Protein AF-0000000078664856 (afdb_homodimer)

InterPro domains:
  IPR013021 Myo-inositol-1-phosphate synthase, GAPDH-like [PF01658] (183-287)
  IPR036291 NAD(P)-binding domain superfamily [SSF51735] (5-337)
  IPR052199 Myo-inositol 1-phosphate synthase [PTHR43125] (4-340)

Structure (mmCIF, N/CA/C/O backbone):
data_AF-0000000078664856-model_v1
#
loop_
_entity.id
_entity.type
_entity.pdbx_description
1 polymer 'Putative myo-inositol-1-phosphate synthase'
#
loop_
_atom_site.group_PDB
_atom_site.id
_atom_site.type_symbol
_atom_site.label_atom_id
_atom_site.label_alt_id
_atom_site.label_comp_id
_atom_site.label_asym_id
_atom_site.label_entity_id
_atom_site.label_seq_id
_atom_site.pdbx_PDB_ins_code
_atom_site.Cartn_x
_atom_site.Cartn_y
_atom_site.Cartn_z
_atom_site.occupancy
_atom_site.B_iso_or_equiv
_atom_site.auth_seq_id
_atom_site.auth_comp_id
_atom_site.auth_asym_id
_atom_site.auth_atom_id
_atom_site.pdbx_PDB_model_num
ATOM 1 N N . MET A 1 1 ? 0.766 35.219 -14.477 1 39.41 1 MET A N 1
ATOM 2 C CA . MET A 1 1 ? 1.735 34.469 -13.68 1 39.41 1 MET A CA 1
ATOM 3 C C . MET A 1 1 ? 1.13 34.062 -12.344 1 39.41 1 MET A C 1
ATOM 5 O O . MET A 1 1 ? 0.381 34.812 -11.727 1 39.41 1 MET A O 1
ATOM 9 N N . ALA A 1 2 ? 0.976 32.781 -12.156 1 58.22 2 ALA A N 1
ATOM 10 C CA . ALA A 1 2 ? 0.173 32.406 -10.992 1 58.22 2 ALA A CA 1
ATOM 11 C C . ALA A 1 2 ? 0.718 33.062 -9.719 1 58.22 2 ALA A C 1
ATOM 13 O O . ALA A 1 2 ? 1.934 33.188 -9.547 1 58.22 2 ALA A O 1
ATOM 14 N N . GLY A 1 3 ? 0.014 33.969 -9.031 1 80.69 3 GLY A N 1
ATOM 15 C CA . GLY A 1 3 ? 0.385 34.875 -7.957 1 80.69 3 GLY A CA 1
ATOM 16 C C . GLY A 1 3 ? 0.733 34.156 -6.664 1 80.69 3 GLY A C 1
ATOM 17 O O . GLY A 1 3 ? 0.641 32.938 -6.578 1 80.69 3 GLY A O 1
ATOM 18 N N . ASP A 1 4 ? 1.469 34.844 -5.742 1 92.75 4 ASP A N 1
ATOM 19 C CA . ASP A 1 4 ? 1.876 34.406 -4.418 1 92.75 4 ASP A CA 1
ATOM 20 C C . ASP A 1 4 ? 0.663 34 -3.576 1 92.75 4 ASP A C 1
ATOM 22 O O . ASP A 1 4 ? -0.427 34.531 -3.758 1 92.75 4 ASP A O 1
ATOM 26 N N . ILE A 1 5 ? 0.831 32.969 -2.848 1 95.31 5 ILE A N 1
ATOM 27 C CA . ILE A 1 5 ? -0.135 32.531 -1.854 1 95.31 5 ILE A CA 1
ATOM 28 C C . ILE A 1 5 ? 0.311 32.969 -0.461 1 95.31 5 ILE A C 1
ATOM 30 O O . ILE A 1 5 ? 1.371 32.562 0.016 1 95.31 5 ILE A O 1
ATOM 34 N N . MET A 1 6 ? -0.474 33.812 0.105 1 97.94 6 MET A N 1
ATOM 35 C CA . MET A 1 6 ? -0.131 34.312 1.424 1 97.94 6 MET A CA 1
ATOM 36 C C . MET A 1 6 ? -0.759 33.469 2.525 1 97.94 6 MET A C 1
ATOM 38 O O . MET A 1 6 ? -1.983 33.375 2.602 1 97.94 6 MET A O 1
ATOM 42 N N . VAL A 1 7 ? 0.099 32.938 3.438 1 98.44 7 VAL A N 1
ATOM 43 C CA . VAL A 1 7 ? -0.368 31.969 4.426 1 98.44 7 VAL A CA 1
ATOM 44 C C . VAL A 1 7 ? -0.081 32.5 5.832 1 98.44 7 VAL A C 1
ATOM 46 O O . VAL A 1 7 ? 0.987 33.062 6.09 1 98.44 7 VAL A O 1
ATOM 49 N N . ALA A 1 8 ? -1.057 32.375 6.707 1 98.81 8 ALA A N 1
ATOM 50 C CA . ALA A 1 8 ? -0.865 32.625 8.133 1 98.81 8 ALA A CA 1
ATOM 51 C C . ALA A 1 8 ? -0.798 31.297 8.906 1 98.81 8 ALA A C 1
ATOM 53 O O . ALA A 1 8 ? -1.55 30.359 8.617 1 98.81 8 ALA A O 1
ATOM 54 N N . VAL A 1 9 ? 0.108 31.203 9.859 1 98.75 9 VAL A N 1
ATOM 55 C CA . VAL A 1 9 ? 0.291 30 10.664 1 98.75 9 VAL A CA 1
ATOM 56 C C . VAL A 1 9 ? -0.159 30.266 12.102 1 98.75 9 VAL A C 1
ATOM 58 O O . VAL A 1 9 ? 0.362 31.156 12.766 1 98.75 9 VAL A O 1
ATOM 61 N N . ILE A 1 10 ? -1.136 29.531 12.547 1 98.75 10 ILE A N 1
ATOM 62 C CA . ILE A 1 10 ? -1.62 29.625 13.914 1 98.75 10 ILE A CA 1
ATOM 63 C C . ILE A 1 10 ? -1.089 28.438 14.727 1 98.75 10 ILE A C 1
ATOM 65 O O . ILE A 1 10 ? -1.483 27.297 14.5 1 98.75 10 ILE A O 1
ATOM 69 N N . GLY A 1 11 ? -0.3 28.688 15.688 1 96.56 11 GLY A N 1
ATOM 70 C CA . GLY A 1 11 ? 0.428 27.656 16.391 1 96.56 11 GLY A CA 1
ATOM 71 C C . GLY A 1 11 ? 1.782 27.344 15.781 1 96.56 11 GLY A C 1
ATOM 72 O O . GLY A 1 11 ? 1.868 26.656 14.766 1 96.56 11 GLY A O 1
ATOM 73 N N . VAL A 1 12 ? 2.805 27.844 16.469 1 95.62 12 VAL A N 1
ATOM 74 C CA . VAL A 1 12 ? 4.156 27.641 15.945 1 95.62 12 VAL A CA 1
ATOM 75 C C . VAL A 1 12 ? 4.875 26.562 16.75 1 95.62 12 VAL A C 1
ATOM 77 O O . VAL A 1 12 ? 5.961 26.812 17.281 1 95.62 12 VAL A O 1
ATOM 80 N N . GLY A 1 13 ? 4.258 25.391 16.828 1 91.81 13 GLY A N 1
ATOM 81 C CA . GLY A 1 13 ? 4.938 24.203 17.328 1 91.81 13 GLY A CA 1
ATOM 82 C C . GLY A 1 13 ? 5.824 23.547 16.297 1 91.81 13 GLY A C 1
ATOM 83 O O . GLY A 1 13 ? 6.281 24.188 15.352 1 91.81 13 GLY A O 1
ATOM 84 N N . ASN A 1 14 ? 6.082 22.266 16.5 1 91.69 14 ASN A N 1
ATOM 85 C CA . ASN A 1 14 ? 6.973 21.562 15.594 1 91.69 14 ASN A CA 1
ATOM 86 C C . ASN A 1 14 ? 6.41 21.516 14.18 1 91.69 14 ASN A C 1
ATOM 88 O O . ASN A 1 14 ? 7.148 21.672 13.203 1 91.69 14 ASN A O 1
ATOM 92 N N . VAL A 1 15 ? 5.086 21.312 14.078 1 94.12 15 VAL A N 1
ATOM 93 C CA . VAL A 1 15 ? 4.465 21.234 12.766 1 94.12 15 VAL A CA 1
ATOM 94 C C . VAL A 1 15 ? 4.52 22.609 12.094 1 94.12 15 VAL A C 1
ATOM 96 O O . VAL A 1 15 ? 4.855 22.719 10.914 1 94.12 15 VAL A O 1
ATOM 99 N N . GLY A 1 16 ? 4.164 23.656 12.875 1 95.56 16 GLY A N 1
ATOM 100 C CA . GLY A 1 16 ? 4.27 25 12.336 1 95.56 16 GLY A CA 1
ATOM 101 C C . GLY A 1 16 ? 5.68 25.359 11.914 1 95.56 16 GLY A C 1
ATOM 102 O O . GLY A 1 16 ? 5.883 25.938 10.836 1 95.56 16 GLY A O 1
ATOM 103 N N . ALA A 1 17 ? 6.605 25.016 12.719 1 94.5 17 ALA A N 1
ATOM 104 C CA . ALA A 1 17 ? 8.008 25.312 12.453 1 94.5 17 ALA A CA 1
ATOM 105 C C . ALA A 1 17 ? 8.492 24.594 11.195 1 94.5 17 ALA A C 1
ATOM 107 O O . ALA A 1 17 ? 9.117 25.203 10.328 1 94.5 17 ALA A O 1
ATOM 108 N N . THR A 1 18 ? 8.203 23.328 11.078 1 94.62 18 THR A N 1
ATOM 109 C CA . THR A 1 18 ? 8.672 22.547 9.93 1 94.62 18 THR A CA 1
ATOM 110 C C . THR A 1 18 ? 7.957 22.984 8.656 1 94.62 18 THR A C 1
ATOM 112 O O . THR A 1 18 ? 8.547 22.969 7.57 1 94.62 18 THR A O 1
ATOM 115 N N . PHE A 1 19 ? 6.711 23.438 8.773 1 96.38 19 PHE A N 1
ATOM 116 C CA . PHE A 1 19 ? 6.023 23.984 7.609 1 96.38 19 PHE A CA 1
ATOM 117 C C . PHE A 1 19 ? 6.754 25.219 7.086 1 96.38 19 PHE A C 1
ATOM 119 O O . PHE A 1 19 ? 7.043 25.312 5.891 1 96.38 19 PHE A O 1
ATOM 126 N N . VAL A 1 20 ? 7.059 26.109 7.988 1 96.06 20 VAL A N 1
ATOM 127 C CA . VAL A 1 20 ? 7.75 27.328 7.633 1 96.06 20 VAL A CA 1
ATOM 128 C C . VAL A 1 20 ? 9.109 27 7.012 1 96.06 20 VAL A C 1
ATOM 130 O O . VAL A 1 20 ? 9.477 27.578 5.98 1 96.06 20 VAL A O 1
ATOM 133 N N . GLN A 1 21 ? 9.836 26.109 7.621 1 95 21 GLN A N 1
ATOM 134 C CA . GLN A 1 21 ? 11.125 25.688 7.094 1 95 21 GLN A CA 1
ATOM 135 C C . GLN A 1 21 ? 10.977 25.047 5.711 1 95 21 GLN A C 1
ATOM 137 O O . GLN A 1 21 ? 11.805 25.266 4.828 1 95 21 GLN A O 1
ATOM 142 N N . GLY A 1 22 ? 9.914 24.266 5.551 1 95.12 22 GLY A N 1
ATOM 143 C CA . GLY A 1 22 ? 9.672 23.609 4.277 1 95.12 22 GLY A CA 1
ATOM 144 C C . GLY A 1 22 ? 9.367 24.578 3.152 1 95.12 22 GLY A C 1
ATOM 145 O O . GLY A 1 22 ? 9.812 24.391 2.02 1 95.12 22 GLY A O 1
ATOM 146 N N . VAL A 1 23 ? 8.609 25.609 3.475 1 94.88 23 VAL A N 1
ATOM 147 C CA . VAL A 1 23 ? 8.289 26.641 2.49 1 94.88 23 VAL A CA 1
ATOM 148 C C . VAL A 1 23 ? 9.586 27.25 1.944 1 94.88 23 VAL A C 1
ATOM 150 O O . VAL A 1 23 ? 9.711 27.469 0.738 1 94.88 23 VAL A O 1
ATOM 153 N N . ASP A 1 24 ? 10.492 27.438 2.818 1 93.31 24 ASP A N 1
ATOM 154 C CA . ASP A 1 24 ? 11.789 27.984 2.41 1 93.31 24 ASP A CA 1
ATOM 155 C C . ASP A 1 24 ? 12.625 26.938 1.696 1 93.31 24 ASP A C 1
ATOM 157 O O . ASP A 1 24 ? 13.164 27.188 0.618 1 93.31 24 ASP A O 1
ATOM 161 N N . TYR A 1 25 ? 12.727 25.766 2.26 1 93.12 25 TYR A N 1
ATOM 162 C CA . TYR A 1 25 ? 13.578 24.672 1.803 1 93.12 25 TYR A CA 1
ATOM 163 C C . TYR A 1 25 ? 13.258 24.297 0.362 1 93.12 25 TYR A C 1
ATOM 165 O O . TYR A 1 25 ? 14.156 24.031 -0.437 1 93.12 25 TYR A O 1
ATOM 173 N N . TYR A 1 26 ? 12 24.312 -0.051 1 94.94 26 TYR A N 1
ATOM 174 C CA . TYR A 1 26 ? 11.578 23.812 -1.357 1 94.94 26 TYR A CA 1
ATOM 175 C C . TYR A 1 26 ? 11.398 24.969 -2.34 1 94.94 26 TYR A C 1
ATOM 177 O O . TYR A 1 26 ? 11.062 24.75 -3.506 1 94.94 26 TYR A O 1
ATOM 185 N N . SER A 1 27 ? 11.617 26.188 -1.926 1 92.44 27 SER A N 1
ATOM 186 C CA . SER A 1 27 ? 11.305 27.359 -2.721 1 92.44 27 SER A CA 1
ATOM 187 C C . SER A 1 27 ? 12.219 27.484 -3.93 1 92.44 27 SER A C 1
ATOM 189 O O . SER A 1 27 ? 11.828 28.031 -4.965 1 92.44 27 SER A O 1
ATOM 191 N N . ASN A 1 28 ? 13.414 26.906 -3.857 1 89.06 28 ASN A N 1
ATOM 192 C CA . ASN A 1 28 ? 14.375 27.078 -4.941 1 89.06 28 ASN A CA 1
ATOM 193 C C . ASN A 1 28 ? 14.172 26.062 -6.047 1 89.06 28 ASN A C 1
ATOM 195 O O . ASN A 1 28 ? 14.766 26.172 -7.121 1 89.06 28 ASN A O 1
ATOM 199 N N . GLY A 1 29 ? 13.422 25.031 -5.781 1 88.5 29 GLY A N 1
ATOM 200 C CA . GLY A 1 29 ? 13.102 24.047 -6.797 1 88.5 29 GLY A CA 1
ATOM 201 C C . GLY A 1 29 ? 14.156 22.969 -6.93 1 88.5 29 GLY A C 1
ATOM 202 O O . GLY A 1 29 ? 13.945 21.969 -7.629 1 88.5 29 GLY A O 1
ATOM 203 N N . LYS A 1 30 ? 15.211 23.078 -6.285 1 88.69 30 LYS A N 1
ATOM 204 C CA . LYS A 1 30 ? 16.297 22.109 -6.391 1 88.69 30 LYS A CA 1
ATOM 205 C C . LYS A 1 30 ? 16.062 20.938 -5.441 1 88.69 30 LYS A C 1
ATOM 207 O O . LYS A 1 30 ? 16.391 19.797 -5.77 1 88.69 30 LYS A O 1
ATOM 212 N N . ASN A 1 31 ? 15.508 21.297 -4.324 1 90 31 ASN A N 1
ATOM 213 C CA . ASN A 1 31 ? 15.18 20.266 -3.344 1 90 31 ASN A CA 1
ATOM 214 C C . ASN A 1 31 ? 13.773 19.719 -3.561 1 90 31 ASN A C 1
ATOM 216 O O . ASN A 1 31 ?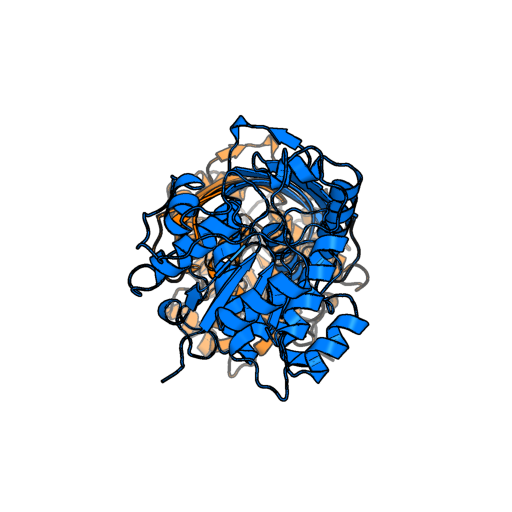 12.789 20.453 -3.43 1 90 31 ASN A O 1
ATOM 220 N N . THR A 1 32 ? 13.711 18.406 -3.859 1 92 32 THR A N 1
ATOM 221 C CA . THR A 1 32 ? 12.383 17.891 -4.184 1 92 32 THR A CA 1
ATOM 222 C C . THR A 1 32 ? 12.055 16.672 -3.318 1 92 32 THR A C 1
ATOM 224 O O . THR A 1 32 ? 10.898 16.25 -3.262 1 92 32 THR A O 1
ATOM 227 N N . ILE A 1 33 ? 13.023 16.188 -2.623 1 92.75 33 ILE A N 1
ATOM 228 C CA . ILE A 1 33 ? 12.812 14.977 -1.825 1 92.75 33 ILE A CA 1
ATOM 229 C C . ILE A 1 33 ? 11.773 15.258 -0.738 1 92.75 33 ILE A C 1
ATOM 231 O O . ILE A 1 33 ? 11.898 16.234 0.009 1 92.75 33 ILE A O 1
ATOM 235 N N . GLY A 1 34 ? 10.781 14.461 -0.702 1 94.5 34 GLY A N 1
ATOM 236 C CA . GLY A 1 34 ? 9.773 14.555 0.343 1 94.5 34 GLY A CA 1
ATOM 237 C C . GLY A 1 34 ? 8.609 15.453 -0.029 1 94.5 34 GLY A C 1
ATOM 238 O O . GLY A 1 34 ? 7.582 15.469 0.655 1 94.5 34 GLY A O 1
ATOM 239 N N . LEU A 1 35 ? 8.844 16.25 -1.08 1 94.62 35 LEU A N 1
ATOM 240 C CA . LEU A 1 35 ? 7.746 17.062 -1.605 1 94.62 35 LEU A CA 1
ATOM 241 C C . LEU A 1 35 ? 6.727 16.172 -2.32 1 94.62 35 LEU A C 1
ATOM 243 O O . LEU A 1 35 ? 7.094 15.312 -3.117 1 94.62 35 LEU A O 1
ATOM 247 N N . TRP A 1 36 ? 5.449 16.312 -2.033 1 94.81 36 TRP A N 1
ATOM 248 C CA . TRP A 1 36 ? 4.434 15.461 -2.643 1 94.81 36 TRP A CA 1
ATOM 249 C C . TRP A 1 36 ? 4.238 15.812 -4.113 1 94.81 36 TRP A C 1
ATOM 251 O O . TRP A 1 36 ? 4.398 14.961 -4.988 1 94.81 36 TRP A O 1
ATOM 261 N N . HIS A 1 37 ? 4.004 17.109 -4.367 1 95.31 37 HIS A N 1
ATOM 262 C CA . HIS A 1 37 ? 3.814 17.578 -5.734 1 95.31 37 HIS A CA 1
ATOM 263 C C . HIS A 1 37 ? 4.629 18.844 -6.008 1 95.31 37 HIS A C 1
ATOM 265 O O . HIS A 1 37 ? 4.641 19.766 -5.195 1 95.31 37 HIS A O 1
ATOM 271 N N . GLN A 1 38 ? 5.211 18.844 -7.113 1 93.5 38 GLN A N 1
ATOM 272 C CA . GLN A 1 38 ? 5.957 20.031 -7.516 1 93.5 38 GLN A CA 1
ATOM 273 C C . GLN A 1 38 ? 5.012 21.188 -7.84 1 93.5 38 GLN A C 1
ATOM 275 O O . GLN A 1 38 ? 5.332 22.344 -7.582 1 93.5 38 GLN A O 1
ATOM 280 N N . LYS A 1 39 ? 3.947 20.844 -8.445 1 94.62 39 LYS A N 1
ATOM 281 C CA . LYS A 1 39 ? 2.932 21.828 -8.758 1 94.62 39 LYS A CA 1
ATOM 282 C C . LYS A 1 39 ? 1.546 21.359 -8.32 1 94.62 39 LYS A C 1
ATOM 284 O O . LYS A 1 39 ? 1.214 20.188 -8.461 1 94.62 39 LYS A O 1
ATOM 289 N N . VAL A 1 40 ? 0.845 22.234 -7.742 1 95.56 40 VAL A N 1
ATOM 290 C CA . VAL A 1 40 ? -0.572 22.062 -7.438 1 95.56 40 VAL A CA 1
ATOM 291 C C . VAL A 1 40 ? -1.377 23.203 -8.047 1 95.56 40 VAL A C 1
ATOM 293 O O . VAL A 1 40 ? -1.208 24.359 -7.664 1 95.56 40 VAL A O 1
ATOM 296 N N . ALA A 1 41 ? -2.24 22.875 -9.039 1 93 41 ALA A N 1
ATOM 297 C CA . ALA A 1 41 ? -3 23.891 -9.773 1 93 41 ALA A CA 1
ATOM 298 C C . ALA A 1 41 ? -2.082 24.969 -10.328 1 93 41 ALA A C 1
ATOM 300 O O . ALA A 1 41 ? -2.383 26.156 -10.227 1 93 41 ALA A O 1
ATOM 301 N N . GLY A 1 42 ? -0.908 24.516 -10.781 1 92.56 42 GLY A N 1
ATOM 302 C CA . GLY A 1 42 ? 0.048 25.406 -11.43 1 92.56 42 GLY A CA 1
ATOM 303 C C . GLY A 1 42 ? 0.931 26.156 -10.453 1 92.56 42 GLY A C 1
ATOM 304 O O . GLY A 1 42 ? 1.874 26.844 -10.852 1 92.56 42 GLY A O 1
ATOM 305 N N . LEU A 1 43 ? 0.724 25.984 -9.156 1 95.06 43 LEU A N 1
ATOM 306 C CA . LEU A 1 43 ? 1.469 26.734 -8.148 1 95.06 43 LEU A CA 1
ATOM 307 C C . LEU A 1 43 ? 2.609 25.891 -7.578 1 95.06 43 LEU A C 1
ATOM 309 O O . LEU A 1 43 ? 2.418 24.719 -7.25 1 95.06 43 LEU A O 1
ATOM 313 N N . LYS A 1 44 ? 3.756 26.469 -7.438 1 95.56 44 LYS A N 1
ATOM 314 C CA . LYS A 1 44 ? 4.949 25.844 -6.875 1 95.56 44 LYS A CA 1
ATOM 315 C C . LYS A 1 44 ? 5.125 26.219 -5.402 1 95.56 44 LYS A C 1
ATOM 317 O O . LYS A 1 44 ? 4.449 27.125 -4.902 1 95.56 44 LYS A O 1
ATOM 322 N N . PRO A 1 45 ? 6.02 25.469 -4.703 1 95.25 45 PRO A N 1
ATOM 323 C CA . PRO A 1 45 ? 6.297 25.875 -3.318 1 95.25 45 PRO A CA 1
ATOM 324 C C . PRO A 1 45 ? 6.789 27.312 -3.203 1 95.25 45 PRO A C 1
ATOM 326 O O . PRO A 1 45 ? 6.516 27.984 -2.207 1 95.25 45 PRO A O 1
ATOM 329 N N . SER A 1 46 ? 7.418 27.812 -4.238 1 95.69 46 SER A N 1
ATOM 330 C CA . SER A 1 46 ? 7.953 29.172 -4.238 1 95.69 46 SER A CA 1
ATOM 331 C C . SER A 1 46 ? 6.836 30.203 -4.223 1 95.69 46 SER A C 1
ATOM 333 O O . SER A 1 46 ? 7.059 31.359 -3.871 1 95.69 46 SER A O 1
ATOM 335 N N . ASN A 1 47 ? 5.688 29.781 -4.637 1 96.88 47 ASN A N 1
ATOM 336 C CA . ASN A 1 47 ? 4.539 30.688 -4.625 1 96.88 47 ASN A CA 1
ATOM 337 C C . ASN A 1 47 ? 4.004 30.891 -3.209 1 96.88 47 ASN A C 1
ATOM 339 O O . ASN A 1 47 ? 3.242 31.828 -2.959 1 96.88 47 ASN A O 1
ATOM 343 N N . VAL A 1 48 ? 4.371 30.062 -2.236 1 97.19 48 VAL A N 1
ATOM 344 C CA . VAL A 1 48 ? 3.838 30.109 -0.88 1 97.19 48 VAL A CA 1
ATOM 345 C C . VAL A 1 48 ? 4.672 31.062 -0.028 1 97.19 48 VAL A C 1
ATOM 347 O O . VAL A 1 48 ? 5.891 30.922 0.065 1 97.19 48 VAL A O 1
ATOM 350 N N . LYS A 1 49 ? 4 32.062 0.532 1 97.38 49 LYS A N 1
ATOM 351 C CA . LYS A 1 49 ? 4.633 33.031 1.415 1 97.38 49 LYS A CA 1
ATOM 352 C C . LYS A 1 49 ? 3.961 33.031 2.783 1 97.38 49 LYS A C 1
ATOM 354 O O . LYS A 1 49 ? 2.758 33.312 2.887 1 97.38 49 LYS A O 1
ATOM 359 N N . VAL A 1 50 ? 4.762 32.812 3.797 1 98 50 VAL A N 1
ATOM 360 C CA . VAL A 1 50 ? 4.23 33 5.141 1 98 50 VAL A CA 1
ATOM 361 C C . VAL A 1 50 ? 4.242 34.5 5.488 1 98 50 VAL A C 1
ATOM 363 O O . VAL A 1 50 ? 5.285 35.156 5.398 1 98 50 VAL A O 1
ATOM 366 N N . VAL A 1 51 ? 3.094 35 5.938 1 98.25 51 VAL A N 1
ATOM 367 C CA . VAL A 1 51 ? 3.014 36.438 6.078 1 98.25 51 VAL A CA 1
ATOM 368 C C . VAL A 1 51 ? 2.621 36.812 7.508 1 98.25 51 VAL A C 1
ATOM 370 O O . VAL A 1 51 ? 2.711 37.969 7.914 1 98.25 51 VAL A O 1
ATOM 373 N N . ALA A 1 52 ? 2.197 35.812 8.273 1 98.69 52 ALA A N 1
ATOM 374 C CA . ALA A 1 52 ? 1.832 36.031 9.664 1 98.69 52 ALA A CA 1
ATOM 375 C C . ALA A 1 52 ? 1.932 34.75 10.477 1 98.69 52 ALA A C 1
ATOM 377 O O . ALA A 1 52 ? 1.835 33.656 9.922 1 98.69 52 ALA A O 1
ATOM 378 N N . ALA A 1 53 ? 2.152 34.875 11.734 1 98.81 53 ALA A N 1
ATOM 379 C CA . ALA A 1 53 ? 2.191 33.75 12.68 1 98.81 53 ALA A CA 1
ATOM 380 C C . ALA A 1 53 ? 1.623 34.188 14.031 1 98.81 53 ALA A C 1
ATOM 382 O O . ALA A 1 53 ? 1.801 35.312 14.469 1 98.81 53 ALA A O 1
ATOM 383 N N . PHE A 1 54 ? 0.968 33.25 14.648 1 98.81 54 PHE A N 1
ATOM 384 C CA . PHE A 1 54 ? 0.307 33.5 15.93 1 98.81 54 PHE A CA 1
ATOM 385 C C . PHE A 1 54 ? 0.574 32.375 16.906 1 98.81 54 PHE A C 1
ATOM 387 O O . PHE A 1 54 ? 0.658 31.203 16.516 1 98.81 54 PHE A O 1
ATOM 394 N N . ASP A 1 55 ? 0.7 32.656 18.141 1 97.31 55 ASP A N 1
ATOM 395 C CA . ASP A 1 55 ? 0.861 31.688 19.219 1 97.31 55 ASP A CA 1
ATOM 396 C C . ASP A 1 55 ? 0.396 32.281 20.547 1 97.31 55 ASP A C 1
ATOM 398 O O . ASP A 1 55 ? 0.034 33.469 20.609 1 97.31 55 ASP A O 1
ATOM 402 N N . ILE A 1 56 ? 0.339 31.453 21.562 1 96.12 56 ILE A N 1
ATOM 403 C CA . ILE A 1 56 ? -0.068 31.984 22.859 1 96.12 56 ILE A CA 1
ATOM 404 C C . ILE A 1 56 ? 1.069 31.812 23.859 1 96.12 56 ILE A C 1
ATOM 406 O O . ILE A 1 56 ? 0.99 32.312 25 1 96.12 56 ILE A O 1
ATOM 410 N N . ASP A 1 57 ? 2.113 31.047 23.484 1 94 57 ASP A N 1
ATOM 411 C CA . ASP A 1 57 ? 3.256 30.797 24.359 1 94 57 ASP A CA 1
ATOM 412 C C . ASP A 1 57 ? 4.102 32.062 24.516 1 94 57 ASP A C 1
ATOM 414 O O . ASP A 1 57 ? 4.668 32.562 23.547 1 94 57 ASP A O 1
ATOM 418 N N . PRO A 1 58 ? 4.289 32.531 25.766 1 95.44 58 PRO A N 1
ATOM 419 C CA . PRO A 1 58 ? 5.066 33.75 25.953 1 95.44 58 PRO A CA 1
ATOM 420 C C . PRO A 1 58 ? 6.52 33.594 25.516 1 95.44 58 PRO A C 1
ATOM 422 O O . PRO A 1 58 ? 7.18 34.594 25.203 1 95.44 58 PRO A O 1
ATOM 425 N N . ALA A 1 59 ? 7 32.406 25.406 1 93.94 59 ALA A N 1
ATOM 426 C CA . ALA A 1 59 ? 8.367 32.156 24.953 1 93.94 59 ALA A CA 1
ATOM 427 C C . ALA A 1 59 ? 8.5 32.375 23.453 1 93.94 59 ALA A C 1
ATOM 429 O O . ALA A 1 59 ? 9.609 32.531 22.938 1 93.94 59 ALA A O 1
ATOM 430 N N . LYS A 1 60 ? 7.359 32.5 22.781 1 95.94 60 LYS A N 1
ATOM 431 C CA . LYS A 1 60 ? 7.371 32.625 21.328 1 95.94 60 LYS A CA 1
ATOM 432 C C . LYS A 1 60 ? 6.789 33.938 20.875 1 95.94 60 LYS A C 1
ATOM 434 O O . LYS A 1 60 ? 7.293 34.562 19.938 1 95.94 60 LYS A O 1
ATOM 439 N N . VAL A 1 61 ? 5.707 34.406 21.531 1 97.81 61 VAL A N 1
ATOM 440 C CA . VAL A 1 61 ? 5.043 35.625 21.141 1 97.81 61 VAL A CA 1
ATOM 441 C C . VAL A 1 61 ? 6.023 36.812 21.234 1 97.81 61 VAL A C 1
ATOM 443 O O . VAL A 1 61 ? 6.746 36.938 22.234 1 97.81 61 VAL A O 1
ATOM 446 N N . GLY A 1 62 ? 6.059 37.594 20.203 1 97.94 62 GLY A N 1
ATOM 447 C CA . GLY A 1 62 ? 6.957 38.75 20.172 1 97.94 62 GLY A CA 1
ATOM 448 C C . GLY A 1 62 ? 8.32 38.406 19.594 1 97.94 62 GLY A C 1
ATOM 449 O O . GLY A 1 62 ? 9.125 39.312 19.344 1 97.94 62 GLY A O 1
ATOM 450 N N . LYS A 1 63 ? 8.57 37.219 19.344 1 97.81 63 LYS A N 1
ATOM 451 C CA . LYS A 1 63 ? 9.859 36.781 18.797 1 97.81 63 LYS A CA 1
ATOM 452 C C . LYS A 1 63 ? 9.789 36.656 17.266 1 97.81 63 LYS A C 1
ATOM 454 O O . LYS A 1 63 ? 8.703 36.656 16.688 1 97.81 63 LYS A O 1
ATOM 459 N N . ASN A 1 64 ? 10.953 36.531 16.703 1 97.5 64 ASN A N 1
ATOM 460 C CA . ASN A 1 64 ? 11.078 36.344 15.258 1 97.5 64 ASN A CA 1
ATOM 461 C C . ASN A 1 64 ? 10.703 34.906 14.852 1 97.5 64 ASN A C 1
ATOM 463 O O . ASN A 1 64 ? 11.242 33.938 15.398 1 97.5 64 ASN A O 1
ATOM 467 N N . LEU A 1 65 ? 9.836 34.781 13.859 1 97.44 65 LEU A N 1
ATOM 468 C CA . LEU A 1 65 ? 9.312 33.5 13.453 1 97.44 65 LEU A CA 1
ATOM 469 C C . LEU A 1 65 ? 10.43 32.562 12.977 1 97.44 65 LEU A C 1
ATOM 471 O O . LEU A 1 65 ? 10.477 31.406 13.344 1 97.44 65 LEU A O 1
ATOM 475 N N . SER A 1 66 ? 11.328 33.062 12.141 1 95.56 66 SER A N 1
ATOM 476 C CA . SER A 1 66 ? 12.406 32.25 11.578 1 95.56 66 SER A CA 1
ATOM 477 C C . SER A 1 66 ? 13.312 31.703 12.672 1 95.56 66 SER A C 1
ATOM 479 O O . SER A 1 66 ? 13.727 30.547 12.609 1 95.56 66 SER A O 1
ATOM 481 N N . GLN A 1 67 ? 13.547 32.469 13.656 1 94.12 67 GLN A N 1
ATOM 482 C CA . GLN A 1 67 ? 14.375 32.062 14.773 1 94.12 67 GLN A CA 1
ATOM 483 C C . GLN A 1 67 ? 13.68 30.969 15.602 1 94.12 67 GLN A C 1
ATOM 485 O O . GLN A 1 67 ? 14.297 29.969 15.961 1 94.12 67 GLN A O 1
ATOM 490 N N . VAL A 1 68 ? 12.461 31.219 15.852 1 94.62 68 VAL A N 1
ATOM 491 C CA . VAL A 1 68 ? 11.688 30.266 16.641 1 94.62 68 VAL A CA 1
ATOM 492 C C . VAL A 1 68 ? 11.594 28.938 15.906 1 94.62 68 VAL A C 1
ATOM 494 O O . VAL A 1 68 ? 11.719 27.875 16.516 1 94.62 68 VAL A O 1
ATOM 497 N N . ALA A 1 69 ? 11.359 28.969 14.602 1 92.94 69 ALA A N 1
ATOM 498 C CA . ALA A 1 69 ? 11.219 27.766 13.797 1 92.94 69 ALA A CA 1
ATOM 499 C C . ALA A 1 69 ? 12.5 26.938 13.82 1 92.94 69 ALA A C 1
ATOM 501 O O . ALA A 1 69 ? 12.453 25.719 14.016 1 92.94 69 ALA A O 1
ATOM 502 N N . VAL A 1 70 ? 13.602 27.516 13.672 1 90.12 70 VAL A N 1
ATOM 503 C CA . VAL A 1 70 ? 14.891 26.828 13.625 1 90.12 70 VAL A CA 1
ATOM 504 C C . VAL A 1 70 ? 15.227 26.25 15 1 90.12 70 VAL A C 1
ATOM 506 O O . VAL A 1 70 ? 15.734 25.141 15.102 1 90.12 70 VAL A O 1
ATOM 509 N N . GLU A 1 71 ? 14.836 26.984 15.984 1 87.06 71 GLU A N 1
ATOM 510 C CA . GLU A 1 71 ? 15.133 26.547 17.344 1 87.06 71 GLU A CA 1
ATOM 511 C C . GLU A 1 71 ? 14.273 25.359 17.75 1 87.06 71 GLU A C 1
ATOM 513 O O . GLU A 1 71 ? 14.719 24.484 18.484 1 87.06 71 GLU A O 1
ATOM 518 N N . SER A 1 72 ? 13.156 25.297 17.25 1 82.25 72 SER A N 1
ATOM 519 C CA . SER A 1 72 ? 12.211 24.234 17.594 1 82.25 72 SER A CA 1
ATOM 520 C C . SER A 1 72 ? 12.562 22.938 16.875 1 82.25 72 SER A C 1
ATOM 522 O O . SER A 1 72 ? 12.219 21.844 17.344 1 82.25 72 SER A O 1
ATOM 524 N N . THR A 1 73 ? 13.219 23.016 15.727 1 80.06 73 THR A N 1
ATOM 525 C CA . THR A 1 73 ? 13.484 21.828 14.914 1 80.06 73 THR A CA 1
ATOM 526 C C . THR A 1 73 ? 14.93 21.828 14.414 1 80.06 73 THR A C 1
ATOM 528 O O . THR A 1 73 ? 15.172 21.766 13.211 1 80.06 73 THR A O 1
ATOM 531 N N . ARG A 1 74 ? 15.789 21.828 15.172 1 69.19 74 ARG A N 1
ATOM 532 C CA . ARG A 1 74 ? 17.203 22.047 14.906 1 69.19 74 ARG A CA 1
ATOM 533 C C . ARG A 1 74 ? 17.75 21.031 13.914 1 69.19 74 ARG A C 1
ATOM 535 O O . ARG A 1 74 ? 18.75 21.281 13.242 1 69.19 74 ARG A O 1
ATOM 542 N N . LYS A 1 75 ? 17.047 20.172 13.703 1 70.81 75 LYS A N 1
ATOM 543 C CA . LYS A 1 75 ? 17.562 19.094 12.867 1 70.81 75 LYS A CA 1
ATOM 544 C C . LYS A 1 75 ? 17.391 19.422 11.383 1 70.81 75 LYS A C 1
ATOM 546 O O . LYS A 1 75 ? 18.016 18.797 10.531 1 70.81 75 LYS A O 1
ATOM 551 N N . TYR A 1 76 ? 16.719 20.516 11.172 1 77.19 76 TYR A N 1
ATOM 552 C CA . TYR A 1 76 ? 16.453 20.828 9.773 1 77.19 76 TYR A CA 1
ATOM 553 C C . TYR A 1 76 ? 17.188 22.094 9.336 1 77.19 76 TYR A C 1
ATOM 555 O O . TYR A 1 76 ? 17.812 22.766 10.148 1 77.19 76 TYR A O 1
ATOM 563 N N . HIS A 1 77 ? 17.094 22.438 8.078 1 72.69 77 HIS A N 1
ATOM 564 C CA . HIS A 1 77 ? 17.828 23.5 7.395 1 72.69 77 HIS A CA 1
ATOM 565 C C . HIS A 1 77 ? 17.484 24.859 7.969 1 72.69 77 HIS A C 1
ATOM 567 O O . HIS A 1 77 ? 16.359 25.078 8.438 1 72.69 77 HIS A O 1
ATOM 573 N N . ASP A 1 78 ? 18.5 25.688 8.008 1 81.19 78 ASP A N 1
ATOM 574 C CA . ASP A 1 78 ? 18.281 27.094 8.32 1 81.19 78 ASP A CA 1
ATOM 575 C C . ASP A 1 78 ? 17.469 27.781 7.227 1 81.19 78 ASP A C 1
ATOM 577 O O . ASP A 1 78 ? 17.406 27.312 6.094 1 81.19 78 ASP A O 1
ATOM 581 N N . ILE A 1 79 ? 16.688 28.797 7.758 1 86.81 79 ILE A N 1
ATOM 582 C CA . ILE A 1 79 ? 15.844 29.484 6.777 1 86.81 79 ILE A CA 1
ATOM 583 C C . ILE A 1 79 ? 16.188 30.969 6.75 1 86.81 79 ILE A C 1
ATOM 585 O O . ILE A 1 79 ? 16.766 31.5 7.703 1 86.81 79 ILE A O 1
ATOM 589 N N . LYS A 1 80 ? 15.844 31.547 5.629 1 88.44 80 LYS A N 1
ATOM 590 C CA . LYS A 1 80 ? 15.961 33 5.512 1 88.44 80 LYS A CA 1
ATOM 591 C C . LYS A 1 80 ? 15.055 33.719 6.52 1 88.44 80 LYS A C 1
ATOM 593 O O . LYS A 1 80 ? 14.016 33.188 6.914 1 88.44 80 LYS A O 1
ATOM 598 N N . ASP A 1 81 ? 15.531 34.844 6.914 1 93.19 81 ASP A N 1
ATOM 599 C CA . ASP A 1 81 ? 14.719 35.656 7.816 1 93.19 81 ASP A CA 1
ATOM 600 C C . ASP A 1 81 ? 13.469 36.156 7.109 1 93.19 81 ASP A C 1
ATOM 602 O O . ASP A 1 81 ? 13.562 36.938 6.164 1 93.19 81 ASP A O 1
ATOM 606 N N . LEU A 1 82 ? 12.367 35.781 7.633 1 93.44 82 LEU A N 1
ATOM 607 C CA . LEU A 1 82 ? 11.094 36.188 7.039 1 93.44 82 LEU A CA 1
ATOM 608 C C . LEU A 1 82 ? 10.656 37.562 7.562 1 93.44 82 LEU A C 1
ATOM 610 O O . LEU A 1 82 ? 9.742 38.156 7.008 1 93.44 82 LEU A O 1
ATOM 614 N N . LYS A 1 83 ? 11.289 38.062 8.586 1 95.56 83 LYS A N 1
ATOM 615 C CA . LYS A 1 83 ? 10.984 39.344 9.211 1 95.56 83 LYS A CA 1
ATOM 616 C C . LYS A 1 83 ? 9.547 39.375 9.719 1 95.56 83 LYS A C 1
ATOM 618 O O . LYS A 1 83 ? 8.82 40.344 9.477 1 95.56 83 LYS A O 1
ATOM 623 N N . ILE A 1 84 ? 9.156 38.281 10.281 1 97.5 84 ILE A N 1
ATOM 624 C CA . ILE A 1 84 ? 7.816 38.156 10.844 1 97.5 84 ILE A CA 1
ATOM 625 C C . ILE A 1 84 ? 7.914 37.969 12.359 1 97.5 84 ILE A C 1
ATOM 627 O O . ILE A 1 84 ? 8.664 37.125 12.844 1 97.5 84 ILE A O 1
ATOM 631 N N . THR A 1 85 ? 7.219 38.812 13.055 1 98.38 85 THR A N 1
ATOM 632 C CA . THR A 1 85 ? 7.09 38.656 14.5 1 98.38 85 THR A CA 1
ATOM 633 C C . THR A 1 85 ? 5.832 37.875 14.859 1 98.38 85 THR A C 1
ATOM 635 O O . THR A 1 85 ? 4.75 38.156 14.336 1 98.38 85 THR A O 1
ATOM 638 N N . ILE A 1 86 ? 5.953 36.906 15.773 1 98.69 86 ILE A N 1
ATOM 639 C CA . ILE A 1 86 ? 4.816 36.094 16.188 1 98.69 86 ILE A CA 1
ATOM 640 C C . ILE A 1 86 ? 3.873 36.938 17.062 1 98.69 86 ILE A C 1
ATOM 642 O O . ILE A 1 86 ? 4.285 37.5 18.078 1 98.69 86 ILE A O 1
ATOM 646 N N . SER A 1 87 ? 2.646 37.031 16.625 1 98.75 87 SER A N 1
ATOM 647 C CA . SER A 1 87 ? 1.626 37.812 17.328 1 98.75 87 SER A CA 1
ATOM 648 C C . SER A 1 87 ? 0.832 36.938 18.297 1 98.75 87 SER A C 1
ATOM 650 O O . SER A 1 87 ? 0.86 35.688 18.188 1 98.75 87 SER A O 1
ATOM 652 N N . PRO A 1 88 ? 0.185 37.562 19.281 1 98.38 88 PRO A N 1
ATOM 653 C CA . PRO A 1 88 ? -0.667 36.781 20.172 1 98.38 88 PRO A CA 1
ATOM 654 C C . PRO A 1 88 ? -1.872 36.156 19.453 1 98.38 88 PRO A C 1
ATOM 656 O O . PRO A 1 88 ? -2.469 36.812 18.594 1 98.38 88 PRO A O 1
ATOM 659 N N . GLY A 1 89 ? -2.195 34.938 19.812 1 98 89 GLY A N 1
ATOM 660 C CA . GLY A 1 89 ? -3.375 34.25 19.297 1 98 89 GLY A CA 1
ATOM 661 C C . GLY A 1 89 ? -4.539 34.281 20.266 1 98 89 GLY A C 1
ATOM 662 O O . GLY A 1 89 ? -4.531 35.031 21.25 1 98 89 GLY A O 1
ATOM 663 N N . ILE A 1 90 ? -5.547 33.531 19.891 1 97.75 90 ILE A N 1
ATOM 664 C CA . ILE A 1 90 ? -6.766 33.438 20.688 1 97.75 90 ILE A CA 1
ATOM 665 C C . ILE A 1 90 ? -6.652 32.281 21.688 1 97.75 90 ILE A C 1
ATOM 667 O O . ILE A 1 90 ? -6.059 31.234 21.391 1 97.75 90 ILE A O 1
ATOM 671 N N . LEU A 1 91 ? -7.137 32.406 22.844 1 95.62 91 LEU A N 1
ATOM 672 C CA . LEU A 1 91 ? -7.301 31.328 23.828 1 95.62 91 LEU A CA 1
ATOM 673 C C . LEU A 1 91 ? -8.695 31.375 24.438 1 95.62 91 LEU A C 1
ATOM 675 O O . LEU A 1 91 ? -9.008 32.25 25.219 1 95.62 91 LEU A O 1
ATOM 679 N N . ALA A 1 92 ? -9.516 30.469 24.016 1 94.62 92 ALA A N 1
ATOM 680 C CA . ALA A 1 92 ? -10.898 30.438 24.484 1 94.62 92 ALA A CA 1
ATOM 681 C C . ALA A 1 92 ? -11.148 29.266 25.422 1 94.62 92 ALA A C 1
ATOM 683 O O . ALA A 1 92 ? -12.164 29.219 26.125 1 94.62 92 ALA A O 1
ATOM 684 N N . ASP A 1 93 ? -10.273 28.312 25.344 1 90.19 93 ASP A N 1
ATOM 685 C CA . ASP A 1 93 ? -10.367 27.172 26.25 1 90.19 93 ASP A CA 1
ATOM 686 C C . ASP A 1 93 ? -9.695 27.484 27.594 1 90.19 93 ASP A C 1
ATOM 688 O O . ASP A 1 93 ? -8.961 28.469 27.719 1 90.19 93 ASP A O 1
ATOM 692 N N . SER A 1 94 ? -10.164 26.797 28.641 1 74.88 94 SER A N 1
ATOM 693 C CA . SER A 1 94 ? -9.461 26.953 29.906 1 74.88 94 SER A CA 1
ATOM 694 C C . SER A 1 94 ? -8.039 26.406 29.828 1 74.88 94 SER A C 1
ATOM 696 O O . SER A 1 94 ? -7.773 25.453 29.109 1 74.88 94 SER A O 1
ATOM 698 N N . SER A 1 95 ? -7.055 27.344 29.859 1 58.25 95 SER A N 1
ATOM 699 C CA . SER A 1 95 ? -5.641 27.031 29.672 1 58.25 95 SER A CA 1
ATOM 700 C C . SER A 1 95 ? -5.32 25.625 30.172 1 58.25 95 SER A C 1
ATOM 702 O O . SER A 1 95 ? -5.801 25.203 31.219 1 58.25 95 SER A O 1
ATOM 704 N N . ASN A 1 96 ? -5.062 24.781 29.203 1 57.28 96 ASN A N 1
ATOM 705 C CA . ASN A 1 96 ? -4.473 23.516 29.625 1 57.28 96 ASN A CA 1
ATOM 706 C C . ASN A 1 96 ? -3.191 23.75 30.422 1 57.28 96 ASN A C 1
ATOM 708 O O . ASN A 1 96 ? -2.514 24.75 30.25 1 57.28 96 ASN A O 1
ATOM 712 N N . ASP A 1 97 ? -2.99 23.297 31.625 1 57.97 97 ASP A N 1
ATOM 713 C CA . ASP A 1 97 ? -1.911 23.312 32.625 1 57.97 97 ASP A CA 1
ATOM 714 C C . ASP A 1 97 ? -0.545 23.297 31.922 1 57.97 97 ASP A C 1
ATOM 716 O O . ASP A 1 97 ? 0.488 23.406 32.594 1 57.97 97 ASP A O 1
ATOM 720 N N . LYS A 1 98 ? -0.519 23.406 30.594 1 68.5 98 L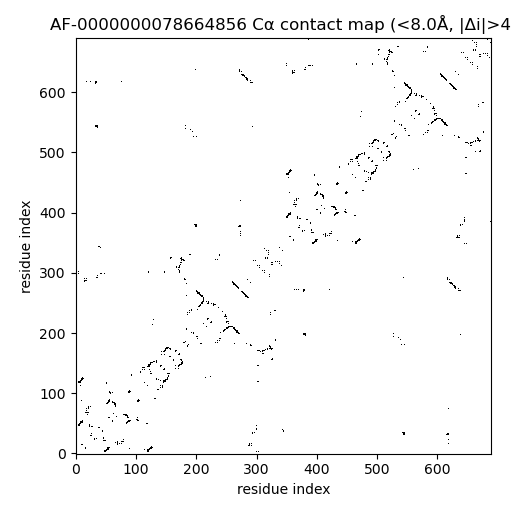YS A N 1
ATOM 721 C CA . LYS A 1 98 ? 0.813 23.109 30.062 1 68.5 98 LYS A CA 1
ATOM 722 C C . LYS A 1 98 ? 1.561 24.406 29.719 1 68.5 98 LYS A C 1
ATOM 724 O O . LYS A 1 98 ? 2.775 24.375 29.516 1 68.5 98 LYS A O 1
ATOM 729 N N . ILE A 1 99 ? 0.8 25.609 29.422 1 78.38 99 ILE A N 1
ATOM 730 C CA . ILE A 1 99 ? 1.46 26.875 29.125 1 78.38 99 ILE A CA 1
ATOM 731 C C . ILE A 1 99 ? 1.213 27.859 30.266 1 78.38 99 ILE A C 1
ATOM 733 O O . ILE A 1 99 ? 0.078 28.281 30.484 1 78.38 99 ILE A O 1
ATOM 737 N N . GLU A 1 100 ? 2.359 28.219 30.891 1 80.12 100 GLU A N 1
ATOM 738 C CA . GLU A 1 100 ? 2.287 29.141 32.031 1 80.12 100 GLU A CA 1
ATOM 739 C C . GLU A 1 100 ? 2.117 30.578 31.547 1 80.12 100 GLU A C 1
ATOM 741 O O . GLU A 1 100 ? 2.879 31.062 30.703 1 80.12 100 GLU A O 1
ATOM 746 N N . ARG A 1 101 ? 1.197 31.266 31.922 1 88.69 101 ARG A N 1
ATOM 747 C CA . ARG A 1 101 ? 0.916 32.656 31.656 1 88.69 101 ARG A CA 1
ATOM 748 C C . ARG A 1 101 ? 0.782 32.938 30.156 1 88.69 101 ARG A C 1
ATOM 750 O O . ARG A 1 101 ? 1.54 33.719 29.594 1 88.69 101 ARG A O 1
ATOM 757 N N . PRO A 1 102 ? -0.163 32.375 29.484 1 92.12 102 PRO A N 1
ATOM 758 C CA . PRO A 1 102 ? -0.342 32.562 28.031 1 92.12 102 PRO A CA 1
ATOM 759 C C . PRO A 1 102 ? -0.591 34 27.656 1 92.12 102 PRO A C 1
ATOM 761 O O . PRO A 1 102 ? -1.227 34.75 28.422 1 92.12 102 PRO A O 1
ATOM 764 N N . VAL A 1 103 ? -0.015 34.406 26.562 1 94.31 103 VAL A N 1
ATOM 765 C CA . VAL A 1 103 ? -0.269 35.719 25.953 1 94.31 103 VAL A CA 1
ATOM 766 C C . VAL A 1 103 ? -1.343 35.594 24.875 1 94.31 103 VAL A C 1
ATOM 768 O O . VAL A 1 103 ? -1.16 34.844 23.906 1 94.31 103 VAL A O 1
ATOM 771 N N . LYS A 1 104 ? -2.477 36.281 25.125 1 94.62 104 LYS A N 1
ATOM 772 C CA . LYS A 1 104 ? -3.596 36.094 24.203 1 94.62 104 LYS A CA 1
ATOM 773 C C . LYS A 1 104 ? -4.168 37.406 23.75 1 94.62 104 LYS A C 1
ATOM 775 O O . LYS A 1 104 ? -3.844 38.469 24.312 1 94.62 104 LYS A O 1
ATOM 780 N N . THR A 1 105 ? -4.891 37.406 22.703 1 97.56 105 THR A N 1
ATOM 781 C CA . THR A 1 105 ? -5.641 38.562 22.172 1 97.56 105 THR A CA 1
ATOM 782 C C . THR A 1 105 ? -7.105 38.188 21.953 1 97.56 105 THR A C 1
ATOM 784 O O . THR A 1 105 ? -7.5 37.031 22.188 1 97.56 105 THR A O 1
ATOM 787 N N . SER A 1 106 ? -7.957 39.188 21.625 1 97.62 106 SER A N 1
ATOM 788 C CA . SER A 1 106 ? -9.367 38.906 21.359 1 97.62 106 SER A CA 1
ATOM 789 C C . SER A 1 106 ? -9.57 38.438 19.922 1 97.62 106 SER A C 1
ATOM 791 O O . SER A 1 106 ? -8.758 38.719 19.047 1 97.62 106 SER A O 1
ATOM 793 N N . PRO A 1 107 ? -10.633 37.688 19.688 1 98.12 107 PRO A N 1
ATOM 794 C CA . PRO A 1 107 ? -10.938 37.25 18.312 1 98.12 107 PRO A CA 1
ATOM 795 C C . PRO A 1 107 ? -11 38.438 17.344 1 98.12 107 PRO A C 1
ATOM 797 O O . PRO A 1 107 ? -10.523 38.312 16.203 1 98.12 107 PRO A O 1
ATOM 800 N N . ASP A 1 108 ? -11.547 39.562 17.781 1 98.25 108 ASP A N 1
ATOM 801 C CA . ASP A 1 108 ? -11.656 40.719 16.906 1 98.25 108 ASP A CA 1
ATOM 802 C C . ASP A 1 108 ? -10.273 41.281 16.547 1 98.25 108 ASP A C 1
ATOM 804 O O . ASP A 1 108 ? -10.023 41.625 15.391 1 98.25 108 ASP A O 1
ATOM 808 N N . GLU A 1 109 ? -9.438 41.375 17.531 1 98.31 109 GLU A N 1
ATOM 809 C CA . GLU A 1 109 ? -8.086 41.875 17.281 1 98.31 109 GLU A CA 1
ATOM 810 C C . GLU A 1 109 ? -7.301 40.906 16.406 1 98.31 109 GLU A C 1
ATOM 812 O O . GLU A 1 109 ? -6.527 41.312 15.539 1 98.31 109 GLU A O 1
ATOM 817 N N . PHE A 1 110 ? -7.441 39.625 16.672 1 98.62 110 PHE A N 1
ATOM 818 C CA . PHE A 1 110 ? -6.836 38.594 15.812 1 98.62 110 PHE A CA 1
ATOM 819 C C . PHE A 1 110 ? -7.297 38.781 14.375 1 98.62 110 PHE A C 1
ATOM 821 O O . PHE A 1 110 ? -6.484 38.75 13.445 1 98.62 110 PHE A O 1
ATOM 828 N N . ALA A 1 111 ? -8.609 38.906 14.164 1 98.75 111 ALA A N 1
ATOM 829 C CA . ALA A 1 111 ? -9.164 39.031 12.82 1 98.75 111 ALA A CA 1
ATOM 830 C C . ALA A 1 111 ? -8.586 40.25 12.109 1 98.75 111 ALA A C 1
ATOM 832 O O . ALA A 1 111 ? -8.297 40.219 10.914 1 98.75 111 ALA A O 1
ATOM 833 N N . LYS A 1 112 ? -8.445 41.344 12.875 1 98.38 112 LYS A N 1
ATOM 834 C CA . LYS A 1 112 ? -7.871 42.562 12.312 1 98.38 112 LYS A CA 1
ATOM 835 C C . LYS A 1 112 ? -6.43 42.344 11.867 1 98.38 112 LYS A C 1
ATOM 837 O O . LYS A 1 112 ? -6.039 42.781 10.773 1 98.38 112 LYS A O 1
ATOM 842 N N . GLU A 1 113 ? -5.672 41.688 12.734 1 98.44 113 GLU A N 1
ATOM 843 C CA . GLU A 1 113 ? -4.277 41.406 12.414 1 98.44 113 GLU A CA 1
ATOM 844 C C . GLU A 1 113 ? -4.164 40.469 11.227 1 98.44 113 GLU A C 1
ATOM 846 O O . GLU A 1 113 ? -3.283 40.625 10.375 1 98.44 113 GLU A O 1
ATOM 851 N N . LEU A 1 114 ? -5.02 39.469 11.195 1 98.56 114 LEU A N 1
ATOM 852 C CA . LEU A 1 114 ? -5.043 38.531 10.086 1 98.56 114 LEU A CA 1
ATOM 853 C C . LEU A 1 114 ? -5.352 39.25 8.773 1 98.56 114 LEU A C 1
ATOM 855 O O . LEU A 1 114 ? -4.688 39 7.762 1 98.56 114 LEU A O 1
ATOM 859 N N . LYS A 1 115 ? -6.332 40.125 8.781 1 98.06 115 LYS A N 1
ATOM 860 C CA . LYS A 1 115 ? -6.699 40.875 7.594 1 98.06 115 LYS A CA 1
ATOM 861 C C . LYS A 1 115 ? -5.555 41.781 7.148 1 98.06 115 LYS A C 1
ATOM 863 O O . LYS A 1 115 ? -5.242 41.875 5.961 1 98.06 115 LYS A O 1
ATOM 868 N N . LYS A 1 116 ? -4.945 42.438 8.078 1 98.06 116 LYS A N 1
ATOM 869 C CA . LYS A 1 116 ? -3.844 43.344 7.797 1 98.06 116 LYS A CA 1
ATOM 870 C C . LYS A 1 116 ? -2.668 42.625 7.16 1 98.06 116 LYS A C 1
ATOM 872 O O . LYS A 1 116 ? -1.963 43.188 6.316 1 98.06 116 LYS A O 1
ATOM 877 N N . SER A 1 117 ? -2.414 41.406 7.508 1 97.88 117 SER A N 1
ATOM 878 C CA . SER A 1 117 ? -1.286 40.594 7.02 1 97.88 117 SER A CA 1
ATOM 879 C C . SER A 1 117 ? -1.438 40.281 5.535 1 97.88 117 SER A C 1
ATOM 881 O O . SER A 1 117 ? -0.457 39.969 4.859 1 97.88 117 SER A O 1
ATOM 883 N N . GLY A 1 118 ? -2.711 40.25 5.035 1 97.5 118 GLY A N 1
ATOM 884 C CA . GLY A 1 118 ? -2.977 39.875 3.652 1 97.5 118 GLY A CA 1
ATOM 885 C C . GLY A 1 118 ? -3.072 38.375 3.438 1 97.5 118 GLY A C 1
ATOM 886 O O . GLY A 1 118 ? -3.123 37.906 2.299 1 97.5 118 GLY A O 1
ATOM 887 N N . ALA A 1 119 ? -3.139 37.625 4.504 1 98.06 119 ALA A N 1
ATOM 888 C CA . ALA A 1 119 ? -3.223 36.156 4.391 1 98.06 119 ALA A CA 1
ATOM 889 C C . ALA A 1 119 ? -4.457 35.75 3.598 1 98.06 119 ALA A C 1
ATOM 891 O O . ALA A 1 119 ? -5.527 36.344 3.744 1 98.06 119 ALA A O 1
ATOM 892 N N . GLN A 1 120 ? -4.277 34.75 2.766 1 97.31 120 GLN A N 1
ATOM 893 C CA . GLN A 1 120 ? -5.379 34.188 1.996 1 97.31 120 GLN A CA 1
ATOM 894 C C . GLN A 1 120 ? -5.859 32.875 2.615 1 97.31 120 GLN A C 1
ATOM 896 O O . GLN A 1 120 ? -7.008 32.469 2.412 1 97.31 120 GLN A O 1
ATOM 901 N N . VAL A 1 121 ? -4.988 32.219 3.338 1 98.25 121 VAL A N 1
ATOM 902 C CA . VAL A 1 121 ? -5.297 30.953 4.027 1 98.25 121 VAL A CA 1
ATOM 903 C C . VAL A 1 121 ? -4.652 30.953 5.41 1 98.25 121 VAL A C 1
ATOM 905 O O . VAL A 1 121 ? -3.506 31.391 5.566 1 98.25 121 VAL A O 1
ATOM 908 N N . ALA A 1 122 ? -5.402 30.562 6.387 1 98.81 122 ALA A N 1
ATOM 909 C CA . ALA A 1 122 ? -4.895 30.391 7.746 1 98.81 122 ALA A CA 1
ATOM 910 C C . ALA A 1 122 ? -4.836 28.922 8.133 1 98.81 122 ALA A C 1
ATOM 912 O O . ALA A 1 122 ? -5.828 28.188 7.992 1 98.81 122 ALA A O 1
ATOM 913 N N . LEU A 1 123 ? -3.672 28.484 8.594 1 98.75 123 LEU A N 1
ATOM 914 C CA . LEU A 1 123 ? -3.465 27.109 9.062 1 98.75 123 LEU A CA 1
ATOM 915 C C . LEU A 1 123 ? -3.621 27.031 10.578 1 98.75 123 LEU A C 1
ATOM 917 O O . LEU A 1 123 ? -2.85 27.641 11.32 1 98.75 123 LEU A O 1
ATOM 921 N N . ASN A 1 124 ? -4.566 26.297 10.992 1 98.81 124 ASN A N 1
ATOM 922 C CA . ASN A 1 124 ? -4.738 26.078 12.422 1 98.81 124 ASN A CA 1
ATOM 923 C C . ASN A 1 124 ? -3.955 24.844 12.891 1 98.81 124 ASN A C 1
ATOM 925 O O . ASN A 1 124 ? -4.383 23.719 12.68 1 98.81 124 ASN A O 1
ATOM 929 N N . LEU A 1 125 ? -2.891 25.047 13.594 1 97.5 125 LEU A N 1
ATOM 930 C CA . LEU A 1 125 ? -1.971 23.984 14.016 1 97.5 125 LEU A CA 1
ATOM 931 C C . LEU A 1 125 ? -1.811 23.969 15.531 1 97.5 125 LEU A C 1
ATOM 933 O O . LEU A 1 125 ? -0.777 23.547 16.047 1 97.5 125 LEU A O 1
ATOM 937 N N . ILE A 1 126 ? -2.793 24.5 16.234 1 95.31 126 ILE A N 1
ATOM 938 C CA . ILE A 1 126 ? -2.689 24.578 17.688 1 95.31 126 ILE A CA 1
ATOM 939 C C . ILE A 1 126 ? -2.865 23.188 18.281 1 95.31 126 ILE A C 1
ATOM 941 O O . ILE A 1 126 ? -3.129 22.219 17.562 1 95.31 126 ILE A O 1
ATOM 945 N N . SER A 1 127 ? -2.686 23.062 19.562 1 90.81 127 SER A N 1
ATOM 946 C CA . SER A 1 127 ? -2.721 21.781 20.25 1 90.81 127 SER A CA 1
ATOM 947 C C . SER A 1 127 ? -4.117 21.172 20.203 1 90.81 127 SER A C 1
ATOM 949 O O . SER A 1 127 ? -5.117 21.891 20.234 1 90.81 127 SER A O 1
ATOM 951 N N . SER A 1 128 ? -4.156 19.922 20.188 1 90.81 128 SER A N 1
ATOM 952 C CA . SER A 1 128 ? -5.426 19.203 20.266 1 90.81 128 SER A CA 1
ATOM 953 C C . SER A 1 128 ? -6.137 19.484 21.594 1 90.81 128 SER A C 1
ATOM 955 O O . SER A 1 128 ? -5.492 19.734 22.609 1 90.81 128 SER A O 1
ATOM 957 N N . GLY A 1 129 ? -7.418 19.422 21.547 1 89.06 129 GLY A N 1
ATOM 958 C CA . GLY A 1 129 ? -8.203 19.594 22.766 1 89.06 129 GLY A CA 1
ATOM 959 C C . GLY A 1 129 ? -8.656 21.031 22.984 1 89.06 129 GLY A C 1
ATOM 960 O O . GLY A 1 129 ? -9.367 21.312 23.953 1 89.06 129 GLY A O 1
ATOM 961 N N . MET A 1 130 ? -8.273 21.875 22.078 1 92.31 130 MET A N 1
ATOM 962 C CA . MET A 1 130 ? -8.664 23.281 22.172 1 92.31 130 MET A CA 1
ATOM 963 C C . MET A 1 130 ? -9.805 23.594 21.219 1 92.31 130 MET A C 1
ATOM 965 O O . MET A 1 130 ? -9.672 24.469 20.359 1 92.31 130 MET A O 1
ATOM 969 N N . ASP A 1 131 ? -10.922 23.016 21.453 1 94.56 131 ASP A N 1
ATOM 970 C CA . ASP A 1 131 ? -12.031 23.047 20.516 1 94.56 131 ASP A CA 1
ATOM 971 C C . ASP A 1 131 ? -12.641 24.453 20.422 1 94.56 131 ASP A C 1
ATOM 973 O O . ASP A 1 131 ? -12.945 24.938 19.328 1 94.56 131 ASP A O 1
ATOM 977 N N . LYS A 1 132 ? -12.828 25.062 21.609 1 96.38 132 LYS A N 1
ATOM 978 C CA . LYS A 1 132 ? -13.406 26.406 21.609 1 96.38 132 LYS A CA 1
ATOM 979 C C . LYS A 1 132 ? -12.477 27.406 20.922 1 96.38 132 LYS A C 1
ATOM 981 O O . LYS A 1 132 ? -12.938 28.281 20.188 1 96.38 132 LYS A O 1
ATOM 986 N N . THR A 1 133 ? -11.219 27.281 21.203 1 97.31 133 THR A N 1
ATOM 987 C CA . THR A 1 133 ? -10.227 28.172 20.594 1 97.31 133 THR A CA 1
ATOM 988 C C . THR A 1 133 ? -10.203 27.984 19.078 1 97.31 133 THR A C 1
ATOM 990 O O . THR A 1 133 ? -10.18 28.969 18.328 1 97.31 133 THR A O 1
ATOM 993 N N . SER A 1 134 ? -10.219 26.75 18.594 1 97.94 134 SER A N 1
ATOM 994 C CA . SER A 1 134 ? -10.242 26.484 17.156 1 97.94 134 SER A CA 1
ATOM 995 C C . SER A 1 134 ? -11.477 27.094 16.5 1 97.94 134 SER A C 1
ATOM 997 O O . SER A 1 134 ? -11.398 27.625 15.398 1 97.94 134 SER A O 1
ATOM 999 N N . LEU A 1 135 ? -12.609 26.969 17.203 1 98.44 135 LEU A N 1
ATOM 1000 C CA . LEU A 1 135 ? -13.844 27.547 16.672 1 98.44 135 LEU A CA 1
ATOM 1001 C C . LEU A 1 135 ? -13.727 29.062 16.547 1 98.44 135 LEU A C 1
ATOM 1003 O O . LEU A 1 135 ? -14.141 29.641 15.547 1 98.44 135 LEU A O 1
ATOM 1007 N N . GLU A 1 136 ? -13.164 29.688 17.547 1 98.62 136 GLU A N 1
ATOM 1008 C CA . GLU A 1 136 ? -13 31.141 17.516 1 98.62 136 GLU A CA 1
ATOM 1009 C C . GLU A 1 136 ? -12.047 31.547 16.406 1 98.62 136 GLU A C 1
ATOM 1011 O O . GLU A 1 136 ? -12.234 32.594 15.773 1 98.62 136 GLU A O 1
ATOM 1016 N N . TYR A 1 137 ? -10.977 30.781 16.234 1 98.88 137 TYR A N 1
ATOM 1017 C CA . TYR A 1 137 ? -10.078 31.062 15.109 1 98.88 137 TYR A CA 1
ATOM 1018 C C . TYR A 1 137 ? -10.82 30.984 13.781 1 98.88 137 TYR A C 1
ATOM 1020 O O . TYR A 1 137 ? -10.633 31.828 12.906 1 98.88 137 TYR A O 1
ATOM 1028 N N . ALA A 1 138 ? -11.648 29.938 13.602 1 98.88 138 ALA A N 1
ATOM 1029 C CA . ALA A 1 138 ? -12.383 29.766 12.352 1 98.88 138 ALA A CA 1
ATOM 1030 C C . ALA A 1 138 ? -13.328 30.938 12.102 1 98.88 138 ALA A C 1
ATOM 1032 O O . ALA A 1 138 ? -13.391 31.469 10.992 1 98.88 138 ALA A O 1
ATOM 1033 N N . LYS A 1 139 ? -14.031 31.375 13.148 1 98.75 139 LYS A N 1
ATOM 1034 C CA . LYS A 1 139 ? -14.945 32.5 13.039 1 98.75 139 LYS A CA 1
ATOM 1035 C C . LYS A 1 139 ? -14.188 33.781 12.688 1 98.75 139 LYS A C 1
ATOM 1037 O O . LYS A 1 139 ? -14.648 34.562 11.859 1 98.75 139 LYS A O 1
ATOM 1042 N N . ALA A 1 140 ? -13.086 33.969 13.359 1 98.81 140 ALA A N 1
ATOM 1043 C CA . ALA A 1 140 ? -12.281 35.188 13.109 1 98.81 140 ALA A CA 1
ATOM 1044 C C . ALA A 1 140 ? -11.727 35.188 11.688 1 98.81 140 ALA A C 1
ATOM 1046 O O . ALA A 1 140 ? -11.648 36.219 11.047 1 98.81 140 ALA A O 1
ATOM 1047 N N . ALA A 1 141 ? -11.266 34.031 11.234 1 98.75 141 ALA A N 1
ATOM 1048 C CA . ALA A 1 141 ? -10.789 33.906 9.859 1 98.75 141 ALA A CA 1
ATOM 1049 C C . ALA A 1 141 ? -11.898 34.25 8.867 1 98.75 141 ALA A C 1
ATOM 1051 O O . ALA A 1 141 ? -11.664 34.938 7.875 1 98.75 141 ALA A O 1
ATOM 1052 N N . LEU A 1 142 ? -13.094 33.719 9.086 1 98.44 142 LEU A N 1
ATOM 1053 C CA . LEU A 1 142 ? -14.25 34.031 8.25 1 98.44 142 LEU A CA 1
ATOM 1054 C C . LEU A 1 142 ? -14.508 35.531 8.203 1 98.44 142 LEU A C 1
ATOM 1056 O O . LEU A 1 142 ? -14.742 36.094 7.129 1 98.44 142 LEU A O 1
ATOM 1060 N N . ALA A 1 143 ? -14.43 36.156 9.367 1 98.19 143 ALA A N 1
ATOM 1061 C CA . ALA A 1 143 ? -14.641 37.594 9.461 1 98.19 143 ALA A CA 1
ATOM 1062 C C . ALA A 1 143 ? -13.594 38.344 8.656 1 98.19 143 ALA A C 1
ATOM 1064 O O . ALA A 1 143 ? -13.883 39.406 8.078 1 98.19 143 ALA A O 1
ATOM 1065 N N . ALA A 1 144 ? -12.406 37.844 8.609 1 98.31 144 ALA A N 1
ATOM 1066 C CA . ALA A 1 144 ? -11.289 38.469 7.898 1 98.31 144 ALA A CA 1
ATOM 1067 C C . ALA A 1 144 ? -11.305 38.094 6.422 1 98.31 144 ALA A C 1
ATOM 1069 O O . ALA A 1 144 ? -10.484 38.594 5.641 1 98.31 144 ALA A O 1
ATOM 1070 N N . ARG A 1 145 ? -12.242 37.156 5.996 1 97.38 145 ARG A N 1
ATOM 1071 C CA . ARG A 1 145 ? -12.359 36.656 4.633 1 97.38 145 ARG A CA 1
ATOM 1072 C C . ARG A 1 145 ? -11.109 35.906 4.223 1 97.38 145 ARG A C 1
ATOM 1074 O O . ARG A 1 145 ? -10.547 36.125 3.152 1 97.38 145 ARG A O 1
ATOM 1081 N N . VAL A 1 146 ? -10.711 35.031 5.074 1 97.94 146 VAL A N 1
ATOM 1082 C CA . VAL A 1 146 ? -9.547 34.188 4.871 1 97.94 146 VAL A CA 1
ATOM 1083 C C . VAL A 1 146 ? -9.969 32.719 4.926 1 97.94 146 VAL A C 1
ATOM 1085 O O . VAL A 1 146 ? -10.719 32.312 5.82 1 97.94 146 VAL A O 1
ATOM 1088 N N . SER A 1 147 ? -9.555 31.891 3.922 1 98.19 147 SER A N 1
ATOM 1089 C CA . SER A 1 147 ? -9.789 30.453 3.986 1 98.19 147 SER A CA 1
ATOM 1090 C C . SER A 1 147 ? -9.133 29.844 5.219 1 98.19 147 SER A C 1
ATOM 1092 O O . SER A 1 147 ? -8.148 30.375 5.73 1 98.19 147 SER A O 1
ATOM 1094 N N . PHE A 1 148 ? -9.727 28.75 5.68 1 98.81 148 PHE A N 1
ATOM 1095 C CA . PHE A 1 148 ? -9.289 28.188 6.953 1 98.81 148 PHE A CA 1
ATOM 1096 C C . PHE A 1 148 ? -9.047 26.688 6.828 1 98.81 148 PHE A C 1
ATOM 1098 O O . PHE A 1 148 ? -9.898 25.953 6.312 1 98.81 148 PHE A O 1
ATOM 1105 N N . VAL A 1 149 ? -7.891 26.219 7.254 1 98.75 149 VAL A N 1
ATOM 1106 C CA . VAL A 1 149 ? -7.504 24.812 7.277 1 98.75 149 VAL A CA 1
ATOM 1107 C C . VAL A 1 149 ? -7.312 24.344 8.719 1 98.75 149 VAL A C 1
ATOM 1109 O O . VAL A 1 149 ? -6.398 24.812 9.406 1 98.75 149 VAL A O 1
ATOM 1112 N N . ASN A 1 150 ? -8.141 23.484 9.117 1 98.81 150 ASN A N 1
ATOM 1113 C CA . ASN A 1 150 ? -8.094 23.016 10.5 1 98.81 150 ASN A CA 1
ATOM 1114 C C . ASN A 1 150 ? -7.355 21.688 10.609 1 98.81 150 ASN A C 1
ATOM 1116 O O . ASN A 1 150 ? -7.93 20.625 10.344 1 98.81 150 ASN A O 1
ATOM 1120 N N . ALA A 1 151 ? -6.191 21.688 11.164 1 97.62 151 ALA A N 1
ATOM 1121 C CA . ALA A 1 151 ? -5.375 20.469 11.266 1 97.62 151 ALA A CA 1
ATOM 1122 C C . ALA A 1 151 ? -5.59 19.781 12.609 1 97.62 151 ALA A C 1
ATOM 1124 O O . ALA A 1 151 ? -4.945 18.781 12.906 1 97.62 151 ALA A O 1
ATOM 1125 N N . THR A 1 152 ? -6.477 20.297 13.453 1 95.62 152 THR A N 1
ATOM 1126 C CA . THR A 1 152 ? -6.762 19.734 14.758 1 95.62 152 THR A CA 1
ATOM 1127 C C . THR A 1 152 ? -8.008 18.844 14.703 1 95.62 152 THR A C 1
ATOM 1129 O O . THR A 1 152 ? -8.766 18.906 13.734 1 95.62 152 THR A O 1
ATOM 1132 N N . PRO A 1 153 ? -8.258 18.094 15.75 1 94.69 153 PRO A N 1
ATOM 1133 C CA . PRO A 1 153 ? -9.438 17.234 15.773 1 94.69 153 PRO A CA 1
ATOM 1134 C C . PRO A 1 153 ? -10.719 18 16.094 1 94.69 153 PRO A C 1
ATOM 1136 O O . PRO A 1 153 ? -11.812 17.422 16.062 1 94.69 153 PRO A O 1
ATOM 1139 N N . ALA A 1 154 ? -10.578 19.297 16.469 1 95.31 154 ALA A N 1
ATOM 1140 C CA . ALA A 1 154 ? -11.781 20.078 16.75 1 95.31 154 ALA A CA 1
ATOM 1141 C C . ALA A 1 154 ? -12.758 20.016 15.57 1 95.31 154 ALA A C 1
ATOM 1143 O O . ALA A 1 154 ? -12.336 20.031 14.406 1 95.31 154 ALA A O 1
ATOM 1144 N N . LYS A 1 155 ? -14.07 20 15.844 1 96.38 155 LYS A N 1
ATOM 1145 C CA . LYS A 1 155 ? -15.102 19.906 14.812 1 96.38 155 LYS A CA 1
ATOM 1146 C C . LYS A 1 155 ? -15.328 21.25 14.141 1 96.38 155 LYS A C 1
ATOM 1148 O O . LYS A 1 155 ? -16.188 22.031 14.57 1 96.38 155 LYS A O 1
ATOM 1153 N N . ILE A 1 156 ? -14.555 21.469 13.102 1 98.5 156 ILE A N 1
ATOM 1154 C CA . ILE A 1 156 ? -14.617 22.75 12.414 1 98.5 156 ILE A CA 1
ATOM 1155 C C . ILE A 1 156 ? -15.141 22.547 11 1 98.5 156 ILE A C 1
ATOM 1157 O O . ILE A 1 156 ? -16.266 22.938 10.688 1 98.5 156 ILE A O 1
ATOM 1161 N N . ALA A 1 157 ? -14.391 21.812 10.188 1 98.25 157 ALA A N 1
ATOM 1162 C CA . ALA A 1 157 ? -14.828 21.531 8.82 1 98.25 157 ALA A CA 1
ATOM 1163 C C . ALA A 1 157 ? -16.047 20.625 8.805 1 98.25 157 ALA A C 1
ATOM 1165 O O . ALA A 1 157 ? -16.859 20.672 7.883 1 98.25 157 ALA A O 1
ATOM 1166 N N . THR A 1 158 ? -16.188 19.844 9.828 1 96.88 158 THR A N 1
ATOM 1167 C CA . THR A 1 158 ? -17.297 18.891 9.938 1 96.88 158 THR A CA 1
ATOM 1168 C C . THR A 1 158 ? -18.516 19.547 10.555 1 96.88 158 THR A C 1
ATOM 1170 O O . THR A 1 158 ? -19.547 18.906 10.742 1 96.88 158 THR A O 1
ATOM 1173 N N . ASN A 1 159 ? -18.406 20.828 10.922 1 97.5 159 ASN A N 1
ATOM 1174 C CA . ASN A 1 159 ? -19.547 21.641 11.328 1 97.5 159 ASN A CA 1
ATOM 1175 C C . ASN A 1 159 ? -20.297 22.188 10.125 1 97.5 159 ASN A C 1
ATOM 1177 O O . ASN A 1 159 ? -19.828 23.109 9.461 1 97.5 159 ASN A O 1
ATOM 1181 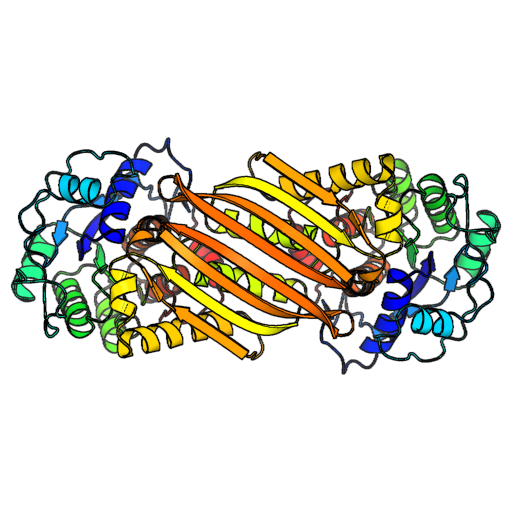N N . PRO A 1 160 ? -21.469 21.688 9.883 1 96.81 160 PRO A N 1
ATOM 1182 C CA . PRO A 1 160 ? -22.188 22.047 8.656 1 96.81 160 PRO A CA 1
ATOM 1183 C C . PRO A 1 160 ? -22.516 23.547 8.602 1 96.81 160 PRO A C 1
ATOM 1185 O O . PRO A 1 160 ? -22.516 24.141 7.52 1 96.81 160 PRO A O 1
ATOM 1188 N N . ALA A 1 161 ? -22.797 24.125 9.742 1 97.38 161 ALA A N 1
ATOM 1189 C CA . ALA A 1 161 ? -23.125 25.547 9.773 1 97.38 161 ALA A CA 1
ATOM 1190 C C . ALA A 1 161 ? -21.922 26.391 9.375 1 97.38 161 ALA A C 1
ATOM 1192 O O . ALA A 1 161 ? -22.062 27.359 8.609 1 97.38 161 ALA A O 1
ATOM 1193 N N . LEU A 1 162 ? -20.828 26.062 9.914 1 97.69 162 LEU A N 1
ATOM 1194 C CA . LEU A 1 162 ? -19.609 26.781 9.586 1 97.69 162 LEU A CA 1
ATOM 1195 C C . LEU A 1 162 ? -19.234 26.578 8.125 1 97.69 162 LEU A C 1
ATOM 1197 O O . LEU A 1 162 ? -18.812 27.516 7.449 1 97.69 162 LEU A O 1
ATOM 1201 N N . ALA A 1 163 ? -19.344 25.344 7.703 1 97.5 163 ALA A N 1
ATOM 1202 C CA . ALA A 1 163 ? -19.047 25.016 6.312 1 97.5 163 ALA A CA 1
ATOM 1203 C C . ALA A 1 163 ? -19.891 25.828 5.352 1 97.5 163 ALA A C 1
ATOM 1205 O O . ALA A 1 163 ? -19.391 26.328 4.34 1 97.5 163 ALA A O 1
ATOM 1206 N N . LYS A 1 164 ? -21.156 25.938 5.613 1 97 164 LYS A N 1
ATOM 1207 C CA . LYS A 1 164 ? -22.078 26.719 4.785 1 97 164 LYS A CA 1
ATOM 1208 C C . LYS A 1 164 ? -21.688 28.188 4.742 1 97 164 LYS A C 1
ATOM 1210 O O . LYS A 1 164 ? -21.734 28.812 3.688 1 97 164 LYS A O 1
ATOM 1215 N N . LYS A 1 165 ? -21.312 28.734 5.914 1 97.88 165 LYS A N 1
ATOM 1216 C CA . LYS A 1 165 ? -20.906 30.141 5.98 1 97.88 165 LYS A CA 1
ATOM 1217 C C . LYS A 1 165 ? -19.656 30.406 5.148 1 97.88 165 LYS A C 1
ATOM 1219 O O . LYS A 1 165 ? -19.578 31.422 4.449 1 97.88 165 LYS A O 1
ATOM 1224 N N . PHE A 1 166 ? -18.688 29.531 5.234 1 98.06 166 PHE A N 1
ATOM 1225 C CA . PHE A 1 166 ? -17.484 29.672 4.43 1 98.06 166 PHE A CA 1
ATOM 1226 C C . PHE A 1 166 ? -17.812 29.578 2.943 1 98.06 166 PHE A C 1
ATOM 1228 O O . PHE A 1 166 ? -17.328 30.391 2.145 1 98.06 166 PHE A O 1
ATOM 1235 N N . ALA A 1 167 ? -18.641 28.609 2.607 1 96.38 167 ALA A N 1
ATOM 1236 C CA . ALA A 1 167 ? -19.016 28.422 1.21 1 96.38 167 ALA A CA 1
ATOM 1237 C C . ALA A 1 167 ? -19.719 29.656 0.664 1 96.38 167 ALA A C 1
ATOM 1239 O O . ALA A 1 167 ? -19.453 30.094 -0.456 1 96.38 167 ALA A O 1
ATOM 1240 N N . SER A 1 168 ? -20.625 30.188 1.434 1 95.81 168 SER A N 1
ATOM 1241 C CA . SER A 1 168 ? -21.375 31.359 1.017 1 95.81 168 SER A CA 1
ATOM 1242 C C . SER A 1 168 ? -20.453 32.562 0.805 1 95.81 168 SER A C 1
ATOM 1244 O O . SER A 1 168 ? -20.734 33.438 -0.017 1 95.81 168 SER A O 1
ATOM 1246 N N . SER A 1 169 ? -19.391 32.562 1.545 1 95.94 169 SER A N 1
ATOM 1247 C CA . SER A 1 169 ? -18.422 33.656 1.434 1 95.94 169 SER A CA 1
ATOM 1248 C C . SER A 1 169 ? -17.344 33.344 0.394 1 95.94 169 SER A C 1
ATOM 1250 O O . SER A 1 169 ? -16.375 34.062 0.256 1 95.94 169 SER A O 1
ATOM 1252 N N . ARG A 1 170 ? -17.484 32.156 -0.266 1 95.56 170 ARG A N 1
ATOM 1253 C CA . ARG A 1 170 ? -16.578 31.703 -1.313 1 95.56 170 ARG A CA 1
ATOM 1254 C C . ARG A 1 170 ? -15.172 31.469 -0.761 1 95.56 170 ARG A C 1
ATOM 1256 O O . ARG A 1 170 ? -14.18 31.859 -1.388 1 95.56 170 ARG A O 1
ATOM 1263 N N . LEU A 1 171 ? -15.109 30.984 0.448 1 97.06 171 LEU A N 1
ATOM 1264 C CA . LEU A 1 171 ? -13.859 30.641 1.124 1 97.06 171 LEU A CA 1
ATOM 1265 C C . LEU A 1 171 ? -13.766 29.141 1.357 1 97.06 171 LEU A C 1
ATOM 1267 O O . LEU A 1 171 ? -14.773 28.484 1.605 1 97.06 171 LEU A O 1
ATOM 1271 N N . VAL A 1 172 ? -12.578 28.625 1.293 1 98.06 172 VAL A N 1
ATOM 1272 C CA . VAL A 1 172 ? -12.344 27.203 1.556 1 98.06 172 VAL A CA 1
ATOM 1273 C C . VAL A 1 172 ? -12.305 26.953 3.062 1 98.06 172 VAL A C 1
ATOM 1275 O O . VAL A 1 172 ? -11.711 27.734 3.811 1 98.06 172 VAL A O 1
ATOM 1278 N N . LEU A 1 173 ? -13.008 25.984 3.494 1 98.69 173 LEU A N 1
ATOM 1279 C CA . LEU A 1 173 ? -12.867 25.391 4.816 1 98.69 173 LEU A CA 1
ATOM 1280 C C . LEU A 1 173 ? -12.469 23.922 4.711 1 98.69 173 LEU A C 1
ATOM 1282 O O . LEU A 1 173 ? -13.258 23.094 4.254 1 98.69 173 LEU A O 1
ATOM 1286 N N . ALA A 1 174 ? -11.242 23.594 5.109 1 98.44 174 ALA A N 1
ATOM 1287 C CA . ALA A 1 174 ? -10.742 22.219 5.008 1 98.44 174 ALA A CA 1
ATOM 1288 C C . ALA A 1 174 ? -10.406 21.656 6.387 1 98.44 174 ALA A C 1
ATOM 1290 O O . ALA A 1 174 ? -9.969 22.391 7.273 1 98.44 174 ALA A O 1
ATOM 1291 N N . GLY A 1 175 ? -10.484 20.422 6.598 1 98.12 175 GLY A N 1
ATOM 1292 C CA . GLY A 1 175 ? -10.305 19.719 7.859 1 98.12 175 GLY A CA 1
ATOM 1293 C C . GLY A 1 175 ? -11.172 18.484 7.984 1 98.12 175 GLY A C 1
ATOM 1294 O O . GLY A 1 175 ? -11.742 18.016 6.996 1 98.12 175 GLY A O 1
ATOM 1295 N N . ASP A 1 176 ? -11.289 17.859 9.148 1 97.12 176 ASP A N 1
ATOM 1296 C CA . ASP A 1 176 ? -10.555 18.156 10.383 1 97.12 176 ASP A CA 1
ATOM 1297 C C . ASP A 1 176 ? -9.477 17.109 10.633 1 97.12 176 ASP A C 1
ATOM 1299 O O . ASP A 1 176 ? -9.578 15.969 10.164 1 97.12 176 ASP A O 1
ATOM 1303 N N . ASP A 1 177 ? -8.383 17.328 11.469 1 95.44 177 ASP A N 1
ATOM 1304 C CA . ASP A 1 177 ? -7.309 16.453 11.945 1 95.44 177 ASP A CA 1
ATOM 1305 C C . ASP A 1 177 ? -6.434 15.977 10.789 1 95.44 177 ASP A C 1
ATOM 1307 O O . ASP A 1 177 ? -6.762 15 10.117 1 95.44 177 ASP A O 1
ATOM 1311 N N . LEU A 1 178 ? -5.348 16.5 10.727 1 96.62 178 LEU A N 1
ATOM 1312 C CA . LEU A 1 178 ? -4.438 16.312 9.602 1 96.62 178 LEU A CA 1
ATOM 1313 C C . LEU A 1 178 ? -4.008 14.859 9.477 1 96.62 178 LEU A C 1
ATOM 1315 O O . LEU A 1 178 ? -3.711 14.203 10.477 1 96.62 178 LEU A O 1
ATOM 1319 N N . LEU A 1 179 ? -4.078 14.336 8.289 1 96.19 179 LEU A N 1
ATOM 1320 C CA . LEU A 1 179 ? -3.451 13.07 7.934 1 96.19 179 LEU A CA 1
ATOM 1321 C C . LEU A 1 179 ? -2.023 13.281 7.441 1 96.19 179 LEU A C 1
ATOM 1323 O O . LEU A 1 179 ? -1.813 13.859 6.371 1 96.19 179 LEU A O 1
ATOM 1327 N N . SER A 1 180 ? -1.088 12.836 8.172 1 95.38 180 SER A N 1
ATOM 1328 C CA . SER A 1 180 ? 0.319 13.07 7.863 1 95.38 180 SER A CA 1
ATOM 1329 C C . SER A 1 180 ? 0.733 12.344 6.59 1 95.38 180 SER A C 1
ATOM 1331 O O . SER A 1 180 ? 0.001 11.484 6.098 1 95.38 180 SER A O 1
ATOM 1333 N N . GLN A 1 181 ? 1.867 12.719 6.039 1 97.38 181 GLN A N 1
ATOM 1334 C CA . GLN A 1 181 ? 2.428 12.164 4.812 1 97.38 181 GLN A CA 1
ATOM 1335 C C . GLN A 1 181 ? 2.488 10.641 4.875 1 97.38 181 GLN A C 1
ATOM 1337 O O . GLN A 1 181 ? 1.908 9.961 4.027 1 97.38 181 GLN A O 1
ATOM 1342 N N . PHE A 1 182 ? 3.17 10.156 5.844 1 96.81 182 PHE A N 1
ATOM 1343 C CA . PHE A 1 182 ? 3.354 8.719 6.012 1 96.81 182 PHE A CA 1
ATOM 1344 C C . PHE A 1 182 ? 3.484 8.359 7.484 1 96.81 182 PHE A C 1
ATOM 1346 O O . PHE A 1 182 ? 4.484 7.77 7.898 1 96.81 182 PHE A O 1
ATOM 1353 N N . GLY A 1 183 ? 2.43 8.648 8.219 1 94.56 183 GLY A N 1
ATOM 1354 C CA . GLY A 1 183 ? 2.332 8.25 9.609 1 94.56 183 GLY A CA 1
ATOM 1355 C C . GLY A 1 183 ? 1.606 6.934 9.812 1 94.56 183 GLY A C 1
ATOM 1356 O O . GLY A 1 183 ? 1.419 6.176 8.859 1 94.56 183 GLY A O 1
ATOM 1357 N N . GLY A 1 184 ? 1.334 6.695 11.117 1 93.12 184 GLY A N 1
ATOM 1358 C CA . GLY A 1 184 ? 0.697 5.43 11.445 1 93.12 184 GLY A CA 1
ATOM 1359 C C . GLY A 1 184 ? -0.629 5.227 10.734 1 93.12 184 GLY A C 1
ATOM 1360 O O . GLY A 1 184 ? -0.878 4.164 10.164 1 93.12 184 GLY A O 1
ATOM 1361 N N . THR A 1 185 ? -1.481 6.195 10.727 1 94.25 185 THR A N 1
ATOM 1362 C CA . THR A 1 185 ? -2.811 6.07 10.141 1 94.25 185 THR A CA 1
ATOM 1363 C C . THR A 1 185 ? -2.723 5.938 8.625 1 94.25 185 THR A C 1
ATOM 1365 O O . THR A 1 185 ? -3.418 5.113 8.023 1 94.25 185 THR A O 1
ATOM 1368 N N . ALA A 1 186 ? -1.909 6.754 7.969 1 95.56 186 ALA A N 1
ATOM 1369 C CA . ALA A 1 186 ? -1.742 6.684 6.52 1 95.56 186 ALA A CA 1
ATOM 1370 C C . ALA A 1 186 ? -1.252 5.305 6.09 1 95.56 186 ALA A C 1
ATOM 1372 O O . ALA A 1 186 ? -1.789 4.715 5.148 1 95.56 186 ALA A O 1
ATOM 1373 N N . PHE A 1 187 ? -0.247 4.824 6.758 1 95.75 187 PHE A N 1
ATOM 1374 C CA . PHE A 1 187 ? 0.257 3.486 6.465 1 95.75 187 PHE A CA 1
ATOM 1375 C C . PHE A 1 187 ? -0.851 2.449 6.602 1 95.75 187 PHE A C 1
ATOM 1377 O O . PHE A 1 187 ? -1.03 1.605 5.719 1 95.75 187 PHE A O 1
ATOM 1384 N N . HIS A 1 188 ? -1.492 2.48 7.738 1 96.75 188 HIS A N 1
ATOM 1385 C CA . HIS A 1 188 ? -2.539 1.511 8.031 1 96.75 188 HIS A CA 1
ATOM 1386 C C . HIS A 1 188 ? -3.596 1.489 6.93 1 96.75 188 HIS A C 1
ATOM 1388 O O . HIS A 1 188 ? -3.98 0.419 6.453 1 96.75 188 HIS A O 1
ATOM 1394 N N . LYS A 1 189 ? -4.055 2.646 6.559 1 96.56 189 LYS A N 1
ATOM 1395 C CA . LYS A 1 189 ? -5.051 2.77 5.496 1 96.56 189 LYS A CA 1
ATOM 1396 C C . LYS A 1 189 ? -4.512 2.223 4.176 1 96.56 189 LYS A C 1
ATOM 1398 O O . LYS A 1 189 ? -5.195 1.461 3.49 1 96.56 189 LYS A O 1
ATOM 1403 N N . GLY A 1 190 ? -3.293 2.607 3.826 1 96.75 190 GLY A N 1
ATOM 1404 C CA . GLY A 1 190 ? -2.68 2.135 2.596 1 96.75 190 GLY A CA 1
ATOM 1405 C C . GLY A 1 190 ? -2.52 0.627 2.549 1 96.75 190 GLY A C 1
ATOM 1406 O O . GLY A 1 190 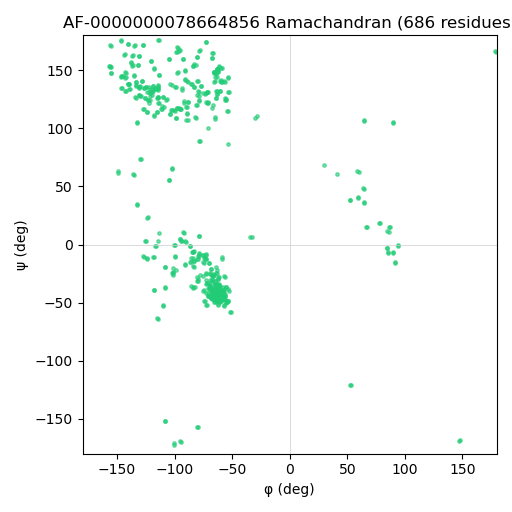? -2.752 0.005 1.511 1 96.75 190 GLY A O 1
ATOM 1407 N N . MET A 1 191 ? -2.137 0.074 3.664 1 96.56 191 MET A N 1
ATOM 1408 C CA . MET A 1 191 ? -1.948 -1.371 3.76 1 96.56 191 MET A CA 1
ATOM 1409 C C . MET A 1 191 ? -3.266 -2.107 3.541 1 96.56 191 MET A C 1
ATOM 1411 O O . MET A 1 191 ? -3.324 -3.07 2.773 1 96.56 191 MET A O 1
ATOM 1415 N N . ILE A 1 192 ? -4.312 -1.649 4.199 1 97.06 192 ILE A N 1
ATOM 1416 C CA . ILE A 1 192 ? -5.621 -2.275 4.059 1 97.06 192 ILE A CA 1
ATOM 1417 C C . ILE A 1 192 ? -6.102 -2.145 2.613 1 97.06 192 ILE A C 1
ATOM 1419 O O . ILE A 1 192 ? -6.594 -3.111 2.025 1 97.06 192 ILE A O 1
ATOM 1423 N N . ASP A 1 193 ? -5.949 -1.006 2.086 1 96.88 193 ASP A N 1
ATOM 1424 C CA . ASP A 1 193 ? -6.336 -0.765 0.699 1 96.88 193 ASP A CA 1
ATOM 1425 C C . ASP A 1 193 ? -5.668 -1.765 -0.24 1 96.88 193 ASP A C 1
ATOM 1427 O O . ASP A 1 193 ? -6.324 -2.348 -1.106 1 96.88 193 ASP A O 1
ATOM 1431 N N . PHE A 1 194 ? -4.352 -1.942 -0.113 1 97.25 194 PHE A N 1
ATOM 1432 C CA . PHE A 1 194 ? -3.596 -2.836 -0.981 1 97.25 194 PHE A CA 1
ATOM 1433 C C . PHE A 1 194 ? -4.004 -4.285 -0.754 1 97.25 194 PHE A C 1
ATOM 1435 O O . PHE A 1 194 ? -4.133 -5.059 -1.707 1 97.25 194 PHE A O 1
ATOM 1442 N N . MET A 1 195 ? -4.18 -4.691 0.48 1 97.56 195 MET A N 1
ATOM 1443 C CA . MET A 1 195 ? -4.574 -6.059 0.817 1 97.56 195 MET A CA 1
ATOM 1444 C C . MET A 1 195 ? -5.938 -6.395 0.22 1 97.56 195 MET A C 1
ATOM 1446 O O . MET A 1 195 ? -6.113 -7.465 -0.366 1 97.56 195 MET A O 1
ATOM 1450 N N . VAL A 1 196 ? -6.836 -5.438 0.362 1 96.12 196 VAL A N 1
ATOM 1451 C CA . VAL A 1 196 ? -8.164 -5.641 -0.205 1 96.12 196 VAL A CA 1
ATOM 1452 C C . VAL A 1 196 ? -8.062 -5.793 -1.721 1 96.12 196 VAL A C 1
ATOM 1454 O O . VAL A 1 196 ? -8.711 -6.66 -2.311 1 96.12 196 VAL A O 1
ATOM 1457 N N . GLU A 1 197 ? -7.246 -4.988 -2.318 1 94.44 197 GLU A N 1
ATOM 1458 C CA . GLU A 1 197 ? -7.062 -5.039 -3.766 1 94.44 197 GLU A CA 1
ATOM 1459 C C . GLU A 1 197 ? -6.512 -6.395 -4.203 1 94.44 197 GLU A C 1
ATOM 1461 O O . GLU A 1 197 ? -6.816 -6.871 -5.301 1 94.44 197 GLU A O 1
ATOM 1466 N N . ARG A 1 198 ? -5.77 -7.086 -3.346 1 96.06 198 ARG A N 1
ATOM 1467 C CA . ARG A 1 198 ? -5.148 -8.367 -3.686 1 96.06 198 ARG A CA 1
ATOM 1468 C C . ARG A 1 198 ? -6.023 -9.531 -3.248 1 96.06 198 ARG A C 1
ATOM 1470 O O . ARG A 1 198 ? -5.582 -10.688 -3.268 1 96.06 198 ARG A O 1
ATOM 1477 N N . GLY A 1 199 ? -7.199 -9.227 -2.748 1 95.38 199 GLY A N 1
ATOM 1478 C CA . GLY A 1 199 ? -8.148 -10.266 -2.391 1 95.38 199 GLY A CA 1
ATOM 1479 C C . GLY A 1 199 ? -7.949 -10.797 -0.985 1 95.38 199 GLY A C 1
ATOM 1480 O O . GLY A 1 199 ? -8.43 -11.883 -0.653 1 95.38 199 GLY A O 1
ATOM 1481 N N . VAL A 1 200 ? -7.223 -10.141 -0.15 1 97.75 200 VAL A N 1
ATOM 1482 C CA . VAL A 1 200 ? -7.008 -10.523 1.239 1 97.75 200 VAL A CA 1
ATOM 1483 C C . VAL A 1 200 ? -8.141 -9.984 2.109 1 97.75 200 VAL A C 1
ATOM 1485 O O . VAL A 1 200 ? -8.586 -8.852 1.927 1 97.75 200 VAL A O 1
ATOM 1488 N N . HIS A 1 201 ? -8.625 -10.758 3.023 1 97.75 201 HIS A N 1
ATOM 1489 C CA . HIS A 1 201 ? -9.695 -10.383 3.938 1 97.75 201 HIS A CA 1
ATOM 1490 C C . HIS A 1 201 ? -9.148 -10.07 5.328 1 97.75 201 HIS A C 1
ATOM 1492 O O . HIS A 1 201 ? -8.719 -10.977 6.047 1 97.75 201 HIS A O 1
ATOM 1498 N N . ILE A 1 202 ? -9.234 -8.812 5.699 1 98 202 ILE A N 1
ATOM 1499 C CA . ILE A 1 202 ? -8.711 -8.398 7 1 98 202 ILE A CA 1
ATOM 1500 C C . ILE A 1 202 ? -9.688 -8.812 8.102 1 98 202 ILE A C 1
ATOM 1502 O O . ILE A 1 202 ? -10.898 -8.602 7.98 1 98 202 ILE A O 1
ATOM 1506 N N . LYS A 1 203 ? -9.172 -9.344 9.203 1 97.88 203 LYS A N 1
ATOM 1507 C CA . LYS A 1 203 ? -10.016 -9.773 10.312 1 97.88 203 LYS A CA 1
ATOM 1508 C C . LYS A 1 203 ? -9.844 -8.867 11.523 1 97.88 203 LYS A C 1
ATOM 1510 O O . LYS A 1 203 ? -10.828 -8.414 12.109 1 97.88 203 LYS A O 1
ATOM 1515 N N . LYS A 1 204 ? -8.617 -8.703 11.891 1 98 204 LYS A N 1
ATOM 1516 C CA . LYS A 1 204 ? -8.289 -7.945 13.094 1 98 204 LYS A CA 1
ATOM 1517 C C . LYS A 1 204 ? -7.016 -7.129 12.898 1 98 204 LYS A C 1
ATOM 1519 O O . LYS A 1 204 ? -6.078 -7.582 12.242 1 98 204 LYS A O 1
ATOM 1524 N N . SER A 1 205 ? -7.027 -5.953 13.477 1 97.56 205 SER A N 1
ATOM 1525 C CA . SER A 1 205 ? -5.82 -5.133 13.406 1 97.56 205 SER A CA 1
ATOM 1526 C C . SER A 1 205 ? -5.75 -4.152 14.57 1 97.56 205 SER A C 1
ATOM 1528 O O . SER A 1 205 ? -6.781 -3.688 15.062 1 97.56 205 SER A O 1
ATOM 1530 N N . TYR A 1 206 ? -4.578 -3.816 15.062 1 97 206 TYR A N 1
ATOM 1531 C CA . TYR A 1 206 ? -4.41 -2.703 15.992 1 97 206 TYR A CA 1
ATOM 1532 C C . TYR A 1 206 ? -3.164 -1.893 15.648 1 97 206 TYR A C 1
ATOM 1534 O O . TYR A 1 206 ? -2.277 -2.375 14.938 1 97 206 TYR A O 1
ATOM 1542 N N . GLN A 1 207 ? -3.148 -0.74 16.031 1 96.94 207 GLN A N 1
ATOM 1543 C CA . GLN A 1 207 ? -2.064 0.225 15.883 1 96.94 207 GLN A CA 1
ATOM 1544 C C . GLN A 1 207 ? -1.8 0.96 17.188 1 96.94 207 GLN A C 1
ATOM 1546 O O . GLN A 1 207 ? -2.717 1.526 17.797 1 96.94 207 GLN A O 1
ATOM 1551 N N . LEU A 1 208 ? -0.561 0.96 17.672 1 96.31 208 LEU A N 1
ATOM 1552 C CA . LEU A 1 208 ? -0.13 1.626 18.891 1 96.31 208 LEU A CA 1
ATOM 1553 C C . LEU A 1 208 ? 0.946 2.664 18.594 1 96.31 208 LEU A C 1
ATOM 1555 O O . LEU A 1 208 ? 1.953 2.355 17.953 1 96.31 208 LEU A O 1
ATOM 1559 N N . ASP A 1 209 ? 0.74 3.857 19.078 1 95.69 209 ASP A N 1
ATOM 1560 C CA . ASP A 1 209 ? 1.688 4.938 18.812 1 95.69 209 ASP A CA 1
ATOM 1561 C C . ASP A 1 209 ? 2.354 5.402 20.109 1 95.69 209 ASP A C 1
ATOM 1563 O O . ASP A 1 209 ? 1.682 5.602 21.125 1 95.69 209 ASP A O 1
ATOM 1567 N N . VAL A 1 210 ? 3.662 5.559 20.062 1 96 210 VAL A N 1
ATOM 1568 C CA . VAL A 1 210 ? 4.457 6.156 21.141 1 96 210 VAL A CA 1
ATOM 1569 C C . VAL A 1 210 ? 5.25 7.34 20.594 1 96 210 VAL A C 1
ATOM 1571 O O . VAL A 1 210 ? 5.836 7.258 19.5 1 96 210 VAL A O 1
ATOM 1574 N N . GLY A 1 211 ? 5.184 8.477 21.281 1 94.44 211 GLY A N 1
ATOM 1575 C CA . GLY A 1 211 ? 5.883 9.656 20.797 1 94.44 211 GLY A CA 1
ATOM 1576 C C . GLY A 1 211 ? 6.414 10.539 21.922 1 94.44 211 GLY A C 1
ATOM 1577 O O . GLY A 1 211 ? 6.199 10.242 23.094 1 94.44 211 GLY A O 1
ATOM 1578 N N . GLY A 1 212 ? 7.133 11.562 21.484 1 91.31 212 GLY A N 1
ATOM 1579 C CA . GLY A 1 212 ? 7.734 12.453 22.453 1 91.31 212 GLY A CA 1
ATOM 1580 C C . GLY A 1 212 ? 7.371 13.914 22.25 1 91.31 212 GLY A C 1
ATOM 1581 O O . GLY A 1 212 ? 7.809 14.781 23 1 91.31 212 GLY A O 1
ATOM 1582 N N . SER A 1 213 ? 6.578 14.211 21.359 1 87.44 213 SER A N 1
ATOM 1583 C CA . SER A 1 213 ? 6.219 15.586 21.031 1 87.44 213 SER A CA 1
ATOM 1584 C C . SER A 1 213 ? 5.207 16.141 22.031 1 87.44 213 SER A C 1
ATOM 1586 O O . SER A 1 213 ? 4.605 15.391 22.797 1 87.44 213 SER A O 1
ATOM 1588 N N . ALA A 1 214 ? 5.039 17.438 21.969 1 83.38 214 ALA A N 1
ATOM 1589 C CA . ALA A 1 214 ? 4.035 18.078 22.812 1 83.38 214 ALA A CA 1
ATOM 1590 C C . ALA A 1 214 ? 2.633 17.578 22.469 1 83.38 214 ALA A C 1
ATOM 1592 O O . ALA A 1 214 ? 1.786 17.438 23.359 1 83.38 214 ALA A O 1
ATOM 1593 N N . GLU A 1 215 ? 2.42 17.328 21.281 1 84.56 215 GLU A N 1
ATOM 1594 C CA . GLU A 1 215 ? 1.124 16.797 20.875 1 84.56 215 GLU A CA 1
ATOM 1595 C C . GLU A 1 215 ? 0.866 15.43 21.484 1 84.56 215 GLU A C 1
ATOM 1597 O O . GLU A 1 215 ? -0.251 15.141 21.922 1 84.56 215 GLU A O 1
ATOM 1602 N N . THR A 1 216 ? 1.856 14.602 21.438 1 89.19 216 THR A N 1
ATOM 1603 C CA . THR A 1 216 ? 1.712 13.289 22.062 1 89.19 216 THR A CA 1
ATOM 1604 C C . THR A 1 216 ? 1.438 13.422 23.562 1 89.19 216 THR A C 1
ATOM 1606 O O . THR A 1 216 ? 0.588 12.719 24.109 1 89.19 216 THR A O 1
ATOM 1609 N N . LYS A 1 217 ? 2.152 14.312 24.141 1 87.81 217 LYS A N 1
ATOM 1610 C CA . LYS A 1 217 ? 1.944 14.562 25.562 1 87.81 217 LYS A CA 1
ATOM 1611 C C . LYS A 1 217 ? 0.51 15.008 25.828 1 87.81 217 LYS A C 1
ATOM 1613 O O . LYS A 1 217 ? -0.12 14.531 26.781 1 87.81 217 LYS A O 1
ATOM 1618 N N . ASN A 1 218 ? 0.032 15.828 25 1 86.06 218 ASN A N 1
ATOM 1619 C CA . ASN A 1 218 ? -1.337 16.312 25.141 1 86.06 218 ASN A CA 1
ATOM 1620 C C . ASN A 1 218 ? -2.352 15.195 24.969 1 86.06 218 ASN A C 1
ATOM 1622 O O . ASN A 1 218 ? -3.402 15.195 25.609 1 86.06 218 ASN A O 1
ATOM 1626 N N . THR A 1 219 ? -2.104 14.289 24.188 1 89.06 219 THR A N 1
ATOM 1627 C CA . THR A 1 219 ? -3.014 13.195 23.875 1 89.06 219 THR A CA 1
ATOM 1628 C C . THR A 1 219 ? -3.113 12.219 25.047 1 89.06 219 THR A C 1
ATOM 1630 O O . THR A 1 219 ? -4.016 11.375 25.094 1 89.06 219 THR A O 1
ATOM 1633 N N . MET A 1 220 ? -2.221 12.352 26.016 1 90.12 220 MET A N 1
ATOM 1634 C CA . MET A 1 220 ? -2.293 11.492 27.188 1 90.12 220 MET A CA 1
ATOM 1635 C C . MET A 1 220 ? -3.506 11.836 28.047 1 90.12 220 MET A C 1
ATOM 1637 O O . MET A 1 220 ? -3.902 11.062 28.906 1 90.12 220 MET A O 1
ATOM 1641 N N . ASP A 1 221 ? -4.043 13.055 27.75 1 89.56 221 ASP A N 1
ATOM 1642 C CA . ASP A 1 221 ? -5.348 13.352 28.328 1 89.56 221 ASP A CA 1
ATOM 1643 C C . ASP A 1 221 ? -6.41 12.391 27.812 1 89.56 221 ASP A C 1
ATOM 1645 O O . ASP A 1 221 ? -6.582 12.25 26.594 1 89.56 221 ASP A O 1
ATOM 1649 N N . GLU A 1 222 ? -7.164 11.797 28.703 1 90.38 222 GLU A N 1
ATOM 1650 C CA . GLU A 1 222 ? -8.07 10.711 28.344 1 90.38 222 GLU A CA 1
ATOM 1651 C C . GLU A 1 222 ? -9.102 11.172 27.328 1 90.38 222 GLU A C 1
ATOM 1653 O O . GLU A 1 222 ? -9.422 10.438 26.391 1 90.38 222 GLU A O 1
ATOM 1658 N N . ARG A 1 223 ? -9.641 12.289 27.547 1 90 223 ARG A N 1
ATOM 1659 C CA . ARG A 1 223 ? -10.656 12.797 26.625 1 90 223 ARG A CA 1
ATOM 1660 C C . ARG A 1 223 ? -10.094 12.984 25.234 1 90 223 ARG A C 1
ATOM 1662 O O . ARG A 1 223 ? -10.703 12.562 24.25 1 90 223 ARG A O 1
ATOM 1669 N N . ILE A 1 224 ? -8.953 13.617 25.188 1 89.31 224 ILE A N 1
ATOM 1670 C CA . ILE A 1 224 ? -8.297 13.859 23.906 1 89.31 224 ILE A CA 1
ATOM 1671 C C . ILE A 1 224 ? -7.898 12.531 23.266 1 89.31 224 ILE A C 1
ATOM 1673 O O . ILE A 1 224 ? -8.094 12.32 22.062 1 89.31 224 ILE A O 1
ATOM 1677 N N . ARG A 1 225 ? -7.406 11.648 24.094 1 91.31 225 ARG A N 1
ATOM 1678 C CA . ARG A 1 225 ? -6.961 10.336 23.641 1 91.31 225 ARG A CA 1
ATOM 1679 C C . ARG A 1 225 ? -8.117 9.547 23.031 1 91.31 225 ARG A C 1
ATOM 1681 O O . ARG A 1 225 ? -7.977 8.977 21.953 1 91.31 225 ARG A O 1
ATOM 1688 N N . MET A 1 226 ? -9.234 9.555 23.688 1 91.06 226 MET A N 1
ATOM 1689 C CA . MET A 1 226 ? -10.391 8.789 23.234 1 91.06 226 MET A CA 1
ATOM 1690 C C . MET A 1 226 ? -10.969 9.398 21.953 1 91.06 226 MET A C 1
ATOM 1692 O O . MET A 1 226 ? -11.43 8.672 21.078 1 91.06 226 MET A O 1
ATOM 1696 N N . LEU A 1 227 ? -10.938 10.695 21.859 1 88.19 227 LEU A N 1
ATOM 1697 C CA . LEU A 1 227 ? -11.398 11.375 20.656 1 88.19 227 LEU A CA 1
ATOM 1698 C C . LEU A 1 227 ? -10.547 10.984 19.438 1 88.19 227 LEU A C 1
ATOM 1700 O O . LEU A 1 227 ? -11.078 10.602 18.406 1 88.19 227 LEU A O 1
ATOM 1704 N N . LYS A 1 228 ? -9.289 11.109 19.625 1 88.75 228 LYS A N 1
ATOM 1705 C CA . LYS A 1 228 ? -8.383 10.781 18.531 1 88.75 228 LYS A CA 1
ATOM 1706 C C . LYS A 1 228 ? -8.422 9.297 18.203 1 88.75 228 LYS A C 1
ATOM 1708 O O . LYS A 1 228 ? -8.32 8.898 17.047 1 88.75 228 LYS A O 1
ATOM 1713 N N . ARG A 1 229 ? -8.539 8.469 19.266 1 90.69 229 ARG A N 1
ATOM 1714 C CA . ARG A 1 229 ? -8.68 7.027 19.078 1 90.69 229 ARG A CA 1
ATOM 1715 C C . ARG A 1 229 ? -9.883 6.711 18.188 1 90.69 229 ARG A C 1
ATOM 1717 O O . ARG A 1 229 ? -9.789 5.902 17.266 1 90.69 229 ARG A O 1
ATOM 1724 N N . GLY A 1 230 ? -10.984 7.328 18.484 1 91 230 GLY A N 1
ATOM 1725 C CA . GLY A 1 230 ? -12.18 7.141 17.672 1 91 230 GLY A CA 1
ATOM 1726 C C . GLY A 1 230 ? -12 7.559 16.234 1 91 230 GLY A C 1
ATOM 1727 O O . GLY A 1 230 ? -12.414 6.844 15.312 1 91 230 GLY A O 1
ATOM 1728 N N . MET A 1 231 ? -11.383 8.648 15.984 1 87.62 231 MET A N 1
ATOM 1729 C CA . MET A 1 231 ? -11.172 9.18 14.641 1 87.62 231 MET A CA 1
ATOM 1730 C C . MET A 1 231 ? -10.234 8.289 13.836 1 87.62 231 MET A C 1
ATOM 1732 O O . MET A 1 231 ? -10.516 7.969 12.68 1 87.62 231 MET A O 1
ATOM 1736 N N . LYS A 1 232 ? -9.133 7.926 14.477 1 90.94 232 LYS A N 1
ATOM 1737 C CA . LYS A 1 232 ? -8.172 7.043 13.82 1 90.94 232 LYS A CA 1
ATOM 1738 C C . LYS A 1 232 ? -8.812 5.707 13.453 1 90.94 232 LYS A C 1
ATOM 1740 O O . LYS A 1 232 ? -8.711 5.258 12.312 1 90.94 232 LYS A O 1
ATOM 1745 N N . THR A 1 233 ? -9.508 5.105 14.445 1 91.75 233 THR A N 1
ATOM 1746 C CA . THR A 1 233 ? -10.125 3.795 14.25 1 91.75 233 THR A CA 1
ATOM 1747 C C . THR A 1 233 ? -11.18 3.852 13.148 1 91.75 233 THR A C 1
ATOM 1749 O O . THR A 1 233 ? -11.234 2.967 12.289 1 91.75 233 THR A O 1
ATOM 1752 N N . GLY A 1 234 ? -11.953 4.906 13.195 1 91.19 234 GLY A N 1
ATOM 1753 C CA . 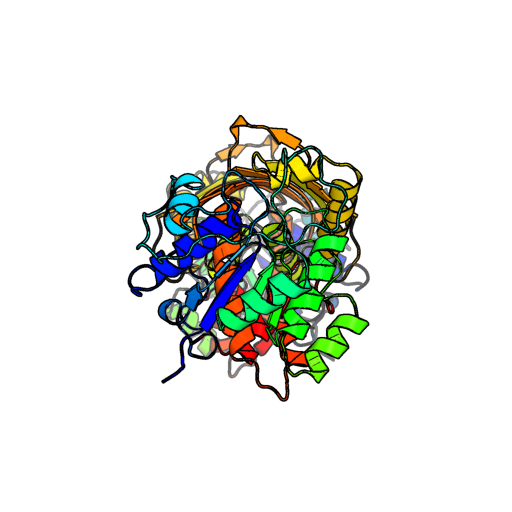GLY A 1 234 ? -12.969 5.07 12.172 1 91.19 234 GLY A CA 1
ATOM 1754 C C . GLY A 1 234 ? -12.391 5.234 10.773 1 91.19 234 GLY A C 1
ATOM 1755 O O . GLY A 1 234 ? -12.883 4.637 9.82 1 91.19 234 GLY A O 1
ATOM 1756 N N . SER A 1 235 ? -11.391 6.047 10.672 1 92.31 235 SER A N 1
ATOM 1757 C CA . SER A 1 235 ? -10.766 6.316 9.375 1 92.31 235 SER A CA 1
ATOM 1758 C C . SER A 1 235 ? -10.141 5.051 8.797 1 92.31 235 SER A C 1
ATOM 1760 O O . SER A 1 235 ? -10.195 4.828 7.582 1 92.31 235 SER A O 1
ATOM 1762 N N . ILE A 1 236 ? -9.555 4.18 9.594 1 94.12 236 ILE A N 1
ATOM 1763 C CA . ILE A 1 236 ? -8.93 2.93 9.172 1 94.12 236 ILE A CA 1
ATOM 1764 C C . ILE A 1 236 ? -10.008 1.923 8.773 1 94.12 236 ILE A C 1
ATOM 1766 O O . ILE A 1 236 ? -9.883 1.25 7.746 1 94.12 236 ILE A O 1
ATOM 1770 N N . GLY A 1 237 ? -11.039 1.853 9.492 1 93.19 237 GLY A N 1
ATOM 1771 C CA . GLY A 1 237 ? -12.102 0.886 9.273 1 93.19 237 GLY A CA 1
ATOM 1772 C C . GLY A 1 237 ? -12.812 1.066 7.945 1 93.19 237 GLY A C 1
ATOM 1773 O O . GLY A 1 237 ? -13.328 0.103 7.375 1 93.19 237 GLY A O 1
ATOM 1774 N N . MET A 1 238 ? -12.766 2.223 7.438 1 92.5 238 MET A N 1
ATOM 1775 C CA . MET A 1 238 ? -13.508 2.516 6.219 1 92.5 238 MET A CA 1
ATOM 1776 C C . MET A 1 238 ? -12.758 2.02 4.988 1 92.5 238 MET A C 1
ATOM 1778 O O . MET A 1 238 ? -13.328 1.95 3.895 1 92.5 238 MET A O 1
ATOM 1782 N N . GLU A 1 239 ? -11.539 1.656 5.133 1 95.44 239 GLU A N 1
ATOM 1783 C CA . GLU A 1 239 ? -10.711 1.305 3.982 1 95.44 239 GLU A CA 1
ATOM 1784 C C . GLU A 1 239 ? -11.117 -0.046 3.402 1 95.44 239 GLU A C 1
ATOM 1786 O O . GLU A 1 239 ? -10.891 -0.314 2.221 1 95.44 239 GLU A O 1
ATOM 1791 N N . ALA A 1 240 ? -11.695 -0.914 4.176 1 95.56 240 ALA A N 1
ATOM 1792 C CA . ALA A 1 240 ? -12.219 -2.186 3.684 1 95.56 240 ALA A CA 1
ATOM 1793 C C . ALA A 1 240 ? -13.719 -2.092 3.406 1 95.56 240 ALA A C 1
ATOM 1795 O O . ALA A 1 240 ? -14.43 -1.333 4.066 1 95.56 240 ALA A O 1
ATOM 1796 N N . PRO A 1 241 ? -14.234 -2.795 2.465 1 94.5 241 PRO A N 1
ATOM 1797 C CA . PRO A 1 241 ? -15.672 -2.762 2.168 1 94.5 241 PRO A CA 1
ATOM 1798 C C . PRO A 1 241 ? -16.484 -3.613 3.135 1 94.5 241 PRO A C 1
ATOM 1800 O O . PRO A 1 241 ? -17.672 -3.871 2.887 1 94.5 241 PRO A O 1
ATOM 1803 N N . TYR A 1 242 ? -15.977 -4.145 4.137 1 95.12 242 TYR A N 1
ATOM 1804 C CA . TYR A 1 242 ? -16.609 -4.941 5.18 1 95.12 242 TYR A CA 1
ATOM 1805 C C . TYR A 1 242 ? -16.109 -4.535 6.559 1 95.12 242 TYR A C 1
ATOM 1807 O O . TYR A 1 242 ? -15.086 -3.855 6.68 1 95.12 242 TYR A O 1
ATOM 1815 N N . LYS A 1 243 ? -16.828 -4.918 7.551 1 95.31 243 LYS A N 1
ATOM 1816 C CA . LYS A 1 243 ? -16.438 -4.602 8.914 1 95.31 243 LYS A CA 1
ATOM 1817 C C . LYS A 1 243 ? -15.367 -5.578 9.422 1 95.31 243 LYS A C 1
ATOM 1819 O O . LYS A 1 243 ? -15.391 -6.758 9.07 1 95.31 243 LYS A O 1
ATOM 1824 N N . PHE A 1 244 ? -14.445 -5.176 10.102 1 96.44 244 PHE A N 1
ATOM 1825 C CA . PHE A 1 244 ? -13.445 -5.969 10.82 1 96.44 244 PHE A CA 1
ATOM 1826 C C . PHE A 1 244 ? -13.078 -5.309 12.141 1 96.44 244 PHE A C 1
ATOM 1828 O O . PHE A 1 244 ? -13.438 -4.156 12.391 1 96.44 244 PHE A O 1
ATOM 1835 N N . GLU A 1 245 ? -12.477 -5.988 13.047 1 96.56 245 GLU A N 1
ATOM 1836 C CA . GLU A 1 245 ? -12.094 -5.461 14.352 1 96.56 245 GLU A CA 1
ATOM 1837 C C . GLU A 1 245 ? -10.797 -4.664 14.266 1 96.56 245 GLU A C 1
ATOM 1839 O O . GLU A 1 245 ? -9.758 -5.203 13.859 1 96.56 245 GLU A O 1
ATOM 1844 N N . SER A 1 246 ? -10.859 -3.42 14.625 1 95.69 246 SER A N 1
ATOM 1845 C CA . SER A 1 246 ? -9.656 -2.6 14.586 1 95.69 246 SER A CA 1
ATOM 1846 C C . SER A 1 246 ? -9.609 -1.627 15.758 1 95.69 246 SER A C 1
ATOM 1848 O O . SER A 1 246 ? -10.648 -1.231 16.281 1 95.69 246 SER A O 1
ATOM 1850 N N . VAL A 1 247 ? -8.477 -1.305 16.234 1 95.19 247 VAL A N 1
ATOM 1851 C CA . VAL A 1 247 ? -8.234 -0.278 17.25 1 95.19 247 VAL A CA 1
ATOM 1852 C C . VAL A 1 247 ? -6.926 0.451 16.938 1 95.19 247 VAL A C 1
ATOM 1854 O O . VAL A 1 247 ? -5.926 -0.177 16.578 1 95.19 247 VAL A O 1
ATOM 1857 N N . ALA A 1 248 ? -6.953 1.7 16.969 1 94.75 248 ALA A N 1
ATOM 1858 C CA . ALA A 1 248 ? -5.766 2.52 16.734 1 94.75 248 ALA A CA 1
ATOM 1859 C C . ALA A 1 248 ? -5.727 3.707 17.688 1 94.75 248 ALA A C 1
ATOM 1861 O O . ALA A 1 248 ? -6.758 4.332 17.953 1 94.75 248 ALA A O 1
ATOM 1862 N N . GLY A 1 249 ? -4.516 4.012 18.234 1 92.81 249 GLY A N 1
ATOM 1863 C CA . GLY A 1 249 ? -4.43 5.168 19.109 1 92.81 249 GLY A CA 1
ATOM 1864 C C . GLY A 1 249 ? -3.039 5.383 19.688 1 92.81 249 GLY A C 1
ATOM 1865 O O . GLY A 1 249 ? -2.172 4.516 19.562 1 92.81 249 GLY A O 1
ATOM 1866 N N . THR A 1 250 ? -2.898 6.547 20.234 1 90.62 250 THR A N 1
ATOM 1867 C CA . THR A 1 250 ? -1.682 6.867 20.984 1 90.62 250 THR A CA 1
ATOM 1868 C C . THR A 1 250 ? -1.646 6.121 22.312 1 90.62 250 THR A C 1
ATOM 1870 O O . THR A 1 250 ? -2.592 6.195 23.094 1 90.62 250 THR A O 1
ATOM 1873 N N . THR A 1 251 ? -0.504 5.488 22.562 1 88.44 251 THR A N 1
ATOM 1874 C CA . THR A 1 251 ? -0.443 4.594 23.719 1 88.44 251 THR A CA 1
ATOM 1875 C C . THR A 1 251 ? 0.4 5.203 24.828 1 88.44 251 THR A C 1
ATOM 1877 O O . THR A 1 251 ? 0.111 5.008 26.016 1 88.44 251 THR A O 1
ATOM 1880 N N . GLU A 1 252 ? 1.479 5.895 24.391 1 90.62 252 GLU A N 1
ATOM 1881 C CA . GLU A 1 252 ? 2.389 6.363 25.438 1 90.62 252 GLU A CA 1
ATOM 1882 C C . GLU A 1 252 ? 3.188 7.574 24.953 1 90.62 252 GLU A C 1
ATOM 1884 O O . GLU A 1 252 ? 3.33 7.801 23.75 1 90.62 252 GLU A O 1
ATOM 1889 N N . TYR A 1 253 ? 3.568 8.375 26 1 94.12 253 TYR A N 1
ATOM 1890 C CA . TYR A 1 253 ? 4.477 9.5 25.812 1 94.12 253 TYR A CA 1
ATOM 1891 C C . TYR A 1 253 ? 5.793 9.266 26.547 1 94.12 253 TYR A C 1
ATOM 1893 O O . TYR A 1 253 ? 5.809 8.734 27.656 1 94.12 253 TYR A O 1
ATOM 1901 N N . THR A 1 254 ? 6.906 9.555 25.859 1 94.38 254 THR A N 1
ATOM 1902 C CA . THR A 1 254 ? 8.211 9.586 26.516 1 94.38 254 THR A CA 1
ATOM 1903 C C . THR A 1 254 ? 9.062 10.734 25.984 1 94.38 254 THR A C 1
ATOM 1905 O O . THR A 1 254 ? 9.164 10.93 24.766 1 94.38 254 THR A O 1
ATOM 1908 N N . ASP A 1 255 ? 9.727 11.406 26.828 1 91.31 255 ASP A N 1
ATOM 1909 C CA . ASP A 1 255 ? 10.477 12.609 26.469 1 91.31 255 ASP A CA 1
ATOM 1910 C C . ASP A 1 255 ? 11.664 12.273 25.578 1 91.31 255 ASP A C 1
ATOM 1912 O O . ASP A 1 255 ? 12.031 13.062 24.703 1 91.31 255 ASP A O 1
ATOM 1916 N N . PHE A 1 256 ? 12.188 11.164 25.734 1 91.62 256 PHE A N 1
ATOM 1917 C CA . PHE A 1 256 ? 13.445 10.875 25.062 1 91.62 256 PHE A CA 1
ATOM 1918 C C . PHE A 1 256 ? 13.227 10.609 23.578 1 91.62 256 PHE A C 1
ATOM 1920 O O . PHE A 1 256 ? 14.188 10.555 22.812 1 91.62 256 PHE A O 1
ATOM 1927 N N . LEU A 1 257 ? 11.977 10.5 23.156 1 92.31 257 LEU A N 1
ATOM 1928 C CA . LEU A 1 257 ? 11.711 10.328 21.734 1 92.31 257 LEU A CA 1
ATOM 1929 C C . LEU A 1 257 ? 11.703 11.672 21.016 1 92.31 257 LEU A C 1
ATOM 1931 O O . LEU A 1 257 ? 11.758 11.719 19.781 1 92.31 257 LEU A O 1
ATOM 1935 N N . GLY A 1 258 ? 11.641 12.742 21.766 1 88.88 258 GLY A N 1
ATOM 1936 C CA . GLY A 1 258 ? 11.633 14.047 21.125 1 88.88 258 GLY A CA 1
ATOM 1937 C C . GLY A 1 258 ? 10.562 14.18 20.062 1 88.88 258 GLY A C 1
ATOM 1938 O O . GLY A 1 258 ? 9.391 13.898 20.312 1 88.88 258 GLY A O 1
ATOM 1939 N N . ASP A 1 259 ? 10.961 14.469 18.828 1 88.62 259 ASP A N 1
ATOM 1940 C CA . ASP A 1 259 ? 10.023 14.68 17.734 1 88.62 259 ASP A CA 1
ATOM 1941 C C . ASP A 1 259 ? 9.766 13.375 16.969 1 88.62 259 ASP A C 1
ATOM 1943 O O . ASP A 1 259 ? 9.156 13.391 15.906 1 88.62 259 ASP A O 1
ATOM 1947 N N . SER A 1 260 ? 10.234 12.336 17.547 1 91.19 260 SER A N 1
ATOM 1948 C CA . SER A 1 260 ? 10.062 11.055 16.875 1 91.19 260 SER A CA 1
ATOM 1949 C C . SER A 1 260 ? 8.773 10.367 17.312 1 91.19 260 SER A C 1
ATOM 1951 O O . SER A 1 260 ? 8.273 10.617 18.406 1 91.19 260 SER A O 1
ATOM 1953 N N . ARG A 1 261 ? 8.242 9.633 16.453 1 94.12 261 ARG A N 1
ATOM 1954 C CA . ARG A 1 261 ? 7.086 8.797 16.734 1 94.12 261 ARG A CA 1
ATOM 1955 C C . ARG A 1 261 ? 7.324 7.363 16.266 1 94.12 261 ARG A C 1
ATOM 1957 O O . ARG A 1 261 ? 7.762 7.137 15.141 1 94.12 261 ARG A O 1
ATOM 1964 N N . ASN A 1 262 ? 7.109 6.418 17.172 1 96.12 262 ASN A N 1
ATOM 1965 C CA . ASN A 1 262 ? 7.137 4.996 16.859 1 96.12 262 ASN A CA 1
ATOM 1966 C C . ASN A 1 262 ? 5.734 4.395 16.859 1 96.12 262 ASN A C 1
ATOM 1968 O O . ASN A 1 262 ? 4.988 4.531 17.828 1 96.12 262 ASN A O 1
ATOM 1972 N N . SER A 1 263 ? 5.41 3.793 15.773 1 96.88 263 SER A N 1
ATOM 1973 C CA . SER A 1 263 ? 4.117 3.125 15.648 1 96.88 263 SER A CA 1
ATOM 1974 C C . SER A 1 263 ? 4.285 1.617 15.5 1 96.88 263 SER A C 1
ATOM 1976 O O . SER A 1 263 ? 5.16 1.155 14.758 1 96.88 263 SER A O 1
ATOM 1978 N N . TYR A 1 264 ? 3.453 0.884 16.203 1 96.88 264 TYR A N 1
ATOM 1979 C CA . TYR A 1 264 ? 3.451 -0.574 16.172 1 96.88 264 TYR A CA 1
ATOM 1980 C C . TYR A 1 264 ? 2.131 -1.104 15.625 1 96.88 264 TYR A C 1
ATOM 1982 O O . TYR A 1 264 ? 1.057 -0.677 16.062 1 96.88 264 TYR A O 1
ATOM 1990 N N . TYR A 1 265 ? 2.283 -2.082 14.711 1 96.44 265 TYR A N 1
ATOM 1991 C CA . TYR A 1 265 ? 1.108 -2.635 14.047 1 96.44 265 TYR A CA 1
ATOM 1992 C C . TYR A 1 265 ? 1.09 -4.156 14.148 1 96.44 265 TYR A C 1
ATOM 1994 O O . TYR A 1 265 ? 2.133 -4.805 14.023 1 96.44 265 TYR A O 1
ATOM 2002 N N . TRP A 1 266 ? -0.114 -4.637 14.352 1 97.94 266 TRP A N 1
ATOM 2003 C CA . TRP A 1 266 ? -0.398 -6.055 14.18 1 97.94 266 TRP A CA 1
ATOM 2004 C C . TRP A 1 266 ? -1.678 -6.266 13.383 1 97.94 266 TRP A C 1
ATOM 2006 O O . TRP A 1 266 ? -2.658 -5.539 13.562 1 97.94 266 TRP A O 1
ATOM 2016 N N . MET A 1 267 ? -1.664 -7.25 12.492 1 98.19 267 MET A N 1
ATOM 2017 C CA . MET A 1 267 ? -2.838 -7.527 11.664 1 98.19 267 MET A CA 1
ATOM 2018 C C . MET A 1 267 ? -2.967 -9.023 11.383 1 98.19 267 MET A C 1
ATOM 2020 O O . MET A 1 267 ? -1.97 -9.695 11.133 1 98.19 267 MET A O 1
ATOM 2024 N N . SER A 1 268 ? -4.148 -9.523 11.523 1 98.5 268 SER A N 1
ATOM 2025 C CA . SER A 1 268 ? -4.523 -10.883 11.141 1 98.5 268 SER A CA 1
ATOM 2026 C C . SER A 1 268 ? -5.539 -10.875 10 1 98.5 268 SER A C 1
ATOM 2028 O O . SER A 1 268 ? -6.57 -10.203 10.094 1 98.5 268 SER A O 1
ATOM 2030 N N . SER A 1 269 ? -5.195 -11.609 8.969 1 98.12 269 SER A N 1
ATOM 2031 C CA . SER A 1 269 ? -6.039 -11.641 7.777 1 98.12 269 SER A CA 1
ATOM 2032 C C . SER A 1 269 ? -6.109 -13.047 7.191 1 98.12 269 SER A C 1
ATOM 2034 O O . SER A 1 269 ? -5.441 -13.961 7.676 1 98.12 269 SER A O 1
ATOM 2036 N N . GLU A 1 270 ? -6.988 -13.172 6.188 1 97.44 270 GLU A N 1
ATOM 2037 C CA . GLU A 1 270 ? -7.172 -14.445 5.504 1 97.44 270 GLU A CA 1
ATOM 2038 C C . GLU A 1 270 ? -7.008 -14.297 3.996 1 97.44 270 GLU A C 1
ATOM 2040 O O . GLU A 1 270 ? -7.48 -13.32 3.41 1 97.44 270 GLU A O 1
ATOM 2045 N N . GLY A 1 271 ? -6.262 -15.219 3.428 1 96.81 271 GLY A N 1
ATOM 2046 C CA . GLY A 1 271 ? -6.09 -15.297 1.985 1 96.81 271 GLY A CA 1
ATOM 2047 C C . GLY A 1 271 ? -6.805 -16.469 1.359 1 96.81 271 GLY A C 1
ATOM 2048 O O . GLY A 1 271 ? -7.848 -16.906 1.854 1 96.81 271 GLY A O 1
ATOM 2049 N N . PHE A 1 272 ? -6.293 -16.953 0.269 1 96.75 272 PHE A N 1
ATOM 2050 C CA . PHE A 1 272 ? -6.84 -18.062 -0.496 1 96.75 272 PHE A CA 1
ATOM 2051 C C . PHE A 1 272 ? -7.051 -19.281 0.395 1 96.75 272 PHE A C 1
ATOM 2053 O O . PHE A 1 272 ? -6.191 -19.609 1.212 1 96.75 272 PHE A O 1
ATOM 2060 N N . LEU A 1 273 ? -8.289 -19.938 0.328 1 95.19 273 LEU A N 1
ATOM 2061 C CA . LEU A 1 273 ? -8.688 -21.109 1.099 1 95.19 273 LEU A CA 1
ATOM 2062 C C . LEU A 1 273 ? -8.781 -20.781 2.584 1 95.19 273 LEU A C 1
ATOM 2064 O O . LEU A 1 273 ? -8.719 -21.672 3.43 1 95.19 273 LEU A O 1
ATOM 2068 N N . GLY A 1 274 ? -8.812 -19.438 2.887 1 94.31 274 GLY A N 1
ATOM 2069 C CA . GLY A 1 274 ? -8.859 -19.031 4.281 1 94.31 274 GLY A CA 1
ATOM 2070 C C . GLY A 1 274 ? -7.512 -19.125 4.977 1 94.31 274 GLY A C 1
ATOM 2071 O O . GLY A 1 274 ? -7.441 -19.203 6.203 1 94.31 274 GLY A O 1
ATOM 2072 N N . SER A 1 275 ? -6.469 -19.172 4.203 1 95.19 275 SER A N 1
ATOM 2073 C CA . SER A 1 275 ? -5.125 -19.266 4.766 1 95.19 275 SER A CA 1
ATOM 2074 C C . SER A 1 275 ? -4.785 -18.031 5.594 1 95.19 275 SER A C 1
ATOM 2076 O O . SER A 1 275 ? -5.25 -16.938 5.293 1 95.19 275 SER A O 1
ATOM 2078 N N . SER A 1 276 ? -3.943 -18.234 6.566 1 95.12 276 SER A N 1
ATOM 2079 C CA . SER A 1 276 ? -3.609 -17.172 7.5 1 95.12 276 SER A CA 1
ATOM 2080 C C . SER A 1 276 ? -2.525 -16.25 6.934 1 95.12 276 SER A C 1
ATOM 2082 O O . SER A 1 276 ? -1.558 -16.734 6.336 1 95.12 276 SER A O 1
ATOM 2084 N N . ILE A 1 277 ? -2.703 -15.008 7.066 1 97.44 277 ILE A N 1
ATOM 2085 C CA . ILE A 1 277 ? -1.724 -13.961 6.812 1 97.44 277 ILE A CA 1
ATOM 2086 C C . ILE A 1 277 ? -1.605 -13.055 8.039 1 97.44 277 ILE A C 1
ATOM 2088 O O . ILE A 1 277 ? -2.574 -12.398 8.43 1 97.44 277 ILE A O 1
ATOM 2092 N N . VAL A 1 278 ? -0.438 -13.031 8.656 1 98.19 278 VAL A N 1
ATOM 2093 C CA . VAL A 1 278 ? -0.235 -12.242 9.859 1 98.19 278 VAL A CA 1
ATOM 2094 C C . VAL A 1 278 ? 0.95 -11.297 9.672 1 98.19 278 VAL A C 1
ATOM 2096 O O . VAL A 1 278 ? 1.997 -11.703 9.156 1 98.19 278 VAL A O 1
ATOM 2099 N N . MET A 1 279 ? 0.782 -10.062 10.086 1 98 279 MET A N 1
ATOM 2100 C CA . MET A 1 279 ? 1.817 -9.047 9.898 1 98 279 MET A CA 1
ATOM 2101 C C . MET A 1 279 ? 2.084 -8.297 11.195 1 98 279 MET A C 1
ATOM 2103 O O . MET A 1 279 ? 1.151 -7.949 11.922 1 98 279 MET A O 1
ATOM 2107 N N . ASP A 1 280 ? 3.346 -8.094 11.523 1 97.81 280 ASP A N 1
ATOM 2108 C CA . ASP A 1 280 ? 3.84 -7.184 12.555 1 97.81 280 ASP A CA 1
ATOM 2109 C C . ASP A 1 280 ? 4.742 -6.109 11.945 1 97.81 280 ASP A C 1
ATOM 2111 O O . ASP A 1 280 ? 5.594 -6.406 11.109 1 97.81 280 ASP A O 1
ATOM 2115 N N . LEU A 1 281 ? 4.52 -4.879 12.414 1 97.38 281 LEU A N 1
ATOM 2116 C CA . LEU A 1 281 ? 5.309 -3.811 11.812 1 97.38 281 LEU A CA 1
ATOM 2117 C C . LEU A 1 281 ? 5.617 -2.723 12.836 1 97.38 281 LEU A C 1
ATOM 2119 O O . LEU A 1 281 ? 4.777 -2.404 13.688 1 97.38 281 LEU A O 1
ATOM 2123 N N . THR A 1 282 ? 6.812 -2.125 12.719 1 97.69 282 THR A N 1
ATOM 2124 C CA . THR A 1 282 ? 7.203 -0.905 13.422 1 97.69 282 THR A CA 1
ATOM 2125 C C . THR A 1 282 ? 7.551 0.198 12.422 1 97.69 282 THR A C 1
ATOM 2127 O O . THR A 1 282 ? 8.281 -0.037 11.461 1 97.69 282 THR A O 1
ATOM 2130 N N . LEU A 1 283 ? 7.031 1.333 12.648 1 98 283 LEU A N 1
ATOM 2131 C CA . LEU A 1 283 ? 7.285 2.516 11.836 1 98 283 LEU A CA 1
ATOM 2132 C C . LEU A 1 283 ? 7.824 3.658 12.688 1 98 283 LEU A C 1
ATOM 2134 O O . LEU A 1 283 ? 7.207 4.035 13.688 1 98 283 LEU A O 1
ATOM 2138 N N . ARG A 1 284 ? 8.977 4.18 12.312 1 97.38 284 ARG A N 1
ATOM 2139 C CA . ARG A 1 284 ? 9.578 5.32 12.992 1 97.38 284 ARG A CA 1
ATOM 2140 C C . ARG A 1 284 ? 9.633 6.543 12.086 1 97.38 284 ARG A C 1
ATOM 2142 O O . ARG A 1 284 ? 10.148 6.469 10.969 1 97.38 284 ARG A O 1
ATOM 2149 N N . THR A 1 285 ? 9.016 7.578 12.531 1 96.69 285 THR A N 1
ATOM 2150 C CA . THR A 1 285 ? 8.938 8.805 11.742 1 96.69 285 THR A CA 1
ATOM 2151 C C . THR A 1 285 ? 9.242 10.023 12.594 1 96.69 285 THR A C 1
ATOM 2153 O O . THR A 1 285 ? 9.406 9.914 13.812 1 96.69 285 THR A O 1
ATOM 2156 N N . SER A 1 286 ? 9.367 11.18 11.859 1 92.31 286 SER A N 1
ATOM 2157 C CA . SER A 1 286 ? 9.438 12.492 12.508 1 92.31 286 SER A CA 1
ATOM 2158 C C . SER A 1 286 ? 8.086 13.18 12.5 1 92.31 286 SER A C 1
ATOM 2160 O O . SER A 1 286 ? 7.602 13.609 11.445 1 92.31 286 SER A O 1
ATOM 2162 N N . ASP A 1 287 ? 7.594 13.414 13.672 1 87.19 287 ASP A N 1
ATOM 2163 C CA . ASP A 1 287 ? 6.223 13.891 13.805 1 87.19 287 ASP A CA 1
ATOM 2164 C C . ASP A 1 287 ? 6.062 15.289 13.203 1 87.19 287 ASP A C 1
ATOM 2166 O O . ASP A 1 287 ? 5.117 15.539 12.453 1 87.19 287 ASP A O 1
ATOM 2170 N N . GLY A 1 288 ? 6.938 16.156 13.516 1 88 288 GLY A N 1
ATOM 2171 C CA . GLY A 1 288 ? 6.844 17.531 13.07 1 88 288 GLY A CA 1
ATOM 2172 C C . GLY A 1 288 ? 6.945 17.688 11.562 1 88 288 GLY A C 1
ATOM 2173 O O . GLY A 1 288 ? 6.211 18.484 10.969 1 88 288 GLY A O 1
ATOM 2174 N N . ALA A 1 289 ? 7.793 16.906 10.938 1 92.88 289 ALA A N 1
ATOM 2175 C CA . ALA A 1 289 ? 8.031 17.016 9.5 1 92.88 289 ALA A CA 1
ATOM 2176 C C . ALA A 1 289 ? 6.977 16.266 8.703 1 92.88 289 ALA A C 1
ATOM 2178 O O . ALA A 1 289 ? 6.723 16.578 7.539 1 92.88 289 ALA A O 1
ATOM 2179 N N . ASN A 1 290 ? 6.316 15.375 9.336 1 94.88 290 ASN A N 1
ATOM 2180 C CA . ASN A 1 290 ? 5.426 14.43 8.656 1 94.88 290 ASN A CA 1
ATOM 2181 C C . ASN A 1 290 ? 4.152 15.117 8.172 1 94.88 290 ASN A C 1
ATOM 2183 O O . ASN A 1 290 ? 3.418 14.555 7.355 1 94.88 290 ASN A O 1
ATOM 2187 N N . ALA A 1 291 ? 3.969 16.328 8.586 1 94.81 291 ALA A N 1
ATOM 2188 C CA . ALA A 1 291 ? 2.744 17.062 8.242 1 94.81 291 ALA A CA 1
ATOM 2189 C C . ALA A 1 291 ? 2.973 18 7.074 1 94.81 291 ALA A C 1
ATOM 2191 O O . ALA A 1 291 ? 2.027 18.375 6.367 1 94.81 291 ALA A O 1
ATOM 2192 N N . GLY A 1 292 ? 4.16 18.375 6.824 1 95.62 292 GLY A N 1
ATOM 2193 C CA . GLY A 1 292 ? 4.48 19.516 5.984 1 95.62 292 GLY A CA 1
ATOM 2194 C C . GLY A 1 292 ? 4.129 19.312 4.523 1 95.62 292 GLY A C 1
ATOM 2195 O O . GLY A 1 292 ? 3.643 20.219 3.855 1 95.62 292 GLY A O 1
ATOM 2196 N N . ASN A 1 293 ? 4.395 18.109 4.004 1 95.88 293 ASN A N 1
ATOM 2197 C CA . ASN A 1 293 ? 4.152 17.875 2.584 1 95.88 293 ASN A CA 1
ATOM 2198 C C . ASN A 1 293 ? 2.67 17.984 2.242 1 95.88 293 ASN A C 1
ATOM 2200 O O . ASN A 1 293 ? 2.307 18.531 1.198 1 95.88 293 ASN A O 1
ATOM 2204 N N . VAL A 1 294 ? 1.807 17.516 3.186 1 97.62 294 VAL A N 1
ATOM 2205 C CA . VAL A 1 294 ? 0.362 17.578 2.988 1 97.62 294 VAL A CA 1
ATOM 2206 C C . VAL A 1 294 ? -0.107 19.031 3.08 1 97.62 294 VAL A C 1
ATOM 2208 O O . VAL A 1 294 ? -0.876 19.5 2.234 1 97.62 294 VAL A O 1
ATOM 2211 N N . LEU A 1 295 ? 0.409 19.719 4.07 1 98.06 295 LEU A N 1
ATOM 2212 C CA . LEU A 1 295 ? -0.007 21.094 4.297 1 98.06 295 LEU A CA 1
ATOM 2213 C C . LEU A 1 295 ? 0.378 21.984 3.115 1 98.06 295 LEU A C 1
ATOM 2215 O O . LEU A 1 295 ? -0.371 22.891 2.742 1 98.06 295 LEU A O 1
ATOM 2219 N N . LEU A 1 296 ? 1.514 21.75 2.537 1 97.12 296 LEU A N 1
ATOM 2220 C CA . LEU A 1 296 ? 1.955 22.531 1.394 1 97.12 296 LEU A CA 1
ATOM 2221 C C . LEU A 1 296 ? 1.027 22.328 0.201 1 97.12 296 LEU A C 1
ATOM 2223 O O . LEU A 1 296 ? 0.737 23.281 -0.536 1 97.12 296 LEU A O 1
ATOM 2227 N N . ASP A 1 297 ? 0.574 21.078 -0.045 1 97.25 297 ASP A N 1
ATOM 2228 C CA . ASP A 1 297 ? -0.41 20.828 -1.093 1 97.25 297 ASP A CA 1
ATOM 2229 C C . ASP A 1 297 ? -1.745 21.5 -0.768 1 97.25 297 ASP A C 1
ATOM 2231 O O . ASP A 1 297 ? -2.367 22.109 -1.639 1 97.25 297 ASP A O 1
ATOM 2235 N N . VAL A 1 298 ? -2.139 21.422 0.491 1 97.81 298 VAL A N 1
ATOM 2236 C CA . VAL A 1 298 ? -3.453 21.875 0.93 1 97.81 298 VAL A CA 1
ATOM 2237 C C . VAL A 1 298 ? -3.549 23.391 0.783 1 97.81 298 VAL A C 1
ATOM 2239 O O . VAL A 1 298 ? -4.539 23.906 0.266 1 97.81 298 VAL A O 1
ATOM 2242 N N . VAL A 1 299 ? -2.547 24.141 1.172 1 97.31 299 VAL A N 1
ATOM 2243 C CA . VAL A 1 299 ? -2.619 25.594 1.114 1 97.31 299 VAL A CA 1
ATOM 2244 C C . VAL A 1 299 ? -2.607 26.047 -0.341 1 97.31 299 VAL A C 1
ATOM 2246 O O . VAL A 1 299 ? -3.289 27.016 -0.698 1 97.31 299 VAL A O 1
ATOM 2249 N N . ARG A 1 300 ? -1.855 25.391 -1.207 1 96.12 300 ARG A N 1
ATOM 2250 C CA . ARG A 1 300 ? -1.841 25.734 -2.625 1 96.12 300 ARG A CA 1
ATOM 2251 C C . ARG A 1 300 ? -3.186 25.438 -3.277 1 96.12 300 ARG A C 1
ATOM 2253 O O . ARG A 1 300 ? -3.703 26.25 -4.051 1 96.12 300 ARG A O 1
ATOM 2260 N N . ALA A 1 301 ? -3.777 24.328 -2.902 1 96.5 301 ALA A N 1
ATOM 2261 C CA . ALA A 1 301 ? -5.09 23.984 -3.434 1 96.5 301 ALA A CA 1
ATOM 2262 C C . ALA A 1 301 ? -6.164 24.938 -2.936 1 96.5 301 ALA A C 1
ATOM 2264 O O . ALA A 1 301 ? -7.02 25.375 -3.707 1 96.5 301 ALA A O 1
ATOM 2265 N N . ALA A 1 302 ? -6.074 25.328 -1.658 1 95.56 302 ALA A N 1
ATOM 2266 C CA . ALA A 1 302 ? -7.09 26.156 -1.016 1 95.56 302 ALA A CA 1
ATOM 2267 C C . ALA A 1 302 ? -7.141 27.547 -1.64 1 95.56 302 ALA A C 1
ATOM 2269 O O . ALA A 1 302 ? -8.195 28.172 -1.687 1 95.56 302 ALA A O 1
ATOM 2270 N N . THR A 1 303 ? -6.09 28.016 -2.201 1 91.5 303 THR A N 1
ATOM 2271 C CA . THR A 1 303 ? -6.035 29.375 -2.744 1 91.5 303 THR A CA 1
ATOM 2272 C C . THR A 1 303 ? -6.457 29.391 -4.211 1 91.5 303 THR A C 1
ATOM 2274 O O . THR A 1 303 ? -6.781 30.438 -4.758 1 91.5 303 THR A O 1
ATOM 2277 N N . THR A 1 304 ? -6.438 28.203 -4.84 1 87.06 304 THR A N 1
ATOM 2278 C CA . THR A 1 304 ? -6.742 28.156 -6.262 1 87.06 304 THR A CA 1
ATOM 2279 C C . THR A 1 304 ? -8.188 27.719 -6.492 1 87.06 304 THR A C 1
ATOM 2281 O O . THR A 1 304 ? -8.688 27.781 -7.617 1 87.06 304 THR A O 1
ATOM 2284 N N . ALA A 1 305 ? -8.781 27.297 -5.426 1 82.38 305 ALA A N 1
ATOM 2285 C CA . ALA A 1 305 ? -10.164 26.844 -5.566 1 82.38 305 ALA A CA 1
ATOM 2286 C C . ALA A 1 305 ? -11.039 27.938 -6.195 1 82.38 305 ALA A C 1
ATOM 2288 O O . ALA A 1 305 ? -11.031 29.078 -5.742 1 82.38 305 ALA A O 1
ATOM 2289 N N . LYS A 1 306 ? -11.617 27.5 -7.23 1 72.81 306 LYS A N 1
ATOM 2290 C CA . LYS A 1 306 ? -12.523 28.438 -7.902 1 72.81 306 LYS A CA 1
ATOM 2291 C C . LYS A 1 306 ? -13.711 28.797 -7.012 1 72.81 306 LYS A C 1
ATOM 2293 O O . LYS A 1 306 ? -14.273 27.922 -6.344 1 72.81 306 LYS A O 1
ATOM 2298 N N . LYS A 1 307 ? -14.109 29.922 -7.191 1 72.56 307 LYS A N 1
ATOM 2299 C CA . LYS A 1 307 ? -15.148 30.469 -6.32 1 72.56 307 LYS A CA 1
ATOM 2300 C C . LYS A 1 307 ? -16.469 29.703 -6.492 1 72.56 307 LYS A C 1
ATOM 2302 O O . LYS A 1 307 ? -17.172 29.453 -5.512 1 72.56 307 LYS A O 1
ATOM 2307 N N . ALA A 1 308 ? -16.656 29.312 -7.641 1 68.25 308 ALA A N 1
ATOM 2308 C CA . ALA A 1 308 ? -17.938 28.672 -7.941 1 68.25 308 ALA A CA 1
ATOM 2309 C C . ALA A 1 308 ? -17.938 27.219 -7.461 1 68.25 308 ALA A C 1
ATOM 2311 O O . ALA A 1 308 ? -19 26.609 -7.328 1 68.25 308 ALA A O 1
ATOM 2312 N N . LYS A 1 309 ? -16.859 26.75 -7.082 1 85.75 309 LYS A N 1
ATOM 2313 C CA . LYS A 1 309 ? -16.781 25.344 -6.715 1 85.75 309 LYS A CA 1
ATOM 2314 C C . LYS A 1 309 ? -16.062 25.172 -5.379 1 85.75 309 LYS A C 1
ATOM 2316 O O . LYS A 1 309 ? -15.414 24.141 -5.148 1 85.75 309 LYS A O 1
ATOM 2321 N N . VAL A 1 310 ? -16.312 26.156 -4.555 1 90.75 310 VAL A N 1
ATOM 2322 C CA . VAL A 1 310 ? -15.523 26.188 -3.332 1 90.75 310 VAL A CA 1
ATOM 2323 C C . VAL A 1 310 ? -15.977 25.078 -2.387 1 90.75 310 VAL A C 1
ATOM 2325 O O . VAL A 1 310 ? -15.164 24.5 -1.666 1 90.75 310 VAL A O 1
ATOM 2328 N N . SER A 1 311 ? -17.219 24.828 -2.434 1 92.44 311 SER A N 1
ATOM 2329 C CA . SER A 1 311 ? -17.734 23.75 -1.582 1 92.44 311 SER A CA 1
ATOM 2330 C C . SER A 1 311 ? -17.141 22.406 -1.969 1 92.44 311 SER A C 1
ATOM 2332 O O . SER A 1 311 ? -16.672 21.656 -1.107 1 92.44 311 SER A O 1
ATOM 2334 N N . LYS A 1 312 ? -17.188 22.172 -3.246 1 94.62 312 LYS A N 1
ATOM 2335 C CA . LYS A 1 312 ? -16.625 20.922 -3.738 1 94.62 312 LYS A CA 1
ATOM 2336 C C . LYS A 1 312 ? -15.109 20.875 -3.506 1 94.62 312 LYS A C 1
ATOM 2338 O O . LYS A 1 312 ? -14.555 19.828 -3.17 1 94.62 312 LYS A O 1
ATOM 2343 N N . ALA A 1 313 ? -14.477 21.969 -3.691 1 95.88 313 ALA A N 1
ATOM 2344 C CA . ALA A 1 313 ? -13.047 22.062 -3.436 1 95.88 313 ALA A CA 1
ATOM 2345 C C . ALA A 1 313 ? -12.727 21.766 -1.972 1 95.88 313 ALA A C 1
ATOM 2347 O O . ALA A 1 313 ? -11.781 21.031 -1.67 1 95.88 313 ALA A O 1
ATOM 2348 N N . SER A 1 314 ? -13.523 22.344 -1.073 1 97.94 314 SER A N 1
ATOM 2349 C CA . SER A 1 314 ? -13.344 22.109 0.355 1 97.94 314 SER A CA 1
ATOM 2350 C C . SER A 1 314 ? -13.477 20.625 0.684 1 97.94 314 SER A C 1
ATOM 2352 O O . SER A 1 314 ? -12.68 20.078 1.463 1 97.94 314 SER A O 1
ATOM 2354 N N . GLU A 1 315 ? -14.383 20.016 0.055 1 97.31 315 GLU A N 1
ATOM 2355 C CA . GLU A 1 315 ? -14.617 18.594 0.259 1 97.31 315 GLU A CA 1
ATOM 2356 C C . GLU A 1 315 ? -13.43 17.766 -0.221 1 97.31 315 GLU A C 1
ATOM 2358 O O . GLU A 1 315 ? -12.953 16.875 0.498 1 97.31 315 GLU A O 1
ATOM 2363 N N . VAL A 1 316 ? -12.969 18 -1.402 1 97.38 316 VAL A N 1
ATOM 2364 C CA . VAL A 1 316 ? -11.891 17.25 -2.031 1 97.38 316 VAL A CA 1
ATOM 2365 C C . VAL A 1 316 ? -10.602 17.453 -1.244 1 97.38 316 VAL A C 1
ATOM 2367 O O . VAL A 1 316 ? -9.891 16.484 -0.954 1 97.38 316 VAL A O 1
ATOM 2370 N N . ILE A 1 317 ? -10.328 18.688 -0.827 1 98 317 ILE A N 1
ATOM 2371 C CA . ILE A 1 317 ? -9.133 19 -0.058 1 98 317 ILE A CA 1
ATOM 2372 C C . ILE A 1 317 ? -9.195 18.312 1.303 1 98 317 ILE A C 1
ATOM 2374 O O . ILE A 1 317 ? -8.203 17.734 1.763 1 98 317 ILE A O 1
ATOM 2378 N N . SER A 1 318 ? -10.352 18.375 1.901 1 98.5 318 SER A N 1
ATOM 2379 C CA . SER A 1 318 ? -10.531 17.766 3.219 1 98.5 318 SER A CA 1
ATOM 2380 C C . SER A 1 318 ? -10.32 16.25 3.168 1 98.5 318 SER A C 1
ATOM 2382 O O . SER A 1 318 ? -9.633 15.688 4.023 1 98.5 318 SER A O 1
ATOM 2384 N N . ALA A 1 319 ? -10.859 15.578 2.205 1 97.5 319 ALA A N 1
ATOM 2385 C CA . ALA A 1 319 ? -10.719 14.133 2.074 1 97.5 319 ALA A CA 1
ATOM 2386 C C . ALA A 1 319 ? -9.266 13.742 1.803 1 97.5 319 ALA A C 1
ATOM 2388 O O . ALA A 1 319 ? -8.805 12.688 2.242 1 97.5 319 ALA A O 1
ATOM 2389 N N . TYR A 1 320 ? -8.57 14.586 1.148 1 97.31 320 TYR A N 1
ATOM 2390 C CA . TYR A 1 320 ? -7.191 14.359 0.727 1 97.31 320 TYR A CA 1
ATOM 2391 C C . TYR A 1 320 ? -6.234 14.477 1.905 1 97.31 320 TYR A C 1
ATOM 2393 O O . TYR A 1 320 ? -5.34 13.641 2.076 1 97.31 320 TYR A O 1
ATOM 2401 N N . GLY A 1 321 ? -6.508 15.398 2.721 1 97.38 321 GLY A N 1
ATOM 2402 C CA . GLY A 1 321 ? -5.453 15.766 3.652 1 97.38 321 GLY A CA 1
ATOM 2403 C C . GLY A 1 321 ? -5.828 15.516 5.102 1 97.38 321 GLY A C 1
ATOM 2404 O O . GLY A 1 321 ? -5.004 15.703 6 1 97.38 321 GLY A O 1
ATOM 2405 N N . PHE A 1 322 ? -7.023 15.039 5.414 1 97.5 322 PHE A N 1
ATOM 2406 C CA . PHE A 1 322 ? -7.445 15.031 6.809 1 97.5 322 PHE A CA 1
ATOM 2407 C C . PHE A 1 322 ? -8.102 13.703 7.172 1 97.5 322 PHE A C 1
ATOM 2409 O O . PHE A 1 322 ? -8.672 13.031 6.309 1 97.5 322 PHE A O 1
ATOM 2416 N N . LYS A 1 323 ? -8.078 13.305 8.422 1 94.75 323 LYS A N 1
ATOM 2417 C CA . LYS A 1 323 ? -8.555 12.023 8.93 1 94.75 323 LYS A CA 1
ATOM 2418 C C . LYS A 1 323 ? -10.07 12.031 9.102 1 94.75 323 LYS A C 1
ATOM 2420 O O . LYS A 1 323 ? -10.703 10.977 9.117 1 94.75 323 LYS A O 1
ATOM 2425 N N . ASN A 1 324 ? -10.516 13.281 9.352 1 94.94 324 ASN A N 1
ATOM 2426 C CA . ASN A 1 324 ? -11.953 13.414 9.594 1 94.94 324 ASN A CA 1
ATOM 2427 C C . ASN A 1 324 ? -12.562 14.516 8.734 1 94.94 324 ASN A C 1
ATOM 2429 O O . ASN A 1 324 ? -13.016 15.539 9.258 1 94.94 324 ASN A O 1
ATOM 2433 N N . PRO A 1 325 ? -12.695 14.242 7.465 1 97 325 PRO A N 1
ATOM 2434 C CA . PRO A 1 325 ? -13.336 15.203 6.559 1 97 325 PRO A CA 1
ATOM 2435 C C . PRO A 1 325 ? -14.859 15.148 6.625 1 97 325 PRO A C 1
ATOM 2437 O O . PRO A 1 325 ? -15.422 14.195 7.164 1 97 325 PRO A O 1
ATOM 2440 N N . PRO A 1 326 ? -15.492 16.156 6.172 1 96.31 326 PRO A N 1
ATOM 2441 C CA . PRO A 1 326 ? -16.953 16.141 6.133 1 96.31 326 PRO A CA 1
ATOM 2442 C C . PRO A 1 326 ? -17.516 14.953 5.363 1 96.31 326 PRO A C 1
ATOM 2444 O O . PRO A 1 326 ? -18.547 14.383 5.758 1 96.31 326 PRO A O 1
ATOM 2447 N N . LYS A 1 327 ? -16.859 14.586 4.324 1 95.12 327 LYS A N 1
ATOM 2448 C CA . LYS A 1 327 ? -17.188 13.391 3.539 1 95.12 327 LYS A CA 1
ATOM 2449 C C . LYS A 1 327 ? -15.969 12.477 3.404 1 95.12 327 LYS A C 1
ATOM 2451 O O . LYS A 1 327 ? -14.914 12.898 2.912 1 95.12 327 LYS A O 1
ATOM 2456 N N . GLN A 1 328 ? -16.156 11.305 3.762 1 93 328 GLN A N 1
ATOM 2457 C CA . GLN A 1 328 ? -15.047 10.359 3.809 1 93 328 GLN A CA 1
ATOM 2458 C C . GLN A 1 328 ? -14.867 9.656 2.471 1 93 328 GLN A C 1
ATOM 2460 O O . GLN A 1 328 ? -15.844 9.336 1.793 1 93 328 GLN A O 1
ATOM 2465 N N . PHE A 1 329 ? -13.672 9.477 2.104 1 94.56 329 PHE A N 1
ATOM 2466 C CA . PHE A 1 329 ? -13.25 8.672 0.958 1 94.56 329 PHE A CA 1
ATOM 2467 C C . PHE A 1 329 ? -12.125 7.727 1.342 1 94.56 329 PHE A C 1
ATOM 2469 O O . PHE A 1 329 ? -11.406 7.973 2.312 1 94.56 329 PHE A O 1
ATOM 2476 N N . LYS A 1 330 ? -12.023 6.652 0.614 1 95.62 330 LYS A N 1
ATOM 2477 C CA . LYS A 1 330 ? -10.82 5.832 0.754 1 95.62 330 LYS A CA 1
ATOM 2478 C C . LYS A 1 330 ? -9.57 6.617 0.365 1 95.62 330 LYS A C 1
ATOM 2480 O O . LYS A 1 330 ? -9.641 7.535 -0.455 1 95.62 330 LYS A O 1
ATOM 2485 N N . ILE A 1 331 ? -8.477 6.25 0.913 1 96.31 331 ILE A N 1
ATOM 2486 C CA . ILE A 1 331 ? -7.266 7.055 0.858 1 96.31 331 ILE A CA 1
ATOM 2487 C C . ILE A 1 331 ? -6.844 7.254 -0.596 1 96.31 331 ILE A C 1
ATOM 2489 O O . ILE A 1 331 ? -6.453 8.359 -0.989 1 96.31 331 ILE A O 1
ATOM 2493 N N . ARG A 1 332 ? -6.965 6.238 -1.438 1 95.06 332 ARG A N 1
ATOM 2494 C CA . ARG A 1 332 ? -6.52 6.379 -2.82 1 95.06 332 ARG A CA 1
ATOM 2495 C C . ARG A 1 332 ? -7.562 7.109 -3.66 1 95.06 332 ARG A C 1
ATOM 2497 O O . ARG A 1 332 ? -7.215 7.824 -4.605 1 95.06 332 ARG A O 1
ATOM 2504 N N . GLU A 1 333 ? -8.844 6.93 -3.307 1 95.62 333 GLU A N 1
ATOM 2505 C CA . GLU A 1 333 ? -9.898 7.707 -3.957 1 95.62 333 GLU A CA 1
ATOM 2506 C C . GLU A 1 333 ? -9.75 9.195 -3.662 1 95.62 333 GLU A C 1
ATOM 2508 O O . GLU A 1 333 ? -9.922 10.031 -4.551 1 95.62 333 GLU A O 1
ATOM 2513 N N . ALA A 1 334 ? -9.484 9.5 -2.402 1 97.19 334 ALA A N 1
ATOM 2514 C CA . ALA A 1 334 ? -9.266 10.883 -2.006 1 97.19 334 ALA A CA 1
ATOM 2515 C C . ALA A 1 334 ? -8.109 11.5 -2.791 1 97.19 334 ALA A C 1
ATOM 2517 O O . ALA A 1 334 ? -8.211 12.641 -3.264 1 97.19 334 ALA A O 1
ATOM 2518 N N . TYR A 1 335 ? -7.012 10.719 -2.939 1 96.75 335 TYR A N 1
ATOM 2519 C CA . TYR A 1 335 ? -5.852 11.18 -3.695 1 96.75 335 TYR A CA 1
ATOM 2520 C C . TYR A 1 335 ? -6.215 11.422 -5.156 1 96.75 335 TYR A C 1
ATOM 2522 O O . TYR A 1 335 ? -5.863 12.461 -5.723 1 96.75 335 TYR A O 1
ATOM 2530 N N . ALA A 1 336 ? -6.914 10.484 -5.785 1 95.69 336 ALA A N 1
ATOM 2531 C CA . ALA A 1 336 ? -7.297 10.594 -7.191 1 95.69 336 ALA A CA 1
ATOM 2532 C C . ALA A 1 336 ? -8.195 11.805 -7.418 1 95.69 336 ALA A C 1
ATOM 2534 O O . ALA A 1 336 ? -8.047 12.516 -8.422 1 95.69 336 ALA A O 1
ATOM 2535 N N . ASN A 1 337 ? -9.164 12.062 -6.527 1 96.75 337 ASN A N 1
ATOM 2536 C CA . ASN A 1 337 ? -10.047 13.219 -6.617 1 96.75 337 ASN A CA 1
ATOM 2537 C C . ASN A 1 337 ? -9.266 14.531 -6.543 1 96.75 337 ASN A C 1
ATOM 2539 O O . ASN A 1 337 ? -9.555 15.469 -7.289 1 96.75 337 ASN A O 1
ATOM 2543 N N . PHE A 1 338 ? -8.297 14.57 -5.645 1 97.06 338 PHE A N 1
ATOM 2544 C CA . PHE A 1 338 ? -7.465 15.758 -5.48 1 97.06 338 PHE A CA 1
ATOM 2545 C C . PHE A 1 338 ? -6.66 16.031 -6.746 1 97.06 338 PHE A C 1
ATOM 2547 O O . PHE A 1 338 ? -6.625 17.156 -7.238 1 97.06 338 PHE A O 1
ATOM 2554 N N . VAL A 1 339 ? -6.062 14.961 -7.32 1 95.94 339 VAL A N 1
ATOM 2555 C CA . VAL A 1 339 ? -5.25 15.094 -8.523 1 95.94 339 VAL A CA 1
ATOM 2556 C C . VAL A 1 339 ? -6.125 15.539 -9.695 1 95.94 339 VAL A C 1
ATOM 2558 O O . VAL A 1 339 ? -5.73 16.406 -10.477 1 95.94 339 VAL A O 1
ATOM 2561 N N . SER A 1 340 ? -7.277 14.953 -9.805 1 95.06 340 SER A N 1
ATOM 2562 C CA . SER A 1 340 ? -8.195 15.281 -10.883 1 95.06 340 SER A CA 1
ATOM 2563 C C . SER A 1 340 ? -8.609 16.75 -10.828 1 95.06 340 SER A C 1
ATOM 2565 O O . SER A 1 340 ? -8.711 17.406 -11.867 1 95.06 340 SER A O 1
ATOM 2567 N N . MET A 1 341 ? -8.82 17.312 -9.703 1 94.94 341 MET A N 1
ATOM 2568 C CA . MET A 1 341 ? -9.344 18.672 -9.555 1 94.94 341 MET A CA 1
ATOM 2569 C C . MET A 1 341 ? -8.227 19.703 -9.656 1 94.94 341 MET A C 1
ATOM 2571 O O . MET A 1 341 ? -8.414 20.781 -10.227 1 94.94 341 MET A O 1
ATOM 2575 N N . PHE A 1 342 ? -7.059 19.359 -9.109 1 94.81 342 PHE A N 1
ATOM 2576 C CA . PHE A 1 342 ? -6.031 20.375 -8.977 1 94.81 342 PHE A CA 1
ATOM 2577 C C . PHE A 1 342 ? -4.824 20.047 -9.844 1 94.81 342 PHE A C 1
ATOM 2579 O O . PHE A 1 342 ? -3.865 20.828 -9.906 1 94.81 342 PHE A O 1
ATOM 2586 N N . SER A 1 343 ? -4.875 18.828 -10.719 1 83.62 343 SER A N 1
ATOM 2587 C CA . SER A 1 343 ? -3.875 18.359 -11.68 1 83.62 343 SER A CA 1
ATOM 2588 C C . SER A 1 343 ? -2.463 18.516 -11.125 1 83.62 343 SER A C 1
ATOM 2590 O O . SER A 1 343 ? -1.632 19.219 -11.711 1 83.62 343 SER A O 1
ATOM 2592 N N . PRO A 1 344 ? -2.27 17.844 -10.047 1 69.44 344 PRO A N 1
ATOM 2593 C CA . PRO A 1 344 ? -0.921 18 -9.5 1 69.44 344 PRO A CA 1
ATOM 2594 C C . PRO A 1 344 ? 0.145 17.312 -10.344 1 69.44 344 PRO A C 1
ATOM 2596 O O . PRO A 1 344 ? -0.093 16.219 -10.883 1 69.44 344 PRO A O 1
ATOM 2599 N N . SER A 1 345 ? 1.012 17.875 -11.258 1 66.06 345 SER A N 1
ATOM 2600 C CA . SER A 1 345 ? 2.102 17.281 -12.031 1 66.06 345 SER A CA 1
ATOM 2601 C C . SER A 1 345 ? 3.453 17.578 -11.391 1 66.06 345 SER A C 1
ATOM 2603 O O . SER A 1 345 ? 3.633 18.609 -10.742 1 66.06 345 SER A O 1
ATOM 2605 N N . MET B 1 1 ? -23.578 -19.781 -22.828 1 39.34 1 MET B N 1
ATOM 2606 C CA . MET B 1 1 ? -23.188 -19.953 -21.422 1 39.34 1 MET B CA 1
ATOM 2607 C C . MET B 1 1 ? -21.672 -20.156 -21.297 1 39.34 1 MET B C 1
ATOM 2609 O O . MET B 1 1 ? -21.062 -20.828 -22.141 1 39.34 1 MET B O 1
ATOM 2613 N N . ALA B 1 2 ? -21.016 -19.25 -20.688 1 58.25 2 ALA B N 1
ATOM 2614 C CA . ALA B 1 2 ? -19.562 -19.312 -20.797 1 58.25 2 ALA B CA 1
ATOM 2615 C C . ALA B 1 2 ? -19.047 -20.688 -20.359 1 58.25 2 ALA B C 1
ATOM 2617 O O . ALA B 1 2 ? -19.562 -21.281 -19.422 1 58.25 2 ALA B O 1
ATOM 2618 N N . GLY B 1 3 ? -18.453 -21.531 -21.219 1 80.81 3 GLY B N 1
ATOM 2619 C CA . GLY B 1 3 ? -18.109 -22.938 -21.109 1 80.81 3 GLY B CA 1
ATOM 2620 C C . GLY B 1 3 ? -17.016 -23.203 -20.094 1 80.81 3 GLY B C 1
ATOM 2621 O O . GLY B 1 3 ? -16.484 -22.281 -19.484 1 80.81 3 GLY B O 1
ATOM 2622 N N . ASP B 1 4 ? -16.906 -24.5 -19.625 1 92.81 4 ASP B N 1
ATOM 2623 C CA . ASP B 1 4 ? -15.906 -25 -18.688 1 92.81 4 ASP B CA 1
ATOM 2624 C C . ASP B 1 4 ? -14.492 -24.75 -19.203 1 92.81 4 ASP B C 1
ATOM 2626 O O . ASP B 1 4 ? -14.266 -24.703 -20.406 1 92.81 4 ASP B O 1
ATOM 2630 N N . ILE B 1 5 ? -13.664 -24.406 -18.312 1 95.31 5 ILE B N 1
ATOM 2631 C CA . ILE B 1 5 ? -12.234 -24.266 -18.562 1 95.31 5 ILE B CA 1
ATOM 2632 C C . ILE B 1 5 ? -11.508 -25.516 -18.062 1 95.31 5 ILE B C 1
ATOM 2634 O O . ILE B 1 5 ? -11.516 -25.812 -16.875 1 95.31 5 ILE B O 1
ATOM 2638 N N . MET B 1 6 ? -10.953 -26.203 -18.984 1 97.94 6 MET B N 1
ATOM 2639 C CA . MET B 1 6 ? -10.258 -27.438 -18.641 1 97.94 6 MET B CA 1
ATOM 2640 C C . MET B 1 6 ? -8.781 -27.188 -18.375 1 97.94 6 MET B C 1
ATOM 2642 O O . MET B 1 6 ? -8.062 -26.719 -19.266 1 97.94 6 MET B O 1
ATOM 2646 N N . VAL B 1 7 ? -8.297 -27.547 -17.156 1 98.5 7 VAL B N 1
ATOM 2647 C CA . VAL B 1 7 ? -6.945 -27.188 -16.719 1 98.5 7 VAL B CA 1
ATOM 2648 C C . VAL B 1 7 ? -6.148 -28.438 -16.391 1 98.5 7 VAL B C 1
ATOM 2650 O O . VAL B 1 7 ? -6.676 -29.375 -15.773 1 98.5 7 VAL B O 1
ATOM 2653 N N . ALA B 1 8 ? -4.93 -28.516 -16.859 1 98.81 8 ALA B N 1
ATOM 2654 C CA . ALA B 1 8 ? -3.975 -29.531 -16.453 1 98.81 8 ALA B CA 1
ATOM 2655 C C . ALA B 1 8 ? -2.951 -28.969 -15.469 1 98.81 8 ALA B C 1
ATOM 2657 O O . ALA B 1 8 ? -2.482 -27.844 -15.641 1 98.81 8 ALA B O 1
ATOM 2658 N N . VAL B 1 9 ? -2.635 -29.703 -14.43 1 98.75 9 VAL B N 1
ATOM 2659 C CA . VAL B 1 9 ? -1.68 -29.281 -13.414 1 98.75 9 VAL B CA 1
ATOM 2660 C C . VAL B 1 9 ? -0.404 -30.109 -13.516 1 98.75 9 VAL B C 1
ATOM 2662 O O . VAL B 1 9 ? -0.445 -31.344 -13.414 1 98.75 9 VAL B O 1
ATOM 2665 N N . ILE B 1 10 ? 0.696 -29.453 -13.781 1 98.69 10 ILE B N 1
ATOM 2666 C CA . ILE B 1 10 ? 2 -30.109 -13.836 1 98.69 10 ILE B CA 1
ATOM 2667 C C . ILE B 1 10 ? 2.775 -29.828 -12.547 1 98.69 10 ILE B C 1
ATOM 2669 O O . ILE B 1 10 ? 3.186 -28.688 -12.305 1 98.69 10 ILE B O 1
ATOM 2673 N N . GLY B 1 11 ? 3.051 -30.812 -11.789 1 96.5 11 GLY B N 1
ATOM 2674 C CA . GLY B 1 11 ? 3.598 -30.656 -10.453 1 96.5 11 GLY B CA 1
ATOM 2675 C C . GLY B 1 11 ? 2.529 -30.547 -9.383 1 96.5 11 GLY B C 1
ATOM 2676 O O . GLY B 1 11 ? 1.909 -29.484 -9.219 1 96.5 11 GLY B O 1
ATOM 2677 N N . VAL B 1 12 ? 2.379 -31.625 -8.648 1 95.62 12 VAL B N 1
ATOM 2678 C CA . VAL B 1 12 ? 1.347 -31.656 -7.617 1 95.62 12 VAL B CA 1
ATOM 2679 C C . VAL B 1 12 ? 1.988 -31.516 -6.238 1 95.62 12 VAL B C 1
ATOM 2681 O O . VAL B 1 12 ? 1.783 -32.344 -5.359 1 95.62 12 VAL B O 1
ATOM 2684 N N . GLY B 1 13 ? 2.766 -30.438 -6.07 1 91.81 13 GLY B N 1
ATOM 2685 C CA . GLY B 1 13 ? 3.229 -30.031 -4.75 1 91.81 13 GLY B CA 1
ATOM 2686 C C . GLY B 1 13 ? 2.189 -29.25 -3.965 1 91.81 13 GLY B C 1
ATOM 2687 O O . GLY B 1 13 ? 0.989 -29.391 -4.211 1 91.81 13 GLY B O 1
ATOM 2688 N N . ASN B 1 14 ? 2.648 -28.469 -3.014 1 91.62 14 ASN B N 1
ATOM 2689 C CA . ASN B 1 14 ? 1.715 -27.734 -2.17 1 91.62 14 ASN B CA 1
ATOM 2690 C C . ASN B 1 14 ? 0.892 -26.75 -2.982 1 91.62 14 ASN B C 1
ATOM 2692 O O . ASN B 1 14 ? -0.308 -26.578 -2.748 1 91.62 14 ASN B O 1
ATOM 2696 N N . VAL B 1 15 ? 1.557 -26.078 -3.947 1 94.06 15 VAL B N 1
ATOM 2697 C CA . VAL B 1 15 ? 0.85 -25.094 -4.766 1 94.06 15 VAL B CA 1
ATOM 2698 C C . VAL B 1 15 ? -0.172 -25.797 -5.652 1 94.06 15 VAL B C 1
ATOM 2700 O O . VAL B 1 15 ? -1.317 -25.359 -5.762 1 94.06 15 VAL B O 1
ATOM 2703 N N . GLY B 1 16 ? 0.28 -26.906 -6.289 1 95.5 16 GLY B N 1
ATOM 2704 C CA . GLY B 1 16 ? -0.656 -27.688 -7.086 1 95.5 16 GLY B CA 1
ATOM 2705 C C . GLY B 1 16 ? -1.827 -28.219 -6.285 1 95.5 16 GLY B C 1
ATOM 2706 O O . GLY B 1 16 ? -2.975 -28.141 -6.73 1 95.5 16 GLY B O 1
ATOM 2707 N N . ALA B 1 17 ? -1.533 -28.703 -5.137 1 94.44 17 ALA B N 1
ATOM 2708 C CA . ALA B 1 17 ? -2.557 -29.266 -4.258 1 94.44 17 ALA B CA 1
ATOM 2709 C C . ALA B 1 17 ? -3.557 -28.188 -3.832 1 94.44 17 ALA B C 1
ATOM 2711 O O . ALA B 1 17 ? -4.77 -28.391 -3.906 1 94.44 17 ALA B O 1
ATOM 2712 N N . THR B 1 18 ? -3.084 -27.062 -3.398 1 94.62 18 THR B N 1
ATOM 2713 C CA . THR B 1 18 ? -3.969 -26 -2.92 1 94.62 18 THR B CA 1
ATOM 2714 C C . THR B 1 18 ? -4.77 -25.406 -4.074 1 94.62 18 THR B C 1
ATOM 2716 O O . THR B 1 18 ? -5.918 -24.984 -3.891 1 94.62 18 THR B O 1
ATOM 2719 N N . PHE B 1 19 ? -4.188 -25.375 -5.273 1 96.38 19 PHE B N 1
ATOM 2720 C CA . PHE B 1 19 ? -4.949 -24.938 -6.438 1 96.38 19 PHE B CA 1
ATOM 2721 C C . PHE B 1 19 ? -6.148 -25.844 -6.672 1 96.38 19 PHE B C 1
ATOM 2723 O O . PHE B 1 19 ? -7.277 -25.375 -6.824 1 96.38 19 PHE B O 1
ATOM 2730 N N . VAL B 1 20 ? -5.883 -27.125 -6.664 1 96.06 20 VAL B N 1
ATOM 2731 C CA . VAL B 1 20 ? -6.934 -28.109 -6.883 1 96.06 20 VAL B CA 1
ATOM 2732 C C . VAL B 1 20 ? -8 -27.984 -5.797 1 96.06 20 VAL B C 1
ATOM 2734 O O . VAL B 1 20 ? -9.195 -27.984 -6.09 1 96.06 20 VAL B O 1
ATOM 2737 N N . GLN B 1 21 ? -7.59 -27.875 -4.555 1 95 21 GLN B N 1
ATOM 2738 C CA . GLN B 1 21 ? -8.516 -27.688 -3.445 1 95 21 GLN B CA 1
ATOM 2739 C C . GLN B 1 21 ? -9.32 -26.406 -3.602 1 95 21 GLN B C 1
ATOM 2741 O O . GLN B 1 21 ? -10.523 -26.375 -3.305 1 95 21 GLN B O 1
ATOM 2746 N N . GLY B 1 22 ? -8.641 -25.359 -4.062 1 95.12 22 GLY B N 1
ATOM 2747 C CA . GLY B 1 22 ? -9.305 -24.078 -4.25 1 95.12 22 GLY B CA 1
ATOM 2748 C C . GLY B 1 22 ? -10.375 -24.109 -5.324 1 95.12 22 GLY B C 1
ATOM 2749 O O . GLY B 1 22 ? -11.43 -23.5 -5.176 1 95.12 22 GLY B O 1
ATOM 2750 N N . VAL B 1 23 ? -10.086 -24.812 -6.402 1 94.88 23 VAL B N 1
ATOM 2751 C CA . VAL B 1 23 ? -11.055 -24.969 -7.48 1 94.88 23 VAL B CA 1
ATOM 2752 C C . VAL B 1 23 ? -12.344 -25.562 -6.934 1 94.88 23 VAL B C 1
ATOM 2754 O O . VAL B 1 23 ? -13.445 -25.125 -7.273 1 94.88 23 VAL B O 1
ATOM 2757 N N . ASP B 1 24 ? -12.18 -26.516 -6.094 1 93.38 24 ASP B N 1
ATOM 2758 C CA . ASP B 1 24 ? -13.336 -27.156 -5.477 1 93.38 24 ASP B CA 1
ATOM 2759 C C . ASP B 1 24 ? -13.969 -26.234 -4.43 1 93.38 24 ASP B C 1
ATOM 2761 O O . ASP B 1 24 ? -15.188 -26.031 -4.434 1 93.38 24 ASP B O 1
ATOM 2765 N N . TYR B 1 25 ? -13.18 -25.672 -3.557 1 93.12 25 TYR B N 1
ATOM 2766 C CA . TYR B 1 25 ? -13.609 -24.875 -2.412 1 93.12 25 TYR B CA 1
ATOM 2767 C C . TYR B 1 25 ? -14.453 -23.688 -2.857 1 93.12 25 TYR B C 1
ATOM 2769 O O . TYR B 1 25 ? -15.453 -23.359 -2.219 1 93.12 25 TYR B O 1
ATOM 2777 N N . TYR B 1 26 ? -14.156 -23.062 -3.973 1 94.88 26 TYR B N 1
ATOM 2778 C CA . TYR B 1 26 ? -14.812 -21.828 -4.398 1 94.88 26 TYR B CA 1
ATOM 2779 C C . TYR B 1 26 ? -15.883 -22.109 -5.441 1 94.88 26 TYR B C 1
ATOM 2781 O O . TYR B 1 26 ? -16.562 -21.203 -5.914 1 94.88 26 TYR B O 1
ATOM 2789 N N . SER B 1 27 ? -16.078 -23.344 -5.816 1 92.38 27 SER B N 1
ATOM 2790 C CA . SER B 1 27 ? -16.953 -23.719 -6.926 1 92.38 27 SER B CA 1
ATOM 2791 C C . SER B 1 27 ? -18.422 -23.469 -6.586 1 92.38 27 SER B C 1
ATOM 2793 O O . SER B 1 27 ? -19.219 -23.188 -7.477 1 92.38 27 SER B O 1
ATOM 2795 N N . ASN B 1 28 ? -18.766 -23.469 -5.312 1 88.94 28 ASN B N 1
ATOM 2796 C CA . ASN B 1 28 ? -20.172 -23.344 -4.941 1 88.94 28 ASN B CA 1
ATOM 2797 C C . ASN B 1 28 ? -20.594 -21.891 -4.852 1 88.94 28 ASN B C 1
ATOM 2799 O O . ASN B 1 28 ? -21.781 -21.594 -4.734 1 88.94 28 ASN B O 1
ATOM 2803 N N . GLY B 1 29 ? -19.656 -21 -4.812 1 88.5 29 GLY B N 1
ATOM 2804 C CA . GLY B 1 29 ? -19.969 -19.578 -4.812 1 88.5 29 GLY B CA 1
ATOM 2805 C C . GLY B 1 29 ? -20.25 -19.016 -3.424 1 88.5 29 GLY B C 1
ATOM 2806 O O . GLY B 1 29 ? -20.344 -17.812 -3.24 1 88.5 29 GLY B O 1
ATOM 2807 N N . LYS B 1 30 ? -20.328 -19.812 -2.482 1 88.56 30 LYS B N 1
ATOM 2808 C CA . LYS B 1 30 ? -20.625 -19.375 -1.124 1 88.56 30 LYS B CA 1
ATOM 2809 C C . LYS B 1 30 ? -19.359 -18.906 -0.401 1 88.56 30 LYS B C 1
ATOM 2811 O O . LYS B 1 30 ? -19.406 -17.953 0.387 1 88.56 30 LYS B O 1
ATOM 2816 N N . ASN B 1 31 ? -18.312 -19.625 -0.73 1 90 31 ASN B N 1
ATOM 2817 C CA . ASN B 1 31 ? -17.031 -19.25 -0.162 1 90 31 ASN B CA 1
ATOM 2818 C C . ASN B 1 31 ? -16.297 -18.234 -1.038 1 90 31 ASN B C 1
ATOM 2820 O O . ASN B 1 31 ? -15.945 -18.531 -2.18 1 90 31 ASN B O 1
ATOM 2824 N N . THR B 1 32 ? -16.062 -17.047 -0.45 1 92 32 THR B N 1
ATOM 2825 C CA . THR B 1 32 ? -15.469 -16.016 -1.311 1 92 32 THR B CA 1
ATOM 2826 C C . THR B 1 32 ? -14.203 -15.445 -0.68 1 92 32 THR B C 1
ATOM 2828 O O . THR B 1 32 ? -13.43 -14.758 -1.347 1 92 32 THR B O 1
ATOM 2831 N N . ILE B 1 33 ? -13.969 -15.773 0.552 1 92.81 33 ILE B N 1
ATOM 2832 C CA . ILE B 1 33 ? -12.828 -15.211 1.257 1 92.81 33 ILE B CA 1
ATOM 2833 C C . ILE B 1 33 ? -11.531 -15.664 0.583 1 92.81 33 ILE B C 1
ATOM 2835 O O . ILE B 1 33 ? -11.328 -16.859 0.355 1 92.81 33 ILE B O 1
ATOM 2839 N N . GLY B 1 34 ? -10.727 -14.727 0.234 1 94.56 34 GLY B N 1
ATOM 2840 C CA . GLY B 1 34 ? -9.422 -15.031 -0.328 1 94.56 34 GLY B CA 1
ATOM 2841 C C . GLY B 1 34 ? -9.43 -15.117 -1.843 1 94.56 34 GLY B C 1
ATOM 2842 O O . GLY B 1 34 ? -8.367 -15.156 -2.473 1 94.56 34 GLY B O 1
ATOM 2843 N N . LEU B 1 35 ? -10.648 -15.234 -2.371 1 94.38 35 LEU B N 1
ATOM 2844 C CA . LEU B 1 35 ? -10.773 -15.188 -3.824 1 94.38 35 LEU B CA 1
ATOM 2845 C C . LEU B 1 35 ? -10.523 -13.781 -4.352 1 94.38 35 LEU B C 1
ATOM 2847 O O . LEU B 1 35 ? -11.055 -12.805 -3.807 1 94.38 35 LEU B O 1
ATOM 2851 N N . TRP B 1 36 ? -9.703 -13.609 -5.359 1 94.5 36 TRP B N 1
ATOM 2852 C CA . TRP B 1 36 ? -9.375 -12.281 -5.867 1 94.5 36 TRP B CA 1
ATOM 2853 C C . TRP B 1 36 ? -10.555 -11.688 -6.625 1 94.5 36 TRP B C 1
ATOM 2855 O O . TRP B 1 36 ? -11.062 -10.617 -6.266 1 94.5 36 TRP B O 1
ATOM 2865 N N . HIS B 1 37 ? -11.07 -12.477 -7.586 1 94.81 37 HIS B N 1
ATOM 2866 C CA . HIS B 1 37 ? -12.211 -12.031 -8.367 1 94.81 37 HIS B CA 1
ATOM 2867 C C . HIS B 1 37 ? -13.266 -13.125 -8.469 1 94.81 37 HIS B C 1
ATOM 2869 O O . HIS B 1 37 ? -12.945 -14.281 -8.75 1 94.81 37 HIS B O 1
ATOM 2875 N N . GLN B 1 38 ? -14.445 -12.719 -8.297 1 92.94 38 GLN B N 1
ATOM 2876 C CA . GLN B 1 38 ? -15.539 -13.664 -8.469 1 92.94 38 GLN B CA 1
ATOM 2877 C C . GLN B 1 38 ? -15.727 -14.039 -9.93 1 92.94 38 GLN B C 1
ATOM 2879 O O . GLN B 1 38 ? -16.078 -15.18 -10.242 1 92.94 38 GLN B O 1
ATOM 2884 N N . LYS B 1 39 ? -15.539 -13.086 -10.75 1 94 39 LYS B N 1
ATOM 2885 C CA . LYS B 1 39 ? -15.625 -13.328 -12.188 1 94 39 LYS B CA 1
ATOM 2886 C C . LYS B 1 39 ? -14.422 -12.742 -12.922 1 94 39 LYS B C 1
ATOM 2888 O O . LYS B 1 39 ? -13.953 -11.656 -12.578 1 94 39 LYS B O 1
ATOM 2893 N N . VAL B 1 40 ? -13.898 -13.5 -13.789 1 95.06 40 VAL B N 1
ATOM 2894 C CA . VAL B 1 40 ? -12.875 -13.062 -14.734 1 95.06 40 VAL B CA 1
ATOM 2895 C C . VAL B 1 40 ? -13.344 -13.336 -16.172 1 95.06 40 VAL B C 1
ATOM 2897 O O . VAL B 1 40 ? -13.508 -14.492 -16.562 1 95.06 40 VAL B O 1
ATOM 2900 N N . ALA B 1 41 ? -13.578 -12.242 -16.953 1 92.56 41 ALA B N 1
ATOM 2901 C CA . ALA B 1 41 ? -14.125 -12.359 -18.297 1 92.56 41 ALA B CA 1
ATOM 2902 C C . ALA B 1 41 ? -15.398 -13.195 -18.312 1 92.56 41 ALA B C 1
ATOM 2904 O O . ALA B 1 41 ? -15.562 -14.07 -19.172 1 92.56 41 ALA B O 1
ATOM 2905 N N . GLY B 1 42 ? -16.203 -13.008 -17.266 1 92 42 GLY B N 1
ATOM 2906 C CA . GLY B 1 42 ? -17.5 -13.656 -17.172 1 92 42 GLY B CA 1
ATOM 2907 C C . GLY B 1 42 ? -17.422 -15.062 -16.609 1 92 42 GLY B C 1
ATOM 2908 O O . GLY B 1 42 ? -18.453 -15.68 -16.344 1 92 42 GLY B O 1
ATOM 2909 N N . LEU B 1 43 ? -16.234 -15.586 -16.328 1 94.62 43 LEU B N 1
ATOM 2910 C CA . LEU B 1 43 ? -16.062 -16.953 -15.867 1 94.62 43 LEU B CA 1
ATOM 2911 C C . LEU B 1 43 ? -15.906 -17 -14.352 1 94.62 43 LEU B C 1
ATOM 2913 O O . LEU B 1 43 ? -15.156 -16.219 -13.773 1 94.62 43 LEU B O 1
ATOM 2917 N N . LYS B 1 44 ? -16.578 -17.922 -13.711 1 95.19 44 LYS B N 1
ATOM 2918 C CA . LYS B 1 44 ? -16.516 -18.141 -12.273 1 95.19 44 LYS B CA 1
ATOM 2919 C C . LYS B 1 44 ? -15.57 -19.297 -11.93 1 95.19 44 LYS B C 1
ATOM 2921 O O . LYS B 1 44 ? -15.148 -20.031 -12.82 1 95.19 44 LYS B O 1
ATOM 2926 N N . PRO B 1 45 ? -15.211 -19.391 -10.633 1 95 45 PRO B N 1
ATOM 2927 C CA . PRO B 1 45 ? -14.391 -20.547 -10.25 1 95 45 PRO B CA 1
ATOM 2928 C C . PRO B 1 45 ? -15.039 -21.875 -10.609 1 95 45 PRO B C 1
ATOM 2930 O O . PRO B 1 45 ? -14.336 -22.844 -10.914 1 95 45 PRO B O 1
ATOM 2933 N N . SER B 1 46 ? -16.344 -21.906 -10.664 1 95.56 46 SER B N 1
ATOM 2934 C CA . SER B 1 46 ? -17.078 -23.141 -10.977 1 95.56 46 SER B CA 1
ATOM 2935 C C . SER B 1 46 ? -16.844 -23.562 -12.422 1 95.56 46 SER B C 1
ATOM 2937 O O . SER B 1 46 ? -17.078 -24.719 -12.773 1 95.56 46 SER B O 1
ATOM 2939 N N . ASN B 1 47 ? -16.453 -22.625 -13.211 1 96.69 47 ASN B N 1
ATOM 2940 C CA . ASN B 1 47 ? -16.172 -22.938 -14.609 1 96.69 47 ASN B CA 1
ATOM 2941 C C . ASN B 1 47 ? -14.852 -23.688 -14.758 1 96.69 47 ASN B C 1
ATOM 2943 O O . ASN B 1 47 ? -14.586 -24.281 -15.797 1 96.69 47 ASN B O 1
ATOM 2947 N N . VAL B 1 48 ? -13.977 -23.703 -13.75 1 97.12 48 VAL B N 1
ATOM 2948 C CA . VAL B 1 48 ? -12.648 -24.297 -13.828 1 97.12 48 VAL B CA 1
ATOM 2949 C C . VAL B 1 48 ? -12.719 -25.766 -13.453 1 97.12 48 VAL B C 1
ATOM 2951 O O . VAL B 1 48 ? -13.219 -26.125 -12.375 1 97.12 48 VAL B O 1
ATOM 2954 N N . LYS B 1 49 ? -12.273 -26.609 -14.367 1 97.31 49 LYS B N 1
ATOM 2955 C CA . LYS B 1 49 ? -12.227 -28.047 -14.156 1 97.31 49 LYS B CA 1
ATOM 2956 C C . LYS B 1 49 ? -10.812 -28.578 -14.328 1 97.31 49 LYS B C 1
ATOM 2958 O O . LYS B 1 49 ? -10.211 -28.438 -15.391 1 97.31 49 LYS B O 1
ATOM 2963 N N . VAL B 1 50 ? -10.328 -29.203 -13.281 1 98 50 VAL B N 1
ATOM 2964 C CA . VAL B 1 50 ? -9.062 -29.906 -13.438 1 98 50 VAL B CA 1
ATOM 2965 C C . VAL B 1 50 ? -9.297 -31.25 -14.141 1 98 50 VAL B C 1
ATOM 2967 O O . VAL B 1 50 ? -10.117 -32.062 -13.695 1 98 50 VAL B O 1
ATOM 2970 N N . VAL B 1 51 ? -8.539 -31.5 -15.211 1 98.25 51 VAL B N 1
ATOM 2971 C CA . VAL B 1 51 ? -8.875 -32.656 -16.016 1 98.25 51 VAL B CA 1
ATOM 2972 C C . VAL B 1 51 ? -7.66 -33.594 -16.125 1 98.25 51 VAL B C 1
ATOM 2974 O O . VAL B 1 51 ? -7.777 -34.719 -16.578 1 98.25 51 VAL B O 1
ATOM 2977 N N . ALA B 1 52 ? -6.508 -33.094 -15.727 1 98.69 52 ALA B N 1
ATOM 2978 C CA . ALA B 1 52 ? -5.293 -33.906 -15.758 1 98.69 52 ALA B CA 1
ATOM 2979 C C . ALA B 1 52 ? -4.266 -33.375 -14.758 1 98.69 52 ALA B C 1
ATOM 2981 O O . ALA B 1 52 ? -4.285 -32.219 -14.391 1 98.69 52 ALA B O 1
ATOM 2982 N N . ALA B 1 53 ? -3.414 -34.25 -14.305 1 98.81 53 ALA B N 1
ATOM 2983 C CA . ALA B 1 53 ? -2.309 -33.906 -13.406 1 98.81 53 ALA B CA 1
ATOM 2984 C C . ALA B 1 53 ? -1.083 -34.781 -13.711 1 98.81 53 ALA B C 1
ATOM 2986 O O . ALA B 1 53 ? -1.213 -35.938 -14.07 1 98.81 53 ALA B O 1
ATOM 2987 N N . PHE B 1 54 ? 0.053 -34.156 -13.555 1 98.81 54 PHE B N 1
ATOM 2988 C CA . PHE B 1 54 ? 1.311 -34.844 -13.867 1 98.81 54 PHE B CA 1
ATOM 2989 C C . PHE B 1 54 ? 2.342 -34.594 -12.773 1 98.81 54 PHE B C 1
ATOM 2991 O O . PHE B 1 54 ? 2.383 -33.5 -12.18 1 98.81 54 PHE B O 1
ATOM 2998 N N . ASP B 1 55 ? 3.146 -35.5 -12.484 1 97.31 55 ASP B N 1
ATOM 2999 C CA . ASP B 1 55 ? 4.254 -35.438 -11.539 1 97.31 55 ASP B CA 1
ATOM 3000 C C . ASP B 1 55 ? 5.34 -36.438 -11.867 1 97.31 55 ASP B C 1
ATOM 3002 O O . ASP B 1 55 ? 5.176 -37.25 -12.773 1 97.31 55 ASP B O 1
ATOM 3006 N N . ILE B 1 56 ? 6.457 -36.344 -11.188 1 96.12 56 ILE B N 1
ATOM 3007 C CA . ILE B 1 56 ? 7.516 -37.312 -11.438 1 96.12 56 ILE B CA 1
ATOM 3008 C C . ILE B 1 56 ? 7.797 -38.094 -10.172 1 96.12 56 ILE B C 1
ATOM 3010 O O . ILE B 1 56 ? 8.57 -39.062 -10.188 1 96.12 56 ILE B O 1
ATOM 3014 N N . ASP B 1 57 ? 7.227 -37.656 -9.023 1 94.06 57 ASP B N 1
ATOM 3015 C CA . ASP B 1 57 ? 7.426 -38.344 -7.75 1 94.06 57 ASP B CA 1
ATOM 3016 C C . ASP B 1 57 ? 6.699 -39.688 -7.723 1 94.06 57 ASP B C 1
ATOM 3018 O O . ASP B 1 57 ? 5.469 -39.75 -7.809 1 94.06 57 ASP B O 1
ATOM 3022 N N . PRO B 1 58 ? 7.434 -40.781 -7.488 1 95.5 58 PRO B N 1
ATOM 3023 C CA . PRO B 1 58 ? 6.785 -42.094 -7.484 1 95.5 58 PRO B CA 1
ATOM 3024 C C . PRO B 1 58 ? 5.742 -42.219 -6.375 1 95.5 58 PRO B C 1
ATOM 3026 O O . PRO B 1 58 ? 4.836 -43.062 -6.477 1 95.5 58 PRO B O 1
ATOM 3029 N N . ALA B 1 59 ? 5.824 -41.438 -5.363 1 93.94 59 ALA B N 1
ATOM 3030 C CA . ALA B 1 59 ? 4.855 -41.469 -4.266 1 93.94 59 ALA B CA 1
ATOM 3031 C C . ALA B 1 59 ? 3.521 -40.844 -4.695 1 93.94 59 ALA B C 1
ATOM 3033 O O . ALA B 1 59 ? 2.504 -41.031 -4.027 1 93.94 59 ALA B O 1
ATOM 3034 N N . LYS B 1 60 ? 3.525 -40.188 -5.836 1 95.88 60 LYS B N 1
ATOM 3035 C CA . LYS B 1 60 ? 2.326 -39.5 -6.285 1 95.88 60 LYS B CA 1
ATOM 3036 C C . LYS B 1 60 ? 1.81 -40.062 -7.602 1 95.88 60 LYS B C 1
ATOM 3038 O O . LYS B 1 60 ? 0.6 -40.219 -7.789 1 95.88 60 LYS B O 1
ATOM 3043 N N . VAL B 1 61 ? 2.723 -40.406 -8.523 1 97.81 61 VAL B N 1
ATOM 3044 C CA . VAL B 1 61 ? 2.328 -40.906 -9.836 1 97.81 61 VAL B CA 1
ATOM 3045 C C . VAL B 1 61 ? 1.516 -42.188 -9.664 1 97.81 61 VAL B C 1
ATOM 3047 O O . VAL B 1 61 ? 1.895 -43.062 -8.898 1 97.81 61 VAL B O 1
ATOM 3050 N N . GLY B 1 62 ? 0.412 -42.25 -10.344 1 98 62 GLY B N 1
ATOM 3051 C CA . GLY B 1 62 ? -0.455 -43.406 -10.266 1 98 62 GLY B CA 1
ATOM 3052 C C . GLY B 1 62 ? -1.499 -43.312 -9.172 1 98 62 GLY B C 1
ATOM 3053 O O . GLY B 1 62 ? -2.402 -44.156 -9.086 1 98 62 GLY B O 1
ATOM 3054 N N . LYS B 1 63 ? -1.415 -42.344 -8.383 1 97.81 63 LYS B N 1
ATOM 3055 C CA . LYS B 1 63 ? -2.355 -42.156 -7.281 1 97.81 63 LYS B CA 1
ATOM 3056 C C . LYS B 1 63 ? -3.479 -41.188 -7.676 1 97.81 63 LYS B C 1
ATOM 3058 O O . LYS B 1 63 ? -3.396 -40.531 -8.703 1 97.81 63 LYS B O 1
ATOM 3063 N N . ASN B 1 64 ? -4.496 -41.188 -6.859 1 97.5 64 ASN B N 1
ATOM 3064 C CA . ASN B 1 64 ? -5.633 -40.312 -7.047 1 97.5 64 ASN B CA 1
ATOM 3065 C C . ASN B 1 64 ? -5.281 -38.875 -6.68 1 97.5 64 ASN B C 1
ATOM 3067 O O . ASN B 1 64 ? -4.793 -38.594 -5.578 1 97.5 64 ASN B O 1
ATOM 3071 N N . LEU B 1 65 ? -5.582 -37.938 -7.582 1 97.44 65 LEU B N 1
ATOM 3072 C CA . LEU B 1 65 ? -5.195 -36.531 -7.402 1 97.44 65 LEU B CA 1
ATOM 3073 C C . LEU B 1 65 ? -5.836 -35.969 -6.148 1 97.44 65 LEU B C 1
ATOM 3075 O O . LEU B 1 65 ? -5.172 -35.281 -5.367 1 97.44 65 LEU B O 1
ATOM 3079 N N . SER B 1 66 ? -7.121 -36.156 -5.922 1 95.62 66 SER B N 1
ATOM 3080 C CA . SER B 1 66 ? -7.844 -35.625 -4.781 1 95.62 66 SER B CA 1
ATOM 3081 C C . SER B 1 66 ? -7.242 -36.094 -3.463 1 95.62 66 SER B C 1
ATOM 3083 O O . SER B 1 66 ? -7.109 -35.312 -2.52 1 95.62 66 SER B O 1
ATOM 3085 N N . GLN B 1 67 ? -6.852 -37.312 -3.436 1 94.25 67 GLN B N 1
ATOM 3086 C CA . GLN B 1 67 ? -6.238 -37.875 -2.236 1 94.25 67 GLN B CA 1
ATOM 3087 C C . GLN B 1 67 ? -4.867 -37.25 -1.977 1 94.25 67 GLN B C 1
ATOM 3089 O O . GLN B 1 67 ? -4.551 -36.875 -0.843 1 94.25 67 GLN B O 1
ATOM 3094 N N . VAL B 1 68 ? -4.125 -37.156 -3.008 1 94.69 68 VAL B N 1
ATOM 3095 C CA . VAL B 1 68 ? -2.783 -36.594 -2.883 1 94.69 68 VAL B CA 1
ATOM 3096 C C . VAL B 1 68 ? -2.873 -35.156 -2.436 1 94.69 68 VAL B C 1
ATOM 3098 O O . VAL B 1 68 ? -2.092 -34.719 -1.592 1 94.69 68 VAL B O 1
ATOM 3101 N N . ALA B 1 69 ? -3.795 -34.375 -2.996 1 93 69 ALA B N 1
ATOM 3102 C CA . ALA B 1 69 ? -3.953 -32.969 -2.678 1 93 69 ALA B CA 1
ATOM 3103 C C . ALA B 1 69 ? -4.301 -32.781 -1.205 1 93 69 ALA B C 1
ATOM 3105 O O . ALA B 1 69 ? -3.715 -31.922 -0.53 1 93 69 ALA B O 1
ATOM 3106 N N . VAL B 1 70 ? -5.172 -33.5 -0.686 1 90.31 70 VAL B N 1
ATOM 3107 C CA . VAL B 1 70 ? -5.625 -33.375 0.695 1 90.31 70 VAL B CA 1
ATOM 3108 C C . VAL B 1 70 ? -4.512 -33.812 1.648 1 90.31 70 VAL B C 1
ATOM 3110 O O . VAL B 1 70 ? -4.309 -33.188 2.693 1 90.31 70 VAL B O 1
ATOM 3113 N N . GLU B 1 71 ? -3.777 -34.781 1.219 1 87.19 71 GLU B N 1
ATOM 3114 C CA . GLU B 1 71 ? -2.699 -35.281 2.064 1 87.19 71 GLU B CA 1
ATOM 3115 C C . GLU B 1 71 ? -1.546 -34.281 2.139 1 87.19 71 GLU B C 1
ATOM 3117 O O . GLU B 1 71 ? -0.883 -34.188 3.172 1 87.19 71 GLU B O 1
ATOM 3122 N N . SER B 1 72 ? -1.344 -33.625 1.157 1 82.31 72 SER B N 1
ATOM 3123 C CA . SER B 1 72 ? -0.242 -32.656 1.077 1 82.31 72 SER B CA 1
ATOM 3124 C C . SER B 1 72 ? -0.551 -31.391 1.862 1 82.31 72 SER B C 1
ATOM 3126 O O . SER B 1 72 ? 0.362 -30.688 2.303 1 82.31 72 SER B O 1
ATOM 3128 N N . THR B 1 73 ? -1.818 -31.047 2.031 1 80.38 73 THR B N 1
ATOM 3129 C CA . THR B 1 73 ? -2.209 -29.781 2.66 1 80.38 73 THR B CA 1
ATOM 3130 C C . THR B 1 73 ? -3.348 -30.016 3.652 1 80.38 73 THR B C 1
ATOM 3132 O O . THR B 1 73 ? -4.402 -29.391 3.549 1 80.38 73 THR B O 1
ATOM 3135 N N . ARG B 1 74 ? -3.176 -30.719 4.535 1 69.81 74 ARG B N 1
ATOM 3136 C CA . ARG B 1 74 ? -4.188 -31.234 5.453 1 69.81 74 ARG B CA 1
ATOM 3137 C C . ARG B 1 74 ? -4.91 -30.094 6.168 1 69.81 74 ARG B C 1
ATOM 3139 O O . ARG B 1 74 ? -6.035 -30.266 6.641 1 69.81 74 ARG B O 1
ATOM 3146 N N . LYS B 1 75 ? -4.406 -29.078 6.055 1 71.19 75 LYS B N 1
ATOM 3147 C CA . LYS B 1 75 ? -4.969 -27.969 6.816 1 71.19 75 LYS B CA 1
ATOM 3148 C C . LYS B 1 75 ? -6.168 -27.344 6.098 1 71.19 75 LYS B C 1
ATOM 3150 O O . LYS B 1 75 ? -6.945 -26.609 6.699 1 71.19 75 LYS B O 1
ATOM 3155 N N . TYR B 1 76 ? -6.371 -27.844 4.91 1 77.69 76 TYR B N 1
ATOM 3156 C CA . TYR B 1 76 ? -7.449 -27.234 4.148 1 77.69 76 TYR B CA 1
ATOM 3157 C C . TYR B 1 76 ? -8.586 -28.219 3.922 1 77.69 76 TYR B C 1
ATOM 3159 O O . TYR B 1 76 ? -8.484 -29.391 4.281 1 77.69 76 TYR B O 1
ATOM 3167 N N . HIS B 1 77 ? -9.664 -27.766 3.311 1 72.75 77 HIS B N 1
ATOM 3168 C CA . HIS B 1 77 ? -10.93 -28.469 3.148 1 72.75 77 HIS B CA 1
ATOM 3169 C C . HIS B 1 77 ? -10.766 -29.703 2.283 1 72.75 77 HIS B C 1
ATOM 3171 O O . HIS B 1 77 ? -9.906 -29.75 1.4 1 72.75 77 HIS B O 1
ATOM 3177 N N . ASP B 1 78 ? -11.523 -30.703 2.65 1 81.56 78 ASP B N 1
ATOM 3178 C CA . ASP B 1 78 ? -11.641 -31.891 1.799 1 81.56 78 ASP B CA 1
ATOM 3179 C C . ASP B 1 78 ? -12.336 -31.547 0.48 1 81.56 78 ASP B C 1
ATOM 3181 O O . ASP B 1 78 ? -13.039 -30.547 0.385 1 81.56 78 ASP B O 1
ATOM 3185 N N . ILE B 1 79 ? -11.852 -32.344 -0.554 1 87 79 ILE B N 1
ATOM 3186 C CA . ILE B 1 79 ? -12.43 -32.031 -1.857 1 87 79 ILE B CA 1
ATOM 3187 C C . ILE B 1 79 ? -13.125 -33.281 -2.408 1 87 79 ILE B C 1
ATOM 3189 O O . ILE B 1 79 ? -12.844 -34.406 -1.98 1 87 79 ILE B O 1
ATOM 3193 N N . LYS B 1 80 ? -14.039 -33 -3.307 1 88.56 80 LYS B N 1
ATOM 3194 C CA . LYS B 1 80 ? -14.688 -34.094 -4.035 1 88.56 80 LYS B CA 1
ATOM 3195 C C . LYS B 1 80 ? -13.672 -34.875 -4.859 1 88.56 80 LYS B C 1
ATOM 3197 O O . LYS B 1 80 ? -12.656 -34.344 -5.285 1 88.56 80 LYS B O 1
ATOM 3202 N N . ASP B 1 81 ? -13.984 -36.125 -4.992 1 93.31 81 ASP B N 1
ATOM 3203 C CA . ASP B 1 81 ? -13.133 -36.969 -5.832 1 93.31 81 ASP B CA 1
ATOM 3204 C C . ASP B 1 81 ? -13.234 -36.562 -7.301 1 93.31 81 ASP B C 1
ATOM 3206 O O . ASP B 1 81 ? -14.305 -36.656 -7.906 1 93.31 81 ASP B O 1
ATOM 3210 N N . LEU B 1 82 ? -12.148 -36.156 -7.816 1 93.56 82 LEU B N 1
ATOM 3211 C CA . LEU B 1 82 ? -12.109 -35.719 -9.203 1 93.56 82 LEU B CA 1
ATOM 3212 C C . LEU B 1 82 ? -11.93 -36.906 -10.156 1 93.56 82 LEU B C 1
ATOM 3214 O O . LEU B 1 82 ? -12.109 -36.75 -11.367 1 93.56 82 LEU B O 1
ATOM 3218 N N . LYS B 1 83 ? -11.617 -38.062 -9.648 1 95.56 83 LYS B N 1
ATOM 3219 C CA . LYS B 1 83 ? -11.406 -39.281 -10.414 1 95.56 83 LYS B CA 1
ATOM 3220 C C . LYS B 1 83 ? -10.289 -39.125 -11.438 1 95.56 83 LYS B C 1
ATOM 3222 O O . LYS B 1 83 ? -10.445 -39.5 -12.602 1 95.56 83 LYS B O 1
ATOM 3227 N N . ILE B 1 84 ? -9.266 -38.438 -10.984 1 97.5 84 ILE B N 1
ATOM 3228 C CA . ILE B 1 84 ? -8.094 -38.188 -11.828 1 97.5 84 ILE B CA 1
ATOM 3229 C C . ILE B 1 84 ? -6.883 -38.906 -11.234 1 97.5 84 ILE B C 1
ATOM 3231 O O . ILE B 1 84 ? -6.59 -38.781 -10.047 1 97.5 84 ILE B O 1
ATOM 3235 N N . THR B 1 85 ? -6.258 -39.688 -12.047 1 98.38 85 THR B N 1
ATOM 3236 C CA . THR B 1 85 ? -5 -40.344 -11.68 1 98.38 85 THR B CA 1
ATOM 3237 C C . THR B 1 85 ? -3.812 -39.5 -12.148 1 98.38 85 THR B C 1
ATOM 3239 O O . THR B 1 85 ? -3.777 -39.031 -13.297 1 98.38 85 THR B O 1
ATOM 3242 N N . ILE B 1 86 ? -2.826 -39.281 -11.273 1 98.69 86 ILE B N 1
ATOM 3243 C CA . ILE B 1 86 ? -1.65 -38.5 -11.617 1 98.69 86 ILE B CA 1
ATOM 3244 C C . ILE B 1 86 ? -0.759 -39.281 -12.578 1 98.69 86 ILE B C 1
ATOM 3246 O O . ILE B 1 86 ? -0.352 -40.406 -12.273 1 98.69 86 ILE B O 1
ATOM 3250 N N . SER B 1 87 ? -0.51 -38.719 -13.734 1 98.75 87 SER B N 1
ATOM 3251 C CA . SER B 1 87 ? 0.3 -39.344 -14.773 1 98.75 87 SER B CA 1
ATOM 3252 C C . SER B 1 87 ? 1.762 -38.938 -14.664 1 98.75 87 SER B C 1
ATOM 3254 O O . SER B 1 87 ? 2.082 -37.938 -14 1 98.75 87 SER B O 1
ATOM 3256 N N . PRO B 1 88 ? 2.652 -39.719 -15.25 1 98.44 88 PRO B N 1
ATOM 3257 C CA . PRO B 1 88 ? 4.059 -39.344 -15.25 1 98.44 88 PRO B CA 1
ATOM 3258 C C . PRO B 1 88 ? 4.309 -38.062 -16.078 1 98.44 88 PRO B C 1
ATOM 3260 O O . PRO B 1 88 ? 3.701 -37.875 -17.125 1 98.44 88 PRO B O 1
ATOM 3263 N N . GLY B 1 89 ? 5.164 -37.219 -15.57 1 98.06 89 GLY B N 1
ATOM 3264 C CA . GLY B 1 89 ? 5.582 -36 -16.281 1 98.06 89 GLY B CA 1
ATOM 3265 C C . GLY B 1 89 ? 6.938 -36.156 -16.953 1 98.06 89 GLY B C 1
ATOM 3266 O O . GLY B 1 89 ? 7.461 -37.25 -17.078 1 98.06 89 GLY B O 1
ATOM 3267 N N . ILE B 1 90 ? 7.414 -35.031 -17.422 1 97.75 90 ILE B N 1
ATOM 3268 C CA . ILE B 1 90 ? 8.695 -34.969 -18.125 1 97.75 90 ILE B CA 1
ATOM 3269 C C . ILE B 1 90 ? 9.812 -34.688 -17.141 1 97.75 90 ILE B C 1
ATOM 3271 O O . ILE B 1 90 ? 9.625 -33.906 -16.188 1 97.75 90 ILE B O 1
ATOM 3275 N N . LEU B 1 91 ? 10.93 -35.25 -17.266 1 95.62 91 LEU B N 1
ATOM 3276 C CA . LEU B 1 91 ? 12.156 -34.875 -16.562 1 95.62 91 LEU B CA 1
ATOM 3277 C C . LEU B 1 91 ? 13.336 -34.781 -17.516 1 95.62 91 LEU B C 1
ATOM 3279 O O . LEU B 1 91 ? 13.812 -35.781 -18.031 1 95.62 91 LEU B O 1
ATOM 3283 N N . ALA B 1 92 ? 13.719 -33.562 -17.797 1 94.75 92 ALA B N 1
ATOM 3284 C CA . ALA B 1 92 ? 14.797 -33.344 -18.75 1 94.75 92 ALA B CA 1
ATOM 3285 C C . ALA B 1 92 ? 16.062 -32.875 -18.047 1 94.75 92 ALA B C 1
ATOM 3287 O O . ALA B 1 92 ? 17.141 -32.875 -18.641 1 94.75 92 ALA B O 1
ATOM 3288 N N . ASP B 1 93 ? 15.891 -32.375 -16.859 1 90.25 93 ASP B N 1
ATOM 3289 C CA . ASP B 1 93 ? 17.047 -31.969 -16.062 1 90.25 93 ASP B CA 1
ATOM 3290 C C . ASP B 1 93 ? 17.641 -33.156 -15.312 1 90.25 93 ASP B C 1
ATOM 3292 O O . ASP B 1 93 ? 17.031 -34.219 -15.219 1 90.25 93 ASP B O 1
ATOM 3296 N N . SER B 1 94 ? 18.953 -33.031 -15.023 1 75.19 94 SER B N 1
ATOM 3297 C CA . SER B 1 94 ? 19.547 -34.094 -14.203 1 75.19 94 SER B CA 1
ATOM 3298 C C . SER B 1 94 ? 18.938 -34.125 -12.805 1 75.19 94 SER B C 1
ATOM 3300 O O . SER B 1 94 ? 18.562 -33.062 -12.273 1 75.19 94 SER B O 1
ATOM 3302 N N . SER B 1 95 ? 18.125 -35.156 -12.555 1 58.31 95 SER B N 1
ATOM 3303 C CA . SER B 1 95 ? 17.359 -35.281 -11.32 1 58.31 95 SER B CA 1
ATOM 3304 C C . SER B 1 95 ? 18.062 -34.594 -10.156 1 58.31 95 SER B C 1
ATOM 3306 O O . SER B 1 95 ? 19.297 -34.719 -10.023 1 58.31 95 SER B O 1
ATOM 3308 N N . ASN B 1 96 ? 17.438 -33.5 -9.734 1 57.34 96 ASN B N 1
ATOM 3309 C CA . ASN B 1 96 ? 17.922 -33 -8.461 1 57.34 96 ASN B CA 1
ATOM 3310 C C . ASN B 1 96 ? 17.844 -34.031 -7.359 1 57.34 96 ASN B C 1
ATOM 3312 O O . ASN B 1 96 ? 17.031 -34.969 -7.426 1 57.34 96 ASN B O 1
ATOM 3316 N N . ASP B 1 97 ? 18.859 -34.375 -6.609 1 57.66 97 ASP B N 1
ATOM 3317 C CA . ASP B 1 97 ? 19.094 -35.281 -5.504 1 57.66 97 ASP B CA 1
ATOM 3318 C C . ASP B 1 97 ? 17.875 -35.375 -4.598 1 57.66 97 ASP B C 1
ATOM 3320 O O . ASP B 1 97 ? 17.828 -36.188 -3.664 1 57.66 97 ASP B O 1
ATOM 3324 N N . LYS B 1 98 ? 16.766 -34.75 -4.988 1 69.06 98 LYS B N 1
ATOM 3325 C CA . LYS B 1 98 ? 15.766 -34.688 -3.926 1 69.06 98 LYS B CA 1
ATOM 3326 C C . LYS B 1 98 ? 14.68 -35.75 -4.133 1 69.06 98 LYS B C 1
ATOM 3328 O O . LYS B 1 98 ? 13.898 -36.031 -3.223 1 69.06 98 LYS B O 1
ATOM 3333 N N . ILE B 1 99 ? 14.43 -36.281 -5.473 1 78.31 99 ILE B N 1
ATOM 3334 C CA . ILE B 1 99 ? 13.43 -37.312 -5.723 1 78.31 99 ILE B CA 1
ATOM 3335 C C . ILE B 1 99 ? 14.133 -38.625 -6.141 1 78.31 99 ILE B C 1
ATOM 3337 O O . ILE B 1 99 ? 14.75 -38.688 -7.207 1 78.31 99 ILE B O 1
ATOM 3341 N N . GLU B 1 100 ? 13.922 -39.625 -5.254 1 80.38 100 GLU B N 1
ATOM 3342 C CA . GLU B 1 100 ? 14.539 -40.906 -5.504 1 80.38 100 GLU B CA 1
ATOM 3343 C C . GLU B 1 100 ? 13.766 -41.688 -6.551 1 80.38 100 GLU B C 1
ATOM 3345 O O . GLU B 1 100 ? 12.547 -41.875 -6.441 1 80.38 100 GLU B O 1
ATOM 3350 N N . ARG B 1 101 ? 14.297 -42.094 -7.559 1 88.88 101 ARG B N 1
ATOM 3351 C CA . ARG B 1 101 ? 13.75 -42.938 -8.617 1 88.88 101 ARG B CA 1
ATOM 3352 C C . ARG B 1 101 ? 12.547 -42.281 -9.273 1 88.88 101 ARG B C 1
ATOM 3354 O O . ARG B 1 101 ? 11.445 -42.844 -9.266 1 88.88 101 ARG B O 1
ATOM 3361 N N . PRO B 1 102 ? 12.68 -41.156 -9.898 1 92.12 102 PRO B N 1
ATOM 3362 C CA . PRO B 1 102 ? 11.562 -40.469 -10.539 1 92.12 102 PRO B CA 1
ATOM 3363 C C . PRO B 1 102 ? 10.898 -41.312 -11.633 1 92.12 102 PRO B C 1
ATOM 3365 O O . PRO B 1 102 ? 11.578 -42.062 -12.336 1 92.12 102 PRO B O 1
ATOM 3368 N N . VAL B 1 103 ? 9.609 -41.219 -11.695 1 94.38 103 VAL B N 1
ATOM 3369 C CA . VAL B 1 103 ? 8.812 -41.781 -12.773 1 94.38 103 VAL B CA 1
ATOM 3370 C C . VAL B 1 103 ? 8.539 -40.75 -13.844 1 94.38 103 VAL B C 1
ATOM 3372 O O . VAL B 1 103 ? 7.914 -39.719 -13.578 1 94.38 103 VAL B O 1
ATOM 3375 N N . LYS B 1 104 ? 9.07 -41.031 -15.055 1 94.69 104 LYS B N 1
ATOM 3376 C CA . LYS B 1 104 ? 8.977 -40 -16.094 1 94.69 104 LYS B CA 1
ATOM 3377 C C . LYS B 1 104 ? 8.445 -40.562 -17.391 1 94.69 104 LYS B C 1
ATOM 3379 O O . LYS B 1 104 ? 8.383 -41.812 -17.547 1 94.69 104 LYS B O 1
ATOM 3384 N N . THR B 1 105 ? 7.988 -39.75 -18.25 1 97.56 105 THR B N 1
ATOM 3385 C CA . THR B 1 105 ? 7.559 -40.094 -19.609 1 97.56 105 THR B CA 1
ATOM 3386 C C . THR B 1 105 ? 8.258 -39.188 -20.625 1 97.56 105 THR B C 1
ATOM 3388 O O . THR B 1 105 ? 9.023 -38.312 -20.25 1 97.56 105 THR B O 1
ATOM 3391 N N . SER B 1 106 ? 8.094 -39.5 -21.938 1 97.62 106 SER B N 1
ATOM 3392 C CA . SER B 1 106 ? 8.68 -38.656 -22.984 1 97.62 106 SER B CA 1
ATOM 3393 C C . SER B 1 106 ? 7.812 -37.438 -23.281 1 97.62 106 SER B C 1
ATOM 3395 O O . SER B 1 106 ? 6.605 -37.469 -23.016 1 97.62 106 SER B O 1
ATOM 3397 N N . PRO B 1 107 ? 8.406 -36.375 -23.781 1 98.19 107 PRO B N 1
ATOM 3398 C CA . PRO B 1 107 ? 7.617 -35.219 -24.172 1 98.19 107 PRO B CA 1
ATOM 3399 C C . PRO B 1 107 ? 6.473 -35.562 -25.109 1 98.19 107 PRO B C 1
ATOM 3401 O O . PRO B 1 107 ? 5.371 -35.031 -24.984 1 98.19 107 PRO B O 1
ATOM 3404 N N . ASP B 1 108 ? 6.723 -36.469 -26.047 1 98.25 108 ASP B N 1
ATOM 3405 C CA . ASP B 1 108 ? 5.699 -36.875 -27 1 98.25 108 ASP B CA 1
ATOM 3406 C C . ASP B 1 108 ? 4.527 -37.562 -26.312 1 98.25 108 ASP B C 1
ATOM 3408 O O . ASP B 1 108 ? 3.365 -37.281 -26.609 1 98.25 108 ASP B O 1
ATOM 3412 N N . GLU B 1 109 ? 4.848 -38.438 -25.438 1 98.31 109 GLU B N 1
ATOM 3413 C CA . GLU B 1 109 ? 3.799 -39.156 -24.703 1 98.31 109 GLU B CA 1
ATOM 3414 C C . GLU B 1 109 ? 3.033 -38.188 -23.797 1 98.31 109 GLU B C 1
ATOM 3416 O O . GLU B 1 109 ? 1.815 -38.312 -23.641 1 98.31 109 GLU B O 1
ATOM 3421 N N . PHE B 1 110 ? 3.746 -37.312 -23.125 1 98.62 110 PHE B N 1
ATOM 3422 C CA . PHE B 1 110 ? 3.1 -36.281 -22.344 1 98.62 110 PHE B CA 1
ATOM 3423 C C . PHE B 1 110 ? 2.131 -35.469 -23.188 1 98.62 110 PHE B C 1
ATOM 3425 O O . PHE B 1 110 ? 0.995 -35.219 -22.781 1 98.62 110 PHE B O 1
ATOM 3432 N N . ALA B 1 111 ? 2.59 -35 -24.359 1 98.75 111 ALA B N 1
ATOM 3433 C CA . ALA B 1 111 ? 1.759 -34.188 -25.25 1 98.75 111 ALA B CA 1
ATOM 3434 C C . ALA B 1 111 ? 0.49 -34.938 -25.641 1 98.75 111 ALA B C 1
ATOM 3436 O O . ALA B 1 111 ? -0.591 -34.344 -25.703 1 98.75 111 ALA B O 1
ATOM 3437 N N . LYS B 1 112 ? 0.66 -36.25 -25.906 1 98.38 112 LYS B N 1
ATOM 3438 C CA . LYS B 1 112 ? -0.487 -37.062 -26.266 1 98.38 112 LYS B CA 1
ATOM 3439 C C . LYS B 1 112 ? -1.496 -37.156 -25.125 1 98.38 112 LYS B C 1
ATOM 3441 O O . LYS B 1 112 ? -2.701 -37 -25.344 1 98.38 112 LYS B O 1
ATOM 3446 N N . GLU B 1 113 ? -0.968 -37.375 -23.938 1 98.44 113 GLU B N 1
ATOM 3447 C CA . GLU B 1 113 ? -1.833 -37.438 -22.766 1 98.44 113 GLU B CA 1
ATOM 3448 C C . GLU B 1 113 ? -2.518 -36.125 -22.484 1 98.44 113 GLU B C 1
ATOM 3450 O O . GLU B 1 113 ? -3.691 -36.062 -22.109 1 98.44 113 GLU B O 1
ATOM 3455 N N . LEU B 1 114 ? -1.773 -35.062 -22.641 1 98.56 114 LEU B N 1
ATOM 3456 C CA . LEU B 1 114 ? -2.322 -33.719 -22.438 1 98.56 114 LEU B CA 1
ATOM 3457 C C . LEU B 1 114 ? -3.447 -33.438 -23.438 1 98.56 114 LEU B C 1
ATOM 3459 O O . LEU B 1 114 ? -4.508 -32.938 -23.047 1 98.56 114 LEU B O 1
ATOM 3463 N N . LYS B 1 115 ? -3.242 -33.781 -24.672 1 98.06 115 LYS B N 1
ATOM 3464 C CA . LYS B 1 115 ? -4.258 -33.594 -25.719 1 98.06 115 LYS B CA 1
ATOM 3465 C C . LYS B 1 115 ? -5.496 -34.438 -25.422 1 98.06 115 LYS B C 1
ATOM 3467 O O . LYS B 1 115 ? -6.625 -33.969 -25.531 1 98.06 115 LYS B O 1
ATOM 3472 N N . LYS B 1 116 ? -5.289 -35.656 -25.047 1 98.06 116 LYS B N 1
ATOM 3473 C CA . LYS B 1 116 ? -6.375 -36.594 -24.75 1 98.06 116 LYS B CA 1
ATOM 3474 C C . LYS B 1 116 ? -7.23 -36.062 -23.594 1 98.06 116 LYS B C 1
ATOM 3476 O O . LYS B 1 116 ? -8.445 -36.281 -23.562 1 98.06 116 LYS B O 1
ATOM 3481 N N . SER B 1 117 ? -6.664 -35.406 -22.625 1 97.88 117 SER B N 1
ATOM 3482 C CA . SER B 1 117 ? -7.363 -34.906 -21.438 1 97.88 117 SER B CA 1
ATOM 3483 C C . SER B 1 117 ? -8.359 -33.812 -21.781 1 97.88 117 SER B C 1
ATOM 3485 O O . SER B 1 117 ? -9.281 -33.531 -21.016 1 97.88 117 SER B O 1
ATOM 3487 N N . GLY B 1 118 ? -8.094 -33.062 -22.906 1 97.5 118 GLY B N 1
ATOM 3488 C CA . GLY B 1 118 ? -8.938 -31.953 -23.297 1 97.5 118 GLY B CA 1
ATOM 3489 C C . GLY B 1 118 ? -8.547 -30.656 -22.625 1 97.5 118 GLY B C 1
ATOM 3490 O O . GLY B 1 118 ? -9.273 -29.656 -22.719 1 97.5 118 GLY B O 1
ATOM 3491 N N . ALA B 1 119 ? -7.406 -30.625 -21.969 1 98.06 119 ALA B N 1
ATOM 3492 C CA . ALA B 1 119 ? -6.969 -29.422 -21.266 1 98.06 119 ALA B CA 1
ATOM 3493 C C . ALA B 1 119 ? -6.828 -28.25 -22.234 1 98.06 119 ALA B C 1
ATOM 3495 O O . ALA B 1 119 ? -6.371 -28.422 -23.375 1 98.06 119 ALA B O 1
ATOM 3496 N N . GLN B 1 120 ? -7.238 -27.094 -21.781 1 97.38 120 GLN B N 1
ATOM 3497 C CA . GLN B 1 120 ? -7.102 -25.859 -22.547 1 97.38 120 GLN B CA 1
ATOM 3498 C C . GLN B 1 120 ? -5.918 -25.031 -22.062 1 97.38 120 GLN B C 1
ATOM 3500 O O . GLN B 1 120 ? -5.363 -24.219 -22.812 1 97.38 120 GLN B O 1
ATOM 3505 N N . VAL B 1 121 ? -5.566 -25.203 -20.812 1 98.25 121 VAL B N 1
ATOM 3506 C CA . VAL B 1 121 ? -4.438 -24.516 -20.188 1 98.25 121 VAL B CA 1
ATOM 3507 C C . VAL B 1 121 ? -3.668 -25.484 -19.297 1 98.25 121 VAL B C 1
ATOM 3509 O O . VAL B 1 121 ? -4.266 -26.297 -18.578 1 98.25 121 VAL B O 1
ATOM 3512 N N . ALA B 1 122 ? -2.375 -25.469 -19.406 1 98.81 122 ALA B N 1
ATOM 3513 C CA . ALA B 1 122 ? -1.497 -26.25 -18.547 1 98.81 122 ALA B CA 1
ATOM 3514 C C . ALA B 1 122 ? -0.72 -25.344 -17.594 1 98.81 122 ALA B C 1
ATOM 3516 O O . ALA B 1 122 ? -0.087 -24.375 -18.031 1 98.81 122 ALA B O 1
ATOM 3517 N N . LEU B 1 123 ? -0.797 -25.641 -16.297 1 98.75 123 LEU B N 1
ATOM 3518 C CA . LEU B 1 123 ? -0.067 -24.922 -15.266 1 98.75 123 LEU B CA 1
ATOM 3519 C C . LEU B 1 123 ? 1.24 -25.625 -14.922 1 98.75 123 LEU B C 1
ATOM 3521 O O . LEU B 1 123 ? 1.229 -26.766 -14.438 1 98.75 123 LEU B O 1
ATOM 3525 N N . ASN B 1 124 ? 2.293 -24.984 -15.172 1 98.81 124 ASN B N 1
ATOM 3526 C CA . ASN B 1 124 ? 3.594 -25.516 -14.789 1 98.81 124 ASN B CA 1
ATOM 3527 C C . ASN B 1 124 ? 3.984 -25.094 -13.375 1 98.81 124 ASN B C 1
ATOM 3529 O O . ASN B 1 124 ? 4.406 -23.969 -13.156 1 98.81 124 ASN B O 1
ATOM 3533 N N . LEU B 1 125 ? 3.943 -25.984 -12.445 1 97.5 125 LEU B N 1
ATOM 3534 C CA . LEU B 1 125 ? 4.168 -25.719 -11.023 1 97.5 125 LEU B CA 1
ATOM 3535 C C . LEU B 1 125 ? 5.293 -26.594 -10.484 1 97.5 125 LEU B C 1
ATOM 3537 O O . LEU B 1 125 ? 5.328 -26.891 -9.281 1 97.5 125 LEU B O 1
ATOM 3541 N N . ILE B 1 126 ? 6.168 -27.062 -11.352 1 95.31 126 ILE B N 1
ATOM 3542 C CA . ILE B 1 126 ? 7.246 -27.938 -10.914 1 95.31 126 ILE B CA 1
ATOM 3543 C C . ILE B 1 126 ? 8.281 -27.125 -10.133 1 95.31 126 ILE B C 1
ATOM 3545 O O . ILE B 1 126 ? 8.164 -25.906 -10.016 1 95.31 126 ILE B O 1
ATOM 3549 N N . SER B 1 127 ? 9.234 -27.797 -9.586 1 90.88 127 SER B N 1
ATOM 3550 C CA . SER B 1 127 ? 10.234 -27.172 -8.727 1 90.88 127 SER B CA 1
ATOM 3551 C C . SER B 1 127 ? 11.109 -26.203 -9.508 1 90.88 127 SER B C 1
ATOM 3553 O O . SER B 1 127 ? 11.406 -26.438 -10.68 1 90.88 127 SER B O 1
ATOM 3555 N N . SER B 1 128 ? 11.539 -25.219 -8.859 1 90.81 128 SER B N 1
ATOM 3556 C CA . SER B 1 128 ? 12.484 -24.281 -9.461 1 90.81 128 SER B CA 1
ATOM 3557 C C . SER B 1 128 ? 13.797 -24.969 -9.812 1 90.81 128 SER B C 1
ATOM 3559 O O . SER B 1 128 ? 14.195 -25.938 -9.164 1 90.81 128 SER B O 1
ATOM 3561 N N . GLY B 1 129 ? 14.438 -24.469 -10.805 1 89.12 129 GLY B N 1
ATOM 3562 C CA . GLY B 1 129 ? 15.734 -25 -11.188 1 89.12 129 GLY B CA 1
ATOM 3563 C C . GLY B 1 129 ? 15.664 -26.062 -12.266 1 89.12 129 GLY B C 1
ATOM 3564 O O . GLY B 1 129 ? 16.688 -26.547 -12.734 1 89.12 129 GLY B O 1
ATOM 3565 N N . MET B 1 130 ? 14.461 -26.344 -12.664 1 92.38 130 MET B N 1
ATOM 3566 C CA . MET B 1 130 ? 14.266 -27.344 -13.711 1 92.38 130 MET B CA 1
ATOM 3567 C C . MET B 1 130 ? 13.977 -26.688 -15.047 1 92.38 130 MET B C 1
ATOM 3569 O O . MET B 1 130 ? 12.93 -26.938 -15.656 1 92.38 130 MET B O 1
ATOM 3573 N N . ASP B 1 131 ? 14.93 -26 -15.562 1 94.5 131 ASP B N 1
ATOM 3574 C CA . ASP B 1 131 ? 14.734 -25.125 -16.719 1 94.5 131 ASP B CA 1
ATOM 3575 C C . ASP B 1 131 ? 14.5 -25.953 -17.984 1 94.5 131 ASP B C 1
ATOM 3577 O O . ASP B 1 131 ? 13.617 -25.625 -18.781 1 94.5 131 ASP B O 1
ATOM 3581 N N . LYS B 1 132 ? 15.32 -27 -18.156 1 96.38 132 LYS B N 1
ATOM 3582 C CA . LYS B 1 132 ? 15.164 -27.828 -19.328 1 96.38 132 LYS B CA 1
ATOM 3583 C C . LYS B 1 132 ? 13.812 -28.547 -19.328 1 96.38 132 LYS B C 1
ATOM 3585 O O . LYS B 1 132 ? 13.164 -28.656 -20.375 1 96.38 132 LYS B O 1
ATOM 3590 N N . THR B 1 133 ? 13.43 -29.031 -18.188 1 97.31 133 THR B N 1
ATOM 3591 C CA . THR B 1 133 ? 12.148 -29.719 -18.047 1 97.31 133 THR B CA 1
ATOM 3592 C C . THR B 1 133 ? 10.992 -28.766 -18.344 1 97.31 133 THR B C 1
ATOM 3594 O O . THR B 1 133 ? 10.055 -29.125 -19.062 1 97.31 133 THR B O 1
ATOM 3597 N N . SER B 1 134 ? 11.039 -27.547 -17.812 1 97.94 134 SER B N 1
ATOM 3598 C CA . SER B 1 134 ? 10.008 -26.547 -18.078 1 97.94 134 SER B CA 1
ATOM 3599 C C . SER B 1 134 ? 9.906 -26.25 -19.562 1 97.94 134 SER B C 1
ATOM 3601 O O . SER B 1 134 ? 8.805 -26.078 -20.094 1 97.94 134 SER B O 1
ATOM 3603 N N . LEU B 1 135 ? 11.07 -26.141 -20.203 1 98.44 135 LEU B N 1
ATOM 3604 C CA . LEU B 1 135 ? 11.078 -25.875 -21.641 1 98.44 135 LEU B CA 1
ATOM 3605 C C . LEU B 1 135 ? 10.406 -27.016 -22.406 1 98.44 135 LEU B C 1
ATOM 3607 O O . LEU B 1 135 ? 9.625 -26.781 -23.328 1 98.44 135 LEU B O 1
ATOM 3611 N N . GLU B 1 136 ? 10.711 -28.234 -22.031 1 98.69 136 GLU B N 1
ATOM 3612 C CA . GLU B 1 136 ? 10.109 -29.375 -22.703 1 98.69 136 GLU B CA 1
ATOM 3613 C C . GLU B 1 136 ? 8.602 -29.422 -22.469 1 98.69 136 GLU B C 1
ATOM 3615 O O . GLU B 1 136 ? 7.84 -29.812 -23.359 1 98.69 136 GLU B O 1
ATOM 3620 N N . TYR B 1 137 ? 8.18 -29.094 -21.25 1 98.88 137 TYR B N 1
ATOM 3621 C CA . TYR B 1 137 ? 6.746 -29.016 -21 1 98.88 137 TYR B CA 1
ATOM 3622 C C . TYR B 1 137 ? 6.094 -27.969 -21.906 1 98.88 137 TYR B C 1
ATOM 3624 O O . TYR B 1 137 ? 5.012 -28.219 -22.453 1 98.88 137 TYR B O 1
ATOM 3632 N N . ALA B 1 138 ? 6.719 -26.797 -22.047 1 98.88 138 ALA B N 1
ATOM 3633 C CA . ALA B 1 138 ? 6.16 -25.734 -22.875 1 98.88 138 ALA B CA 1
ATOM 3634 C C . ALA B 1 138 ? 6.039 -26.188 -24.328 1 98.88 138 ALA B C 1
ATOM 3636 O O . ALA B 1 138 ? 5.012 -25.969 -24.969 1 98.88 138 ALA B O 1
ATOM 3637 N N . LYS B 1 139 ? 7.086 -26.844 -24.844 1 98.75 139 LYS B N 1
ATOM 3638 C CA . LYS B 1 139 ? 7.07 -27.344 -26.219 1 98.75 139 LYS B CA 1
ATOM 3639 C C . LYS B 1 139 ? 5.977 -28.391 -26.406 1 98.75 139 LYS B C 1
ATOM 3641 O O . LYS B 1 139 ? 5.281 -28.391 -27.438 1 98.75 139 LYS B O 1
ATOM 3646 N N . ALA B 1 140 ? 5.891 -29.281 -25.453 1 98.81 140 ALA B N 1
ATOM 3647 C CA . ALA B 1 140 ? 4.883 -30.328 -25.531 1 98.81 140 ALA B CA 1
ATOM 3648 C C . ALA B 1 140 ? 3.473 -29.75 -25.484 1 98.81 140 ALA B C 1
ATOM 3650 O O . ALA B 1 140 ? 2.566 -30.234 -26.172 1 98.81 140 ALA B O 1
ATOM 3651 N N . ALA B 1 141 ? 3.266 -28.766 -24.609 1 98.75 141 ALA B N 1
ATOM 3652 C CA . ALA B 1 141 ? 1.974 -28.094 -24.547 1 98.75 141 ALA B CA 1
ATOM 3653 C C . ALA B 1 141 ? 1.631 -27.438 -25.875 1 98.75 141 ALA B C 1
ATOM 3655 O O . ALA B 1 141 ? 0.49 -27.516 -26.344 1 98.75 141 ALA B O 1
ATOM 3656 N N . LEU B 1 142 ? 2.582 -26.75 -26.469 1 98.44 142 LEU B N 1
ATOM 3657 C CA . LEU B 1 142 ? 2.398 -26.141 -27.781 1 98.44 142 LEU B CA 1
ATOM 3658 C C . LEU B 1 142 ? 1.987 -27.172 -28.828 1 98.44 142 LEU B C 1
ATOM 3660 O O . LEU B 1 142 ? 1.062 -26.938 -29.609 1 98.44 142 LEU B O 1
ATOM 3664 N N . ALA B 1 143 ? 2.67 -28.312 -28.781 1 98.19 143 ALA B N 1
ATOM 3665 C CA . ALA B 1 143 ? 2.361 -29.406 -29.719 1 98.19 143 ALA B CA 1
ATOM 3666 C C . ALA B 1 143 ? 0.935 -29.906 -29.516 1 98.19 143 ALA B C 1
ATOM 3668 O O . ALA B 1 143 ? 0.267 -30.297 -30.469 1 98.19 143 ALA B O 1
ATOM 3669 N N . ALA B 1 144 ? 0.464 -29.906 -28.312 1 98.25 144 ALA B N 1
ATOM 3670 C CA . ALA B 1 144 ? -0.875 -30.375 -27.969 1 98.25 144 ALA B CA 1
ATOM 3671 C C . ALA B 1 144 ? -1.912 -29.281 -28.188 1 98.25 144 ALA B C 1
ATOM 3673 O O . ALA B 1 144 ? -3.111 -29.5 -28 1 98.25 144 ALA B O 1
ATOM 3674 N N . ARG B 1 145 ? -1.469 -28.016 -28.531 1 97.38 145 ARG B N 1
ATOM 3675 C CA . ARG B 1 145 ? -2.322 -26.844 -28.719 1 97.38 145 ARG B CA 1
ATOM 3676 C C . ARG B 1 145 ? -3.018 -26.453 -27.422 1 97.38 145 ARG B C 1
ATOM 3678 O O . ARG B 1 145 ? -4.234 -26.25 -27.406 1 97.38 145 ARG B O 1
ATOM 3685 N N . VAL B 1 146 ? -2.258 -26.406 -26.422 1 98 146 VAL B N 1
ATOM 3686 C CA . VAL B 1 146 ? -2.719 -26.031 -25.078 1 98 146 VAL B CA 1
ATOM 3687 C C . VAL B 1 146 ? -1.965 -24.781 -24.609 1 98 146 VAL B C 1
ATOM 3689 O O . VAL B 1 146 ? -0.741 -24.703 -24.734 1 98 146 VAL B O 1
ATOM 3692 N N . SER B 1 147 ? -2.688 -23.734 -24.094 1 98.19 147 SER B N 1
ATOM 3693 C CA . SER B 1 147 ? -2.029 -22.594 -23.484 1 98.19 147 SER B CA 1
ATOM 3694 C C . SER B 1 147 ? -1.177 -23.016 -22.297 1 98.19 147 SER B C 1
ATOM 3696 O O . SER B 1 147 ? -1.445 -24.031 -21.656 1 98.19 147 SER B O 1
ATOM 3698 N N . PHE B 1 148 ? -0.141 -22.234 -22.047 1 98.81 148 PHE B N 1
ATOM 3699 C CA . PHE B 1 148 ? 0.839 -22.641 -21.047 1 98.81 148 PHE B CA 1
ATOM 3700 C C . PHE B 1 148 ? 1.123 -21.5 -20.078 1 98.81 148 PHE B C 1
ATOM 3702 O O . PHE B 1 148 ? 1.387 -20.375 -20.5 1 98.81 148 PHE B O 1
ATOM 3709 N N . VAL B 1 149 ? 1.039 -21.766 -18.781 1 98.75 149 VAL B N 1
ATOM 3710 C CA . VAL B 1 149 ? 1.337 -20.828 -17.703 1 98.75 149 VAL B CA 1
ATOM 3711 C C . VAL B 1 149 ? 2.541 -21.328 -16.906 1 98.75 149 VAL B C 1
ATOM 3713 O O . VAL B 1 149 ? 2.469 -22.359 -16.234 1 98.75 149 VAL B O 1
ATOM 3716 N N . ASN B 1 150 ? 3.572 -20.594 -16.984 1 98.81 150 ASN B N 1
ATOM 3717 C CA . ASN B 1 150 ? 4.805 -21 -16.312 1 98.81 150 ASN B CA 1
ATOM 3718 C C . ASN B 1 150 ? 4.969 -20.281 -14.977 1 98.81 150 ASN B C 1
ATOM 3720 O O . ASN B 1 150 ? 5.41 -19.125 -14.93 1 98.81 150 ASN B O 1
ATOM 3724 N N . ALA B 1 151 ? 4.809 -20.984 -13.906 1 97.62 151 ALA B N 1
ATOM 3725 C CA . ALA B 1 151 ? 4.887 -20.391 -12.57 1 97.62 151 ALA B CA 1
ATOM 3726 C C . ALA B 1 151 ? 6.293 -20.516 -11.992 1 97.62 151 ALA B C 1
ATOM 3728 O O . ALA B 1 151 ? 6.543 -20.125 -10.852 1 97.62 151 ALA B O 1
ATOM 3729 N N . THR B 1 152 ? 7.238 -21.062 -12.75 1 95.56 152 THR B N 1
ATOM 3730 C CA . THR B 1 152 ? 8.617 -21.234 -12.305 1 95.56 152 THR B CA 1
ATOM 3731 C C . THR B 1 152 ? 9.5 -20.109 -12.828 1 95.56 152 THR B C 1
ATOM 3733 O O . THR B 1 152 ? 9.102 -19.375 -13.727 1 95.56 152 THR B O 1
ATOM 3736 N N . PRO B 1 153 ? 10.711 -20.031 -12.328 1 94.69 153 PRO B N 1
ATOM 3737 C CA . PRO B 1 153 ? 11.617 -18.984 -12.789 1 94.69 153 PRO B CA 1
ATOM 3738 C C . PRO B 1 153 ? 12.266 -19.312 -14.141 1 94.69 153 PRO B C 1
ATOM 3740 O O . PRO B 1 153 ? 12.992 -18.484 -14.695 1 94.69 153 PRO B O 1
ATOM 3743 N N . ALA B 1 154 ? 12.055 -20.547 -14.641 1 95.31 154 ALA B N 1
ATOM 3744 C CA . ALA B 1 154 ? 12.609 -20.891 -15.945 1 95.31 154 ALA B CA 1
ATOM 3745 C C . ALA B 1 154 ? 12.195 -19.875 -17 1 95.31 154 ALA B C 1
ATOM 3747 O O . ALA B 1 154 ? 11.055 -19.391 -17 1 95.31 154 ALA B O 1
ATOM 3748 N N . LYS B 1 155 ? 13.086 -19.547 -17.953 1 96.38 155 LYS B N 1
ATOM 3749 C CA . LYS B 1 155 ? 12.82 -18.578 -19 1 96.38 155 LYS B CA 1
ATOM 3750 C C . LYS B 1 155 ? 11.945 -19.172 -20.094 1 96.38 155 LYS B C 1
ATOM 3752 O O . LYS B 1 155 ? 12.453 -19.719 -21.078 1 96.38 155 LYS B O 1
ATOM 3757 N N . ILE B 1 156 ? 10.656 -19.031 -19.875 1 98.5 156 ILE B N 1
ATOM 3758 C CA . ILE B 1 156 ? 9.711 -19.625 -20.812 1 98.5 156 ILE B CA 1
ATOM 3759 C C . ILE B 1 156 ? 8.914 -18.531 -21.516 1 98.5 156 ILE B C 1
ATOM 3761 O O . ILE B 1 156 ? 9.102 -18.281 -22.703 1 98.5 156 ILE B O 1
ATOM 3765 N N . ALA B 1 157 ? 8.133 -17.781 -20.734 1 98.25 157 ALA B N 1
ATOM 3766 C CA . ALA B 1 157 ? 7.363 -16.672 -21.297 1 98.25 157 ALA B CA 1
ATOM 3767 C C . ALA B 1 157 ? 8.281 -15.555 -21.781 1 98.25 157 ALA B C 1
ATOM 3769 O O . ALA B 1 157 ? 7.941 -14.82 -22.703 1 98.25 157 ALA B O 1
ATOM 3770 N N . THR B 1 158 ? 9.438 -15.453 -21.188 1 96.94 158 THR B N 1
ATOM 3771 C CA . THR B 1 158 ? 10.398 -14.414 -21.516 1 96.94 158 THR B CA 1
ATOM 3772 C C . THR B 1 158 ? 11.289 -14.844 -22.688 1 96.94 158 THR B C 1
ATOM 3774 O O . THR B 1 158 ? 12.18 -14.102 -23.094 1 96.94 158 THR B O 1
ATOM 3777 N N . ASN B 1 159 ? 11.086 -16.047 -23.188 1 97.5 159 ASN B N 1
ATOM 3778 C CA . ASN B 1 159 ? 11.719 -16.5 -24.422 1 97.5 159 ASN B CA 1
ATOM 3779 C C . ASN B 1 159 ? 10.953 -16.016 -25.641 1 97.5 159 ASN B C 1
ATOM 3781 O O . ASN B 1 159 ? 9.875 -16.531 -25.953 1 97.5 159 ASN B O 1
ATOM 3785 N N . PRO B 1 160 ? 11.531 -15.102 -26.359 1 96.75 160 PRO B N 1
ATOM 3786 C CA 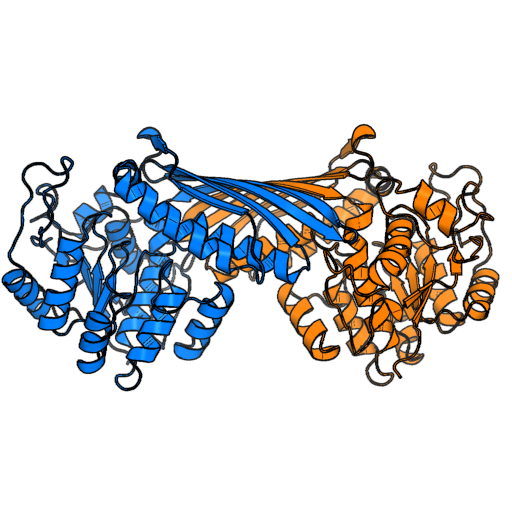. PRO B 1 160 ? 10.789 -14.484 -27.453 1 96.75 160 PRO B CA 1
ATOM 3787 C C . PRO B 1 160 ? 10.414 -15.477 -28.547 1 96.75 160 PRO B C 1
ATOM 3789 O O . PRO B 1 160 ? 9.352 -15.352 -29.172 1 96.75 160 PRO B O 1
ATOM 3792 N N . ALA B 1 161 ? 11.258 -16.438 -28.781 1 97.38 161 ALA B N 1
ATOM 3793 C CA . ALA B 1 161 ? 10.961 -17.438 -29.812 1 97.38 161 ALA B CA 1
ATOM 3794 C C . ALA B 1 161 ? 9.75 -18.281 -29.422 1 97.38 161 ALA B C 1
ATOM 3796 O O . ALA B 1 161 ? 8.891 -18.562 -30.266 1 97.38 161 ALA B O 1
ATOM 3797 N N . LEU B 1 162 ? 9.742 -18.703 -28.234 1 97.69 162 LEU B N 1
ATOM 3798 C CA . LEU B 1 162 ? 8.617 -19.5 -27.75 1 97.69 162 LEU B CA 1
ATOM 3799 C C . LEU B 1 162 ? 7.34 -18.672 -27.719 1 97.69 162 LEU B C 1
ATOM 3801 O O . LEU B 1 162 ? 6.27 -19.156 -28.094 1 97.69 162 LEU B O 1
ATOM 3805 N N . ALA B 1 163 ? 7.48 -17.453 -27.266 1 97.5 163 ALA B N 1
ATOM 3806 C CA . ALA B 1 163 ? 6.336 -16.547 -27.219 1 97.5 163 ALA B CA 1
ATOM 3807 C C . ALA B 1 163 ? 5.727 -16.359 -28.609 1 97.5 163 ALA B C 1
ATOM 3809 O O . ALA B 1 163 ? 4.504 -16.375 -28.766 1 97.5 163 ALA B O 1
ATOM 3810 N N . LYS B 1 164 ? 6.539 -16.156 -29.609 1 96.94 164 LYS B N 1
ATOM 3811 C CA . LYS B 1 164 ? 6.082 -15.984 -30.984 1 96.94 164 LYS B CA 1
ATOM 3812 C C . LYS B 1 164 ? 5.348 -17.234 -31.469 1 96.94 164 LYS B C 1
ATOM 3814 O O . LYS B 1 164 ? 4.324 -17.125 -32.156 1 96.94 164 LYS B O 1
ATOM 3819 N N . LYS B 1 165 ? 5.902 -18.422 -31.156 1 97.88 165 LYS B N 1
ATOM 3820 C CA . LYS B 1 165 ? 5.281 -19.672 -31.594 1 97.88 165 LYS B CA 1
ATOM 3821 C C . LYS B 1 165 ? 3.9 -19.844 -30.969 1 97.88 165 LYS B C 1
ATOM 3823 O O . LYS B 1 165 ? 2.959 -20.266 -31.641 1 97.88 165 LYS B O 1
ATOM 3828 N N . PHE B 1 166 ? 3.779 -19.547 -29.703 1 98.06 166 PHE B N 1
ATOM 3829 C CA . PHE B 1 166 ? 2.48 -19.625 -29.047 1 98.06 166 PHE B CA 1
ATOM 3830 C C . PHE B 1 166 ? 1.499 -18.641 -29.656 1 98.06 166 PHE B C 1
ATOM 3832 O O . PHE B 1 166 ? 0.349 -18.984 -29.938 1 98.06 166 PHE B O 1
ATOM 3839 N N . ALA B 1 167 ? 1.977 -17.422 -29.859 1 96.38 167 ALA B N 1
ATOM 3840 C CA . ALA B 1 167 ? 1.124 -16.391 -30.453 1 96.38 167 ALA B CA 1
ATOM 3841 C C . ALA B 1 167 ? 0.632 -16.797 -31.828 1 96.38 167 ALA B C 1
ATOM 3843 O O . ALA B 1 167 ? -0.544 -16.625 -32.156 1 96.38 167 ALA B O 1
ATOM 3844 N N . SER B 1 168 ? 1.519 -17.328 -32.625 1 95.88 168 SER B N 1
ATOM 3845 C CA . SER B 1 168 ? 1.169 -17.75 -33.969 1 95.88 168 SER B CA 1
ATOM 3846 C C . SER B 1 168 ? 0.129 -18.859 -33.969 1 95.88 168 SER B C 1
ATOM 3848 O O . SER B 1 168 ? -0.673 -18.984 -34.875 1 95.88 168 SER B O 1
ATOM 3850 N N . SER B 1 169 ? 0.178 -19.641 -32.906 1 95.94 169 SER B N 1
ATOM 3851 C CA . SER B 1 169 ? -0.769 -20.734 -32.781 1 95.94 169 SER B CA 1
ATOM 3852 C C . SER B 1 169 ? -2.025 -20.297 -32.031 1 95.94 169 SER B C 1
ATOM 3854 O O . SER B 1 169 ? -2.879 -21.109 -31.688 1 95.94 169 SER B O 1
ATOM 3856 N N . ARG B 1 170 ? -2.08 -18.984 -31.672 1 95.62 170 ARG B N 1
ATOM 3857 C CA . ARG B 1 170 ? -3.213 -18.375 -30.984 1 95.62 170 ARG B CA 1
ATOM 3858 C C . ARG B 1 170 ? -3.408 -18.969 -29.594 1 95.62 170 ARG B C 1
ATOM 3860 O O . ARG B 1 170 ? -4.535 -19.25 -29.188 1 95.62 170 ARG B O 1
ATOM 3867 N N . LEU B 1 171 ? -2.324 -19.281 -28.953 1 97.06 171 LEU B N 1
ATOM 3868 C CA . LEU B 1 171 ? -2.301 -19.812 -27.594 1 97.06 171 LEU B CA 1
ATOM 3869 C C . LEU B 1 171 ? -1.655 -18.812 -26.641 1 97.06 171 LEU B C 1
ATOM 3871 O O . LEU B 1 171 ? -0.721 -18.094 -27.016 1 97.06 171 LEU B O 1
ATOM 3875 N N . VAL B 1 172 ? -2.131 -18.766 -25.438 1 98.06 172 VAL B N 1
ATOM 3876 C CA . VAL B 1 172 ? -1.561 -17.906 -24.406 1 98.06 172 VAL B CA 1
ATOM 3877 C C . VAL B 1 172 ? -0.301 -18.547 -23.828 1 98.06 172 VAL B C 1
ATOM 3879 O O . VAL B 1 172 ? -0.27 -19.766 -23.578 1 98.06 172 VAL B O 1
ATOM 3882 N N . LEU B 1 173 ? 0.723 -17.812 -23.734 1 98.69 173 LEU B N 1
ATOM 3883 C CA . LEU B 1 173 ? 1.905 -18.109 -22.938 1 98.69 173 LEU B CA 1
ATOM 3884 C C . LEU B 1 173 ? 2.119 -17.062 -21.859 1 98.69 173 LEU B C 1
ATOM 3886 O O . LEU B 1 173 ? 2.436 -15.914 -22.156 1 98.69 173 LEU B O 1
ATOM 3890 N N . ALA B 1 174 ? 1.917 -17.438 -20.594 1 98.44 174 ALA B N 1
ATOM 3891 C CA . ALA B 1 174 ? 2.053 -16.5 -19.484 1 98.44 174 ALA B CA 1
ATOM 3892 C C . ALA B 1 174 ? 3.166 -16.938 -18.531 1 98.44 174 ALA B C 1
ATOM 3894 O O . ALA B 1 174 ? 3.398 -18.141 -18.344 1 98.44 174 ALA B O 1
ATOM 3895 N N . GLY B 1 175 ? 3.789 -16.062 -17.875 1 98.12 175 GLY B N 1
ATOM 3896 C CA . GLY B 1 175 ? 4.934 -16.266 -17 1 98.12 175 GLY B CA 1
ATOM 3897 C C . GLY B 1 175 ? 5.895 -15.094 -16.984 1 98.12 175 GLY B C 1
ATOM 3898 O O . GLY B 1 175 ? 5.559 -14.008 -17.438 1 98.12 175 GLY B O 1
ATOM 3899 N N . ASP B 1 176 ? 7.086 -15.219 -16.422 1 97.06 176 ASP B N 1
ATOM 3900 C CA . ASP B 1 176 ? 7.59 -16.359 -15.656 1 97.06 176 ASP B CA 1
ATOM 3901 C C . ASP B 1 176 ? 7.605 -16.062 -14.156 1 97.06 176 ASP B C 1
ATOM 3903 O O . ASP B 1 176 ? 7.664 -14.898 -13.758 1 97.06 176 ASP B O 1
ATOM 3907 N N . ASP B 1 177 ? 7.637 -17.062 -13.188 1 95.44 177 ASP B N 1
ATOM 3908 C CA . ASP B 1 177 ? 7.77 -17.016 -11.734 1 95.44 177 ASP B CA 1
ATOM 3909 C C . ASP B 1 177 ? 6.57 -16.312 -11.094 1 95.44 177 ASP B C 1
ATOM 3911 O O . ASP B 1 177 ? 6.527 -15.086 -11.016 1 95.44 177 ASP B O 1
ATOM 3915 N N . LEU B 1 178 ? 5.805 -17.047 -10.523 1 96.62 178 LEU B N 1
ATOM 3916 C CA . LEU B 1 178 ? 4.512 -16.609 -10.016 1 96.62 178 LEU B CA 1
ATOM 3917 C C . LEU B 1 178 ? 4.688 -15.57 -8.914 1 96.62 178 LEU B C 1
ATOM 3919 O O . LEU B 1 178 ? 5.551 -15.711 -8.047 1 96.62 178 LEU B O 1
ATOM 3923 N N . LEU B 1 179 ? 3.965 -14.492 -9.016 1 96.19 179 LEU B N 1
ATOM 3924 C CA . LEU B 1 179 ? 3.799 -13.539 -7.922 1 96.19 179 LEU B CA 1
ATOM 3925 C C . LEU B 1 179 ? 2.611 -13.922 -7.043 1 96.19 179 LEU B C 1
ATOM 3927 O O . LEU B 1 179 ? 1.462 -13.852 -7.484 1 96.19 179 LEU B O 1
ATOM 3931 N N . SER B 1 180 ? 2.867 -14.289 -5.855 1 95.38 180 SER B N 1
ATOM 3932 C CA . SER B 1 180 ? 1.831 -14.781 -4.949 1 95.38 180 SER B CA 1
ATOM 3933 C C . SER B 1 180 ? 0.853 -13.672 -4.578 1 95.38 180 SER B C 1
ATOM 3935 O O . SER B 1 180 ? 1.115 -12.492 -4.836 1 95.38 180 SER B O 1
ATOM 3937 N N . GLN B 1 181 ? -0.287 -14.055 -4.031 1 97.38 181 GLN B N 1
ATOM 3938 C CA . GLN B 1 181 ? -1.358 -13.148 -3.627 1 97.38 181 GLN B CA 1
ATOM 3939 C C . GLN B 1 181 ? -0.828 -12.031 -2.736 1 97.38 181 GLN B C 1
ATOM 3941 O O . GLN B 1 181 ? -0.97 -10.852 -3.061 1 97.38 181 GLN B O 1
ATOM 3946 N N . PHE B 1 182 ? -0.243 -12.414 -1.658 1 96.75 182 PHE B N 1
ATOM 3947 C CA . PHE B 1 182 ? 0.282 -11.461 -0.686 1 96.75 182 PHE B CA 1
ATOM 3948 C C . PHE B 1 182 ? 1.505 -12.031 0.023 1 96.75 182 PHE B C 1
ATOM 3950 O O . PHE B 1 182 ? 1.514 -12.164 1.248 1 96.75 182 PHE B O 1
ATOM 3957 N N . GLY B 1 183 ? 2.537 -12.273 -0.755 1 94.62 183 GLY B N 1
ATOM 3958 C CA . GLY B 1 183 ? 3.824 -12.695 -0.227 1 94.62 183 GLY B CA 1
ATOM 3959 C C . GLY B 1 183 ? 4.793 -11.547 -0.031 1 94.62 183 GLY B C 1
ATOM 3960 O O . GLY B 1 183 ? 4.387 -10.383 -0.022 1 94.62 183 GLY B O 1
ATOM 3961 N N . GLY B 1 184 ? 6.047 -11.977 0.235 1 93.25 184 GLY B N 1
ATOM 3962 C CA . GLY B 1 184 ? 7.059 -10.961 0.505 1 93.25 184 GLY B CA 1
ATOM 3963 C C . GLY B 1 184 ? 7.238 -9.977 -0.636 1 93.25 184 GLY B C 1
ATOM 3964 O O . GLY B 1 184 ? 7.27 -8.766 -0.417 1 93.25 184 GLY B O 1
ATOM 3965 N N . THR B 1 185 ? 7.336 -10.438 -1.842 1 94.31 185 THR B N 1
ATOM 3966 C CA . THR B 1 185 ? 7.582 -9.578 -2.994 1 94.31 185 THR B CA 1
ATOM 3967 C C . THR B 1 185 ? 6.379 -8.688 -3.273 1 94.31 185 THR B C 1
ATOM 3969 O O . THR B 1 185 ? 6.531 -7.492 -3.541 1 94.31 185 THR B O 1
ATOM 3972 N N . ALA B 1 186 ? 5.172 -9.234 -3.24 1 95.62 186 ALA B N 1
ATOM 3973 C CA . ALA B 1 186 ? 3.959 -8.453 -3.473 1 95.62 186 ALA B CA 1
ATOM 3974 C C . ALA B 1 186 ? 3.832 -7.324 -2.457 1 95.62 186 ALA B C 1
ATOM 3976 O O . ALA B 1 186 ? 3.561 -6.18 -2.826 1 95.62 186 ALA B O 1
ATOM 3977 N N . PHE B 1 187 ? 4.023 -7.648 -1.213 1 95.75 187 PHE B N 1
ATOM 3978 C CA . PHE B 1 187 ? 3.982 -6.625 -0.172 1 95.75 187 PHE B CA 1
ATOM 3979 C C . PHE B 1 187 ? 5 -5.527 -0.451 1 95.75 187 PHE B C 1
ATOM 3981 O O . PHE B 1 187 ? 4.676 -4.34 -0.381 1 95.75 187 PHE B O 1
ATOM 3988 N N . HIS B 1 188 ? 6.211 -5.953 -0.66 1 96.75 188 HIS B N 1
ATOM 3989 C CA . HIS B 1 188 ? 7.301 -5.012 -0.885 1 96.75 188 HIS B CA 1
ATOM 3990 C C . HIS B 1 188 ? 6.973 -4.047 -2.016 1 96.75 188 HIS B C 1
ATOM 3992 O O . HIS B 1 188 ? 7.148 -2.832 -1.872 1 96.75 188 HIS B O 1
ATOM 3998 N N . LYS B 1 189 ? 6.52 -4.586 -3.109 1 96.62 189 LYS B N 1
ATOM 3999 C CA . LYS B 1 189 ? 6.141 -3.77 -4.258 1 96.62 189 LYS B CA 1
ATOM 4000 C C . LYS B 1 189 ? 5.004 -2.812 -3.902 1 96.62 189 LYS B C 1
ATOM 4002 O O . LYS B 1 189 ? 5.066 -1.624 -4.223 1 96.62 189 LYS B O 1
ATOM 4007 N N . GLY B 1 190 ? 3.979 -3.332 -3.246 1 96.75 190 GLY B N 1
ATOM 4008 C CA . GLY B 1 190 ? 2.848 -2.508 -2.848 1 96.75 190 GLY B CA 1
ATOM 4009 C C . GLY B 1 190 ? 3.232 -1.375 -1.915 1 96.75 190 GLY B C 1
ATOM 4010 O O . GLY B 1 190 ? 2.734 -0.256 -2.051 1 96.75 190 GLY B O 1
ATOM 4011 N N . MET B 1 191 ? 4.113 -1.677 -0.999 1 96.56 191 MET B N 1
ATOM 4012 C CA . MET B 1 191 ? 4.574 -0.68 -0.037 1 96.56 191 MET B CA 1
ATOM 4013 C C . MET B 1 191 ? 5.324 0.446 -0.738 1 96.56 191 MET B C 1
ATOM 4015 O O . MET B 1 191 ? 5.086 1.624 -0.466 1 96.56 191 MET B O 1
ATOM 4019 N N . ILE B 1 192 ? 6.219 0.09 -1.632 1 97.06 192 ILE B N 1
ATOM 4020 C CA . ILE B 1 192 ? 6.984 1.089 -2.371 1 97.06 192 ILE B CA 1
ATOM 4021 C C . ILE B 1 192 ? 6.039 1.937 -3.219 1 97.06 192 ILE B C 1
ATOM 4023 O O . ILE B 1 192 ? 6.152 3.164 -3.246 1 97.06 192 ILE B O 1
ATOM 4027 N N . ASP B 1 193 ? 5.16 1.29 -3.863 1 96.94 193 ASP B N 1
ATOM 4028 C CA . ASP B 1 193 ? 4.18 1.991 -4.684 1 96.94 193 ASP B CA 1
ATOM 4029 C C . ASP B 1 193 ? 3.43 3.043 -3.867 1 96.94 193 ASP B C 1
ATOM 4031 O O . ASP B 1 193 ? 3.275 4.184 -4.309 1 96.94 193 ASP B O 1
ATOM 4035 N N . PHE B 1 194 ? 2.924 2.674 -2.691 1 97.31 194 PHE B N 1
ATOM 4036 C CA . PHE B 1 194 ? 2.154 3.576 -1.843 1 97.31 194 PHE B CA 1
ATOM 4037 C C . PHE B 1 194 ? 3.033 4.703 -1.316 1 97.31 194 PHE B C 1
ATOM 4039 O O . PHE B 1 194 ? 2.604 5.859 -1.264 1 97.31 194 PHE B O 1
ATOM 4046 N N . MET B 1 195 ? 4.238 4.406 -0.905 1 97.56 195 MET B N 1
ATOM 4047 C CA . MET B 1 195 ? 5.168 5.402 -0.378 1 97.56 195 MET B CA 1
ATOM 4048 C C . MET B 1 195 ? 5.504 6.449 -1.438 1 97.56 195 MET B C 1
ATOM 4050 O O . MET B 1 195 ? 5.496 7.648 -1.157 1 97.56 195 MET B O 1
ATOM 4054 N N . VAL B 1 196 ? 5.746 5.941 -2.635 1 96.12 196 VAL B N 1
ATOM 4055 C CA . VAL B 1 196 ? 6.043 6.855 -3.736 1 96.12 196 VAL B CA 1
ATOM 4056 C C . VAL B 1 196 ? 4.84 7.762 -3.99 1 96.12 196 VAL B C 1
ATOM 4058 O O . VAL B 1 196 ? 4.996 8.969 -4.195 1 96.12 196 VAL B O 1
ATOM 4061 N N . GLU B 1 197 ? 3.676 7.184 -3.939 1 94.38 197 GLU B N 1
ATOM 4062 C CA . GLU B 1 197 ? 2.453 7.949 -4.164 1 94.38 197 GLU B CA 1
ATOM 4063 C C . GLU B 1 197 ? 2.285 9.039 -3.113 1 94.38 197 GLU B C 1
ATOM 4065 O O . GLU B 1 197 ? 1.735 10.109 -3.4 1 94.38 197 GLU B O 1
ATOM 4070 N N . ARG B 1 198 ? 2.82 8.859 -1.913 1 96.12 198 ARG B N 1
ATOM 4071 C CA . ARG B 1 198 ? 2.668 9.82 -0.821 1 96.12 198 ARG B CA 1
ATOM 4072 C C . ARG B 1 198 ? 3.855 10.773 -0.761 1 96.12 198 ARG B C 1
ATOM 4074 O O . ARG B 1 198 ? 4.008 11.523 0.206 1 96.12 198 ARG B O 1
ATOM 4081 N N . GLY B 1 199 ? 4.75 10.656 -1.724 1 95.38 199 GLY B N 1
ATOM 4082 C CA . GLY B 1 199 ? 5.867 11.586 -1.813 1 95.38 199 GLY B CA 1
ATOM 4083 C C . GLY B 1 199 ? 7.062 11.164 -0.978 1 95.38 199 GLY B C 1
ATOM 4084 O O . GLY B 1 199 ? 7.941 11.977 -0.688 1 95.38 199 GLY B O 1
ATOM 4085 N N . VAL B 1 200 ? 7.133 9.953 -0.529 1 97.81 200 VAL B N 1
ATOM 4086 C CA . VAL B 1 200 ? 8.258 9.422 0.237 1 97.81 200 VAL B CA 1
ATOM 4087 C C . VAL B 1 200 ? 9.336 8.922 -0.714 1 97.81 200 VAL B C 1
ATOM 4089 O O . VAL B 1 200 ? 9.039 8.297 -1.735 1 97.81 200 VAL B O 1
ATOM 4092 N N . HIS B 1 201 ? 10.57 9.188 -0.422 1 97.75 201 HIS B N 1
ATOM 4093 C CA . HIS B 1 201 ? 11.711 8.758 -1.228 1 97.75 201 HIS B CA 1
ATOM 4094 C C . HIS B 1 201 ? 12.43 7.582 -0.583 1 97.75 201 HIS B C 1
ATOM 4096 O O . HIS B 1 201 ? 13.094 7.738 0.445 1 97.75 201 HIS B O 1
ATOM 4102 N N . ILE B 1 202 ? 12.344 6.438 -1.226 1 98.06 202 ILE B N 1
ATOM 4103 C CA . ILE B 1 202 ? 12.969 5.238 -0.683 1 98.06 202 ILE B CA 1
ATOM 4104 C C . ILE B 1 202 ? 14.477 5.285 -0.931 1 98.06 202 ILE B C 1
ATOM 4106 O O . ILE B 1 202 ? 14.914 5.598 -2.039 1 98.06 202 ILE B O 1
ATOM 4110 N N . LYS B 1 203 ? 15.266 4.918 0.079 1 97.88 203 LYS B N 1
ATOM 4111 C CA . LYS B 1 203 ? 16.719 4.938 -0.055 1 97.88 203 LYS B CA 1
ATOM 4112 C C . LYS B 1 203 ? 17.281 3.521 -0.08 1 97.88 203 LYS B C 1
ATOM 4114 O O . LYS B 1 203 ? 18.094 3.188 -0.947 1 97.88 203 LYS B O 1
ATOM 4119 N N . LYS B 1 204 ? 16.906 2.787 0.903 1 98.06 204 LYS B N 1
ATOM 4120 C CA . LYS B 1 204 ? 17.438 1.439 1.08 1 98.06 204 LYS B CA 1
ATOM 4121 C C . LYS B 1 204 ? 16.359 0.488 1.594 1 98.06 204 LYS B C 1
ATOM 4123 O O . LYS B 1 204 ? 15.523 0.875 2.406 1 98.06 204 LYS B O 1
ATOM 4128 N N . SER B 1 205 ? 16.438 -0.732 1.111 1 97.62 205 SER B N 1
ATOM 4129 C CA . SER B 1 205 ? 15.484 -1.731 1.604 1 97.62 205 SER B CA 1
ATOM 4130 C C . SER B 1 205 ? 16.047 -3.143 1.444 1 97.62 205 SER B C 1
ATOM 4132 O O . SER B 1 205 ? 16.797 -3.416 0.508 1 97.62 205 SER B O 1
ATOM 4134 N N . TYR B 1 206 ? 15.734 -4.062 2.318 1 97.06 206 TYR B N 1
ATOM 4135 C CA . TYR B 1 206 ? 16 -5.48 2.1 1 97.06 206 TYR B CA 1
ATOM 4136 C C . TYR B 1 206 ? 14.82 -6.336 2.543 1 97.06 206 TYR B C 1
ATOM 4138 O O . TYR B 1 206 ? 13.969 -5.879 3.312 1 97.06 206 TYR B O 1
ATOM 4146 N N . GLN B 1 207 ? 14.727 -7.438 2.035 1 97.06 207 GLN B N 1
ATOM 4147 C CA . GLN B 1 207 ? 13.727 -8.461 2.326 1 97.06 207 GLN B CA 1
ATOM 4148 C C . GLN B 1 207 ? 14.383 -9.828 2.492 1 97.06 207 GLN B C 1
ATOM 4150 O O . GLN B 1 207 ? 15.125 -10.281 1.619 1 97.06 207 GLN B O 1
ATOM 4155 N N . LEU B 1 208 ? 14.125 -10.516 3.604 1 96.44 208 LEU B N 1
ATOM 4156 C CA . LEU B 1 208 ? 14.656 -11.836 3.914 1 96.44 208 LEU B CA 1
ATOM 4157 C C . LEU B 1 208 ? 13.523 -12.836 4.125 1 96.44 208 LEU B C 1
ATOM 4159 O O . LEU B 1 208 ? 12.625 -12.602 4.934 1 96.44 208 LEU B O 1
ATOM 4163 N N . ASP B 1 209 ? 13.602 -13.93 3.426 1 95.81 209 ASP B N 1
ATOM 4164 C CA . ASP B 1 209 ? 12.555 -14.945 3.527 1 95.81 209 ASP B CA 1
ATOM 4165 C C . ASP B 1 209 ? 13.094 -16.234 4.152 1 95.81 209 ASP B C 1
ATOM 4167 O O . ASP B 1 209 ? 14.172 -16.703 3.787 1 95.81 209 ASP B O 1
ATOM 4171 N N . VAL B 1 210 ? 12.352 -16.766 5.105 1 96.19 210 VAL B N 1
ATOM 4172 C CA . VAL B 1 210 ? 12.594 -18.078 5.703 1 96.19 210 VAL B CA 1
ATOM 4173 C C . VAL B 1 210 ? 11.359 -18.953 5.539 1 96.19 210 VAL B C 1
ATOM 4175 O O . VAL B 1 210 ? 10.234 -18.5 5.758 1 96.19 210 VAL B O 1
ATOM 4178 N N . GLY B 1 211 ? 11.562 -20.188 5.055 1 94.5 211 GLY B N 1
ATOM 4179 C CA . GLY B 1 211 ? 10.422 -21.078 4.84 1 94.5 211 GLY B CA 1
ATOM 4180 C C . GLY B 1 211 ? 10.75 -22.531 5.09 1 94.5 211 GLY B C 1
ATOM 4181 O O . GLY B 1 211 ? 11.891 -22.875 5.398 1 94.5 211 GLY B O 1
ATOM 4182 N N . GLY B 1 212 ? 9.695 -23.328 4.984 1 91.5 212 GLY B N 1
ATOM 4183 C CA . GLY B 1 212 ? 9.867 -24.75 5.25 1 91.5 212 GLY B CA 1
ATOM 4184 C C . GLY B 1 212 ? 9.391 -25.625 4.109 1 91.5 212 GLY B C 1
ATOM 4185 O O . GLY B 1 212 ? 9.477 -26.859 4.188 1 91.5 212 GLY B O 1
ATOM 4186 N N . SER B 1 213 ? 8.969 -25.109 3.074 1 87.62 213 SER B N 1
ATOM 4187 C CA . SER B 1 213 ? 8.43 -25.875 1.953 1 87.62 213 SER B CA 1
ATOM 4188 C C . SER B 1 213 ? 9.547 -26.484 1.118 1 87.62 213 SER B C 1
ATOM 4190 O O . SER B 1 213 ? 10.711 -26.125 1.259 1 87.62 213 SER B O 1
ATOM 4192 N N . ALA B 1 214 ? 9.148 -27.391 0.265 1 83.5 214 ALA B N 1
ATOM 4193 C CA . ALA B 1 214 ? 10.102 -28 -0.656 1 83.5 214 ALA B CA 1
ATOM 4194 C C . ALA B 1 214 ? 10.719 -26.953 -1.585 1 83.5 214 ALA B C 1
ATOM 4196 O O . ALA B 1 214 ? 11.891 -27.047 -1.945 1 83.5 214 ALA B O 1
ATOM 4197 N N . GLU B 1 215 ? 9.953 -26.047 -1.941 1 84.5 215 GLU B N 1
ATOM 4198 C CA . GLU B 1 215 ? 10.461 -24.984 -2.793 1 84.5 215 GLU B CA 1
ATOM 4199 C C . GLU B 1 215 ? 11.547 -24.172 -2.082 1 84.5 215 GLU B C 1
ATOM 4201 O O . GLU B 1 215 ? 12.555 -23.812 -2.691 1 84.5 215 GLU B O 1
ATOM 4206 N N . THR B 1 216 ? 11.289 -23.859 -0.866 1 89.31 216 THR B N 1
ATOM 4207 C CA . THR B 1 216 ? 12.305 -23.141 -0.097 1 89.31 216 THR B CA 1
ATOM 4208 C C . THR B 1 216 ? 13.578 -23.953 0.021 1 89.31 216 THR B C 1
ATOM 4210 O O . THR B 1 216 ? 14.68 -23.422 -0.124 1 89.31 216 THR B O 1
ATOM 4213 N N . LYS B 1 217 ? 13.375 -25.188 0.27 1 87.94 217 LYS B N 1
ATOM 4214 C CA . LYS B 1 217 ? 14.531 -26.094 0.355 1 87.94 217 LYS B CA 1
ATOM 4215 C C . LYS B 1 217 ? 15.32 -26.094 -0.95 1 87.94 217 LYS B C 1
ATOM 4217 O O . LYS B 1 217 ? 16.547 -26.031 -0.935 1 87.94 217 LYS B O 1
ATOM 4222 N N . ASN B 1 218 ? 14.625 -26.125 -2.012 1 86.19 218 ASN B N 1
ATOM 4223 C CA . ASN B 1 218 ? 15.25 -26.094 -3.33 1 86.19 218 ASN B CA 1
ATOM 4224 C C . ASN B 1 218 ? 16.016 -24.797 -3.566 1 86.19 218 ASN B C 1
ATOM 4226 O O . ASN B 1 218 ? 17.047 -24.797 -4.227 1 86.19 218 ASN B O 1
ATOM 4230 N N . THR B 1 219 ? 15.586 -23.766 -3.072 1 89.25 219 THR B N 1
ATOM 4231 C CA . THR B 1 219 ? 16.172 -22.438 -3.285 1 89.25 219 THR B CA 1
ATOM 4232 C C . THR B 1 219 ? 17.484 -22.312 -2.52 1 89.25 219 THR B C 1
ATOM 4234 O O . THR B 1 219 ? 18.25 -21.375 -2.764 1 89.25 219 THR B O 1
ATOM 4237 N N . MET B 1 220 ? 17.75 -23.234 -1.626 1 90.19 220 MET B N 1
ATOM 4238 C CA . MET B 1 220 ? 19.016 -23.188 -0.897 1 90.19 220 MET B CA 1
ATOM 4239 C C . MET B 1 220 ? 20.172 -23.516 -1.819 1 90.19 220 MET B C 1
ATOM 4241 O O . MET B 1 220 ? 21.328 -23.266 -1.478 1 90.19 220 MET B O 1
ATOM 4245 N N . ASP B 1 221 ? 19.797 -24.109 -2.982 1 89.62 221 ASP B N 1
ATOM 4246 C CA . ASP B 1 221 ? 20.812 -24.219 -4.027 1 89.62 221 ASP B CA 1
ATOM 4247 C C . ASP B 1 221 ? 21.266 -22.828 -4.488 1 89.62 221 ASP B C 1
ATOM 4249 O O . ASP B 1 221 ? 20.438 -22 -4.879 1 89.62 221 ASP B O 1
ATOM 4253 N N . GLU B 1 222 ? 22.562 -22.609 -4.523 1 90.5 222 GLU B N 1
ATOM 4254 C CA . GLU B 1 222 ? 23.109 -21.281 -4.742 1 90.5 222 GLU B CA 1
ATOM 4255 C C . GLU B 1 222 ? 22.656 -20.719 -6.094 1 90.5 222 GLU B C 1
ATOM 4257 O O . GLU B 1 222 ? 22.312 -19.531 -6.199 1 90.5 222 GLU B O 1
ATOM 4262 N N . ARG B 1 223 ? 22.719 -21.516 -7.059 1 90.19 223 ARG B N 1
ATOM 4263 C CA . ARG B 1 223 ? 22.328 -21.062 -8.391 1 90.19 223 ARG B CA 1
ATOM 4264 C C . ARG B 1 223 ? 20.875 -20.625 -8.43 1 90.19 223 ARG B C 1
ATOM 4266 O O . ARG B 1 223 ? 20.547 -19.562 -8.945 1 90.19 223 ARG B O 1
ATOM 4273 N N . ILE B 1 224 ? 20.047 -21.469 -7.883 1 89.62 224 ILE B N 1
ATOM 4274 C CA . ILE B 1 224 ? 18.609 -21.188 -7.836 1 89.62 224 ILE B CA 1
ATOM 4275 C C . ILE B 1 224 ? 18.359 -19.953 -6.969 1 89.62 224 ILE B C 1
ATOM 4277 O O . ILE B 1 224 ? 17.594 -19.062 -7.34 1 89.62 224 ILE B O 1
ATOM 4281 N N . ARG B 1 225 ? 19.078 -19.891 -5.875 1 91.56 225 ARG B N 1
ATOM 4282 C CA . ARG B 1 225 ? 18.938 -18.797 -4.926 1 91.56 225 ARG B CA 1
ATOM 4283 C C . ARG B 1 225 ? 19.297 -17.469 -5.578 1 91.56 225 ARG B C 1
ATOM 4285 O O . ARG B 1 225 ? 18.562 -16.484 -5.453 1 91.56 225 ARG B O 1
ATOM 4292 N N . MET B 1 226 ? 20.391 -17.453 -6.297 1 91.19 226 MET B N 1
ATOM 4293 C CA . MET B 1 226 ? 20.875 -16.219 -6.922 1 91.19 226 MET B CA 1
ATOM 4294 C C . MET B 1 226 ? 19.938 -15.789 -8.055 1 91.19 226 MET B C 1
ATOM 4296 O O . MET B 1 226 ? 19.719 -14.594 -8.266 1 91.19 226 MET B O 1
ATOM 4300 N N . LEU B 1 227 ? 19.406 -16.75 -8.766 1 88.38 227 LEU B N 1
ATOM 4301 C CA . LEU B 1 227 ? 18.453 -16.453 -9.828 1 88.38 227 LEU B CA 1
ATOM 4302 C C . LEU B 1 227 ? 17.203 -15.781 -9.266 1 88.38 227 LEU B C 1
ATOM 4304 O O . LEU B 1 227 ? 16.781 -14.734 -9.766 1 88.38 227 LEU B O 1
ATOM 4308 N N . LYS B 1 228 ? 16.672 -16.406 -8.297 1 88.94 228 LYS B N 1
ATOM 4309 C CA . LYS B 1 228 ? 15.453 -15.875 -7.703 1 88.94 228 LYS B CA 1
ATOM 4310 C C . LYS B 1 228 ? 15.719 -14.539 -7.008 1 88.94 228 LYS B C 1
ATOM 4312 O O . LYS B 1 228 ? 14.875 -13.641 -7.031 1 88.94 228 LYS B O 1
ATOM 4317 N N . ARG B 1 229 ? 16.906 -14.445 -6.359 1 90.94 229 ARG B N 1
ATOM 4318 C CA . ARG B 1 229 ? 17.312 -13.188 -5.738 1 90.94 229 ARG B CA 1
ATOM 4319 C C . ARG B 1 229 ? 17.328 -12.055 -6.762 1 90.94 229 ARG B C 1
ATOM 4321 O O . ARG B 1 229 ? 16.812 -10.969 -6.496 1 90.94 229 ARG B O 1
ATOM 4328 N N . GLY B 1 230 ? 17.906 -12.312 -7.883 1 91.19 230 GLY B N 1
ATOM 4329 C CA . GLY B 1 230 ? 17.938 -11.32 -8.945 1 91.19 230 GLY B CA 1
ATOM 4330 C C . GLY B 1 230 ? 16.562 -10.914 -9.43 1 91.19 230 GLY B C 1
ATOM 4331 O O . GLY B 1 230 ? 16.281 -9.734 -9.617 1 91.19 230 GLY B O 1
ATOM 4332 N N . MET B 1 231 ? 15.688 -11.828 -9.602 1 87.81 231 MET B N 1
ATOM 4333 C CA . MET B 1 231 ? 14.336 -11.578 -10.102 1 87.81 231 MET B CA 1
ATOM 4334 C C . MET B 1 231 ? 13.523 -10.773 -9.094 1 87.81 231 MET B C 1
ATOM 4336 O O . MET B 1 231 ? 12.852 -9.805 -9.461 1 87.81 231 MET B O 1
ATOM 4340 N N . LYS B 1 232 ? 13.594 -11.211 -7.84 1 91.06 232 LYS B N 1
ATOM 4341 C CA . LYS B 1 232 ? 12.875 -10.5 -6.781 1 91.06 232 LYS B CA 1
ATOM 4342 C C . LYS B 1 232 ? 13.359 -9.062 -6.664 1 91.06 232 LYS B C 1
ATOM 4344 O O . LYS B 1 232 ? 12.555 -8.125 -6.641 1 91.06 232 LYS B O 1
ATOM 4349 N N . THR B 1 233 ? 14.711 -8.898 -6.613 1 91.88 233 THR B N 1
ATOM 4350 C CA . THR B 1 233 ? 15.305 -7.578 -6.438 1 91.88 233 THR B CA 1
ATOM 4351 C C . THR B 1 233 ? 14.945 -6.664 -7.605 1 91.88 233 THR B C 1
ATOM 4353 O O . THR B 1 233 ? 14.586 -5.5 -7.402 1 91.88 233 THR B O 1
ATOM 4356 N N . GLY B 1 234 ? 15.023 -7.234 -8.781 1 91.38 234 GLY B N 1
ATOM 4357 C CA . GLY B 1 234 ? 14.672 -6.461 -9.961 1 91.38 234 GLY B CA 1
ATOM 4358 C C . GLY B 1 234 ? 13.211 -6.027 -9.977 1 91.38 234 GLY B C 1
ATOM 4359 O O . GLY B 1 234 ? 12.906 -4.879 -10.312 1 91.38 234 GLY B O 1
ATOM 4360 N N . SER B 1 235 ? 12.344 -6.938 -9.664 1 92.38 235 SER B N 1
ATOM 4361 C CA . SER B 1 235 ? 10.914 -6.652 -9.664 1 92.38 235 SER B CA 1
ATOM 4362 C C . SER B 1 235 ? 10.562 -5.578 -8.641 1 92.38 235 SER B C 1
ATOM 4364 O O . SER B 1 235 ? 9.703 -4.73 -8.898 1 92.38 235 SER B O 1
ATOM 4366 N N . ILE B 1 236 ? 11.18 -5.543 -7.48 1 94.19 236 ILE B N 1
ATOM 4367 C CA . ILE B 1 236 ? 10.953 -4.566 -6.418 1 94.19 236 ILE B CA 1
ATOM 4368 C C . ILE B 1 236 ? 11.516 -3.209 -6.836 1 94.19 236 ILE B C 1
ATOM 4370 O O . ILE B 1 236 ? 10.859 -2.178 -6.652 1 94.19 236 ILE B O 1
ATOM 4374 N N . GLY B 1 237 ? 12.641 -3.189 -7.418 1 93.25 237 GLY B N 1
ATOM 4375 C CA . GLY B 1 237 ? 13.328 -1.966 -7.797 1 93.25 237 GLY B CA 1
ATOM 4376 C C . GLY B 1 237 ? 12.562 -1.146 -8.82 1 93.25 237 GLY B C 1
ATOM 4377 O O . GLY B 1 237 ? 12.695 0.079 -8.867 1 93.25 237 GLY B O 1
ATOM 4378 N N . MET B 1 238 ? 11.75 -1.774 -9.555 1 92.62 238 MET B N 1
ATOM 4379 C CA . MET B 1 238 ? 11.055 -1.091 -10.641 1 92.62 238 MET B CA 1
ATOM 4380 C C . MET B 1 238 ? 9.867 -0.292 -10.109 1 92.62 238 MET B C 1
ATOM 4382 O O . MET B 1 238 ? 9.312 0.543 -10.82 1 92.62 238 MET B O 1
ATOM 4386 N N . GLU B 1 239 ? 9.484 -0.509 -8.898 1 95.5 239 GLU B N 1
ATOM 4387 C CA . GLU B 1 239 ? 8.273 0.11 -8.359 1 95.5 239 GLU B CA 1
ATOM 4388 C C . GLU B 1 239 ? 8.484 1.6 -8.102 1 95.5 239 GLU B C 1
ATOM 4390 O O . GLU B 1 239 ? 7.523 2.373 -8.078 1 95.5 239 GLU B O 1
ATOM 4395 N N . ALA B 1 240 ? 9.688 2.047 -7.895 1 95.62 240 ALA B N 1
ATOM 4396 C CA . ALA B 1 240 ? 10 3.467 -7.75 1 95.62 240 ALA B CA 1
ATOM 4397 C C . ALA B 1 240 ? 10.508 4.055 -9.062 1 95.62 240 ALA B C 1
ATOM 4399 O O . ALA B 1 240 ? 11.125 3.355 -9.867 1 95.62 240 ALA B O 1
ATOM 4400 N N . PRO B 1 241 ? 10.258 5.277 -9.352 1 94.5 241 PRO B N 1
ATOM 4401 C CA . PRO B 1 241 ? 10.734 5.902 -10.586 1 94.5 241 PRO B CA 1
ATOM 4402 C C . PRO B 1 241 ? 12.211 6.305 -10.508 1 94.5 241 PRO B C 1
ATOM 4404 O O . PRO B 1 241 ? 12.695 7.039 -11.375 1 94.5 241 PRO B O 1
ATOM 4407 N N . TYR B 1 242 ? 12.93 5.988 -9.539 1 95.12 242 TYR B N 1
ATOM 4408 C CA . TYR B 1 242 ? 14.352 6.242 -9.32 1 95.12 242 TYR B CA 1
ATOM 4409 C C . TYR B 1 242 ? 15.047 5.008 -8.766 1 95.12 242 TYR B C 1
ATOM 4411 O O . TYR B 1 242 ? 14.391 4.074 -8.297 1 95.12 242 TYR B O 1
ATOM 4419 N N . LYS B 1 243 ? 16.344 5.004 -8.875 1 95.31 243 LYS B N 1
ATOM 4420 C CA . LYS B 1 243 ? 17.109 3.881 -8.352 1 95.31 243 LYS B CA 1
ATOM 4421 C C . LYS B 1 243 ? 17.297 3.998 -6.844 1 95.31 243 LYS B C 1
ATOM 4423 O O . LYS B 1 243 ? 17.438 5.105 -6.312 1 95.31 243 LYS B O 1
ATOM 4428 N N . PHE B 1 244 ? 17.234 3.008 -6.133 1 96.44 244 PHE B N 1
ATOM 4429 C CA . PHE B 1 244 ? 17.578 2.893 -4.719 1 96.44 244 PHE B CA 1
ATOM 4430 C C . PHE B 1 244 ? 18.219 1.544 -4.422 1 96.44 244 PHE B C 1
ATOM 4432 O O . PHE B 1 244 ? 18.203 0.643 -5.262 1 96.44 244 PHE B O 1
ATOM 4439 N N . GLU B 1 245 ? 18.859 1.382 -3.324 1 96.62 245 GLU B N 1
ATOM 4440 C CA . GLU B 1 245 ? 19.516 0.136 -2.949 1 96.62 245 GLU B CA 1
ATOM 4441 C C . GLU B 1 245 ? 18.531 -0.866 -2.373 1 96.62 245 GLU B C 1
ATOM 4443 O O . GLU B 1 245 ? 17.875 -0.587 -1.369 1 96.62 245 GLU B O 1
ATOM 4448 N N . SER B 1 246 ? 18.422 -1.997 -3.002 1 95.69 246 SER B N 1
ATOM 4449 C CA . SER B 1 246 ? 17.5 -3.012 -2.504 1 95.69 246 SER B CA 1
ATOM 4450 C C . SER B 1 246 ? 18.078 -4.414 -2.672 1 95.69 246 SER B C 1
ATOM 4452 O O . SER B 1 246 ? 18.891 -4.656 -3.572 1 95.69 246 SER B O 1
ATOM 4454 N N . VAL B 1 247 ? 17.781 -5.305 -1.814 1 95.19 247 VAL B N 1
ATOM 4455 C CA . VAL B 1 247 ? 18.109 -6.723 -1.903 1 95.19 247 VAL B CA 1
ATOM 4456 C C . VAL B 1 247 ? 16.953 -7.555 -1.351 1 95.19 247 VAL B C 1
ATOM 4458 O O . VAL B 1 247 ? 16.359 -7.211 -0.318 1 95.19 247 VAL B O 1
ATOM 4461 N N . ALA B 1 248 ? 16.562 -8.531 -2.053 1 94.88 248 ALA B N 1
ATOM 4462 C CA . ALA B 1 248 ? 15.5 -9.43 -1.617 1 94.88 248 ALA B CA 1
ATOM 4463 C C . ALA B 1 248 ? 15.836 -10.883 -1.966 1 94.88 248 ALA B C 1
ATOM 4465 O O . ALA B 1 248 ? 16.359 -11.156 -3.045 1 94.88 248 ALA B O 1
ATOM 4466 N N . GLY B 1 249 ? 15.555 -11.82 -1.022 1 92.94 249 GLY B N 1
ATOM 4467 C CA . GLY B 1 249 ? 15.82 -13.211 -1.345 1 92.94 249 GLY B CA 1
ATOM 4468 C C . GLY B 1 249 ? 15.492 -14.156 -0.206 1 92.94 249 GLY B C 1
ATOM 4469 O O . GLY B 1 249 ? 15.242 -13.719 0.92 1 92.94 249 GLY B O 1
ATOM 4470 N N . THR B 1 250 ? 15.453 -15.398 -0.589 1 90.88 250 THR B N 1
ATOM 4471 C CA . THR B 1 250 ? 15.305 -16.469 0.401 1 90.88 250 THR B CA 1
ATOM 4472 C C . THR B 1 250 ? 16.594 -16.641 1.192 1 90.88 250 THR B C 1
ATOM 4474 O O . THR B 1 250 ? 17.672 -16.828 0.61 1 90.88 250 THR B O 1
ATOM 4477 N N . THR B 1 251 ? 16.469 -16.672 2.529 1 88.94 251 THR B N 1
ATOM 4478 C CA . THR B 1 251 ? 17.656 -16.625 3.371 1 88.94 251 THR B CA 1
ATOM 4479 C C . THR B 1 251 ? 17.906 -17.984 4.016 1 88.94 251 THR B C 1
ATOM 4481 O O . THR B 1 251 ? 19.062 -18.375 4.223 1 88.94 251 THR B O 1
ATOM 4484 N N . GLU B 1 252 ? 16.781 -18.641 4.371 1 91 252 GLU B N 1
ATOM 4485 C CA . GLU B 1 252 ? 16.984 -19.875 5.121 1 91 252 GLU B CA 1
ATOM 4486 C C . GLU B 1 252 ? 15.797 -20.828 4.965 1 91 252 GLU B C 1
ATOM 4488 O O . GLU B 1 252 ? 14.695 -20.391 4.625 1 91 252 GLU B O 1
ATOM 4493 N N . TYR B 1 253 ? 16.156 -22.125 5.121 1 94.31 253 TYR B N 1
ATOM 4494 C CA . TYR B 1 253 ? 15.172 -23.203 5.176 1 94.31 253 TYR B CA 1
ATOM 4495 C C . TYR B 1 253 ? 15.164 -23.875 6.551 1 94.31 253 TYR B C 1
ATOM 4497 O O . TYR B 1 253 ? 16.219 -24.078 7.148 1 94.31 253 TYR B O 1
ATOM 4505 N N . THR B 1 254 ? 13.961 -24.094 7.086 1 94.56 254 THR B N 1
ATOM 4506 C CA . THR B 1 254 ? 13.82 -24.922 8.281 1 94.56 254 THR B CA 1
ATOM 4507 C C . THR B 1 254 ? 12.578 -25.797 8.188 1 94.56 254 THR B C 1
ATOM 4509 O O . THR B 1 254 ? 11.5 -25.328 7.828 1 94.56 254 THR B O 1
ATOM 4512 N N . ASP B 1 255 ? 12.672 -27 8.578 1 91.38 255 ASP B N 1
ATOM 4513 C CA . ASP B 1 255 ? 11.609 -27.984 8.43 1 91.38 255 ASP B CA 1
ATOM 4514 C C . ASP B 1 255 ? 10.414 -27.641 9.312 1 91.38 255 ASP B C 1
ATOM 4516 O O . ASP B 1 255 ? 9.266 -27.906 8.938 1 91.38 255 ASP B O 1
ATOM 4520 N N . PHE B 1 256 ? 10.664 -27.047 10.375 1 91.69 256 PHE B N 1
ATOM 4521 C CA . PHE B 1 256 ? 9.594 -26.891 11.359 1 91.69 256 PHE B CA 1
ATOM 4522 C C . PHE B 1 256 ? 8.617 -25.812 10.93 1 91.69 256 PHE B C 1
ATOM 4524 O O . PHE B 1 256 ? 7.539 -25.672 11.508 1 91.69 256 PHE B O 1
ATOM 4531 N N . LEU B 1 257 ? 8.945 -25.062 9.875 1 92.31 257 LEU B N 1
ATOM 4532 C CA . LEU B 1 257 ? 8.008 -24.078 9.375 1 92.31 257 LEU B CA 1
ATOM 4533 C C . LEU B 1 257 ? 6.984 -24.719 8.445 1 92.31 257 LEU B C 1
ATOM 4535 O O . LEU B 1 257 ? 5.961 -24.094 8.125 1 92.31 257 LEU B O 1
ATOM 4539 N N . GLY B 1 258 ? 7.25 -25.922 8.023 1 88.88 258 GLY B N 1
ATOM 4540 C CA . GLY B 1 258 ? 6.305 -26.578 7.129 1 88.88 258 GLY B CA 1
ATOM 4541 C C . GLY B 1 258 ? 5.941 -25.734 5.922 1 88.88 258 GLY B C 1
ATOM 4542 O O . GLY B 1 258 ? 6.824 -25.25 5.207 1 88.88 258 GLY B O 1
ATOM 4543 N N . ASP B 1 259 ? 4.676 -25.422 5.738 1 88.56 259 ASP B N 1
ATOM 4544 C CA . ASP B 1 259 ? 4.199 -24.672 4.586 1 88.56 259 ASP B CA 1
ATOM 4545 C C . ASP B 1 259 ? 4.168 -23.172 4.883 1 88.56 259 ASP B C 1
ATOM 4547 O O . ASP B 1 259 ? 3.627 -22.391 4.098 1 88.56 259 ASP B O 1
ATOM 4551 N N . SER B 1 260 ? 4.734 -22.828 5.977 1 91.25 260 SER B N 1
ATOM 4552 C CA . SER B 1 260 ? 4.727 -21.422 6.359 1 91.25 260 SER B CA 1
ATOM 4553 C C . SER B 1 260 ? 5.957 -20.703 5.828 1 91.25 260 SER B C 1
ATOM 4555 O O . SER B 1 260 ? 6.996 -21.312 5.598 1 91.25 260 SER B O 1
ATOM 4557 N N . ARG B 1 261 ? 5.797 -19.5 5.559 1 94.25 261 ARG B N 1
ATOM 4558 C CA . ARG B 1 261 ? 6.883 -18.609 5.168 1 94.25 261 ARG B CA 1
ATOM 4559 C C . ARG B 1 261 ? 6.875 -17.344 6.004 1 94.25 261 ARG B C 1
ATOM 4561 O O . ARG B 1 261 ? 5.832 -16.703 6.168 1 94.25 261 ARG B O 1
ATOM 4568 N N . ASN B 1 262 ? 8.031 -17.031 6.602 1 96.25 262 ASN B N 1
ATOM 4569 C CA . ASN B 1 262 ? 8.242 -15.773 7.309 1 96.25 262 ASN B CA 1
ATOM 4570 C C . ASN B 1 262 ? 9.148 -14.836 6.512 1 96.25 262 ASN B C 1
ATOM 4572 O O . ASN B 1 262 ? 10.242 -15.211 6.105 1 96.25 262 ASN B O 1
ATOM 4576 N N . SER B 1 263 ? 8.656 -13.68 6.285 1 96.94 263 SER B N 1
ATOM 4577 C CA . SER B 1 263 ? 9.43 -12.656 5.586 1 96.94 263 SER B CA 1
ATOM 4578 C C . SER B 1 263 ? 9.734 -11.477 6.504 1 96.94 263 SER B C 1
ATOM 4580 O O . SER B 1 263 ? 8.867 -11.023 7.25 1 96.94 263 SER B O 1
ATOM 4582 N N . TYR B 1 264 ? 10.969 -11.016 6.441 1 97 264 TYR B N 1
ATOM 4583 C CA . TYR B 1 264 ? 11.438 -9.875 7.227 1 97 264 TYR B CA 1
ATOM 4584 C C . TYR B 1 264 ? 11.852 -8.727 6.316 1 97 264 TYR B C 1
ATOM 4586 O O . TYR B 1 264 ? 12.594 -8.922 5.352 1 97 264 TYR B O 1
ATOM 4594 N N . TYR B 1 265 ? 11.375 -7.539 6.715 1 96.5 265 TYR B N 1
ATOM 4595 C CA . TYR B 1 265 ? 11.625 -6.355 5.898 1 96.5 265 TYR B CA 1
ATOM 4596 C C . TYR B 1 265 ? 12.227 -5.234 6.738 1 96.5 265 TYR B C 1
ATOM 4598 O O . TYR B 1 265 ? 11.828 -5.023 7.887 1 96.5 265 TYR B O 1
ATOM 4606 N N . TRP B 1 266 ? 13.164 -4.559 6.098 1 98 266 TRP B N 1
ATOM 4607 C CA . TRP B 1 266 ? 13.656 -3.279 6.602 1 98 266 TRP B CA 1
ATOM 4608 C C . TRP B 1 266 ? 13.734 -2.248 5.48 1 98 266 TRP B C 1
ATOM 4610 O O . TRP B 1 266 ? 14.125 -2.574 4.355 1 98 266 TRP B O 1
ATOM 4620 N N . MET B 1 267 ? 13.359 -1.012 5.785 1 98.19 267 MET B N 1
ATOM 4621 C CA . MET B 1 267 ? 13.391 0.045 4.777 1 98.19 267 MET B CA 1
ATOM 4622 C C . MET B 1 267 ? 13.742 1.388 5.41 1 98.19 267 MET B C 1
ATOM 4624 O O . MET B 1 267 ? 13.266 1.71 6.5 1 98.19 267 MET B O 1
ATOM 4628 N N . SER B 1 268 ? 14.625 2.096 4.785 1 98.5 268 SER B N 1
ATOM 4629 C CA . SER B 1 268 ? 14.969 3.475 5.121 1 98.5 268 SER B CA 1
ATOM 4630 C C . SER B 1 268 ? 14.578 4.43 4 1 98.5 268 SER B C 1
ATOM 4632 O O . SER B 1 268 ? 14.945 4.219 2.842 1 98.5 268 SER B O 1
ATOM 4634 N N . SER B 1 269 ? 13.828 5.441 4.387 1 98.12 269 SER B N 1
ATOM 4635 C CA . SER B 1 269 ? 13.328 6.398 3.412 1 98.12 269 SER B CA 1
ATOM 4636 C C . SER B 1 269 ? 13.375 7.82 3.957 1 98.12 269 SER B C 1
ATOM 4638 O O . SER B 1 269 ? 13.727 8.039 5.117 1 98.12 269 SER B O 1
ATOM 4640 N N . GLU B 1 270 ? 13.07 8.766 3.055 1 97.44 270 GLU B N 1
ATOM 4641 C CA . GLU B 1 270 ? 13.055 10.18 3.412 1 97.44 270 GLU B CA 1
ATOM 4642 C C . GLU B 1 270 ? 11.727 10.828 3.041 1 97.44 270 GLU B C 1
ATOM 4644 O O . GLU B 1 270 ? 11.172 10.555 1.975 1 97.44 270 GLU B O 1
ATOM 4649 N N . GLY B 1 271 ? 11.219 11.594 3.984 1 96.81 271 GLY B N 1
ATOM 4650 C CA . GLY B 1 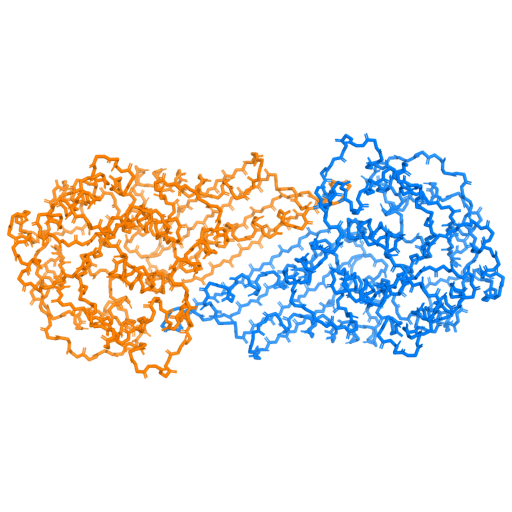271 ? 10.016 12.375 3.762 1 96.81 271 GLY B CA 1
ATOM 4651 C C . GLY B 1 271 ? 10.281 13.867 3.664 1 96.81 271 GLY B C 1
ATOM 4652 O O . GLY B 1 271 ? 11.352 14.281 3.209 1 96.81 271 GLY B O 1
ATOM 4653 N N . PHE B 1 272 ? 9.312 14.648 4.027 1 96.75 272 PHE B N 1
ATOM 4654 C CA . PHE B 1 272 ? 9.359 16.109 3.988 1 96.75 272 PHE B CA 1
ATOM 4655 C C . PHE B 1 272 ? 10.586 16.625 4.73 1 96.75 272 PHE B C 1
ATOM 4657 O O . PHE B 1 272 ? 10.906 16.156 5.82 1 96.75 272 PHE B O 1
ATOM 4664 N N . LEU B 1 273 ? 11.383 17.578 4.086 1 95.19 273 LEU B N 1
ATOM 4665 C CA . LEU B 1 273 ? 12.594 18.203 4.625 1 95.19 273 LEU B CA 1
ATOM 4666 C C . LEU B 1 273 ? 13.711 17.172 4.777 1 95.19 273 LEU B C 1
ATOM 4668 O O . LEU B 1 273 ? 14.648 17.375 5.543 1 95.19 273 LEU B O 1
ATOM 4672 N N . GLY B 1 274 ? 13.508 15.992 4.113 1 94.38 274 GLY B N 1
ATOM 4673 C CA . GLY B 1 274 ? 14.5 14.938 4.238 1 94.38 274 GLY B CA 1
ATOM 4674 C C . GLY B 1 274 ? 14.398 14.172 5.543 1 94.38 274 GLY B C 1
ATOM 4675 O O . GLY B 1 274 ? 15.359 13.531 5.973 1 94.38 274 GLY B O 1
ATOM 4676 N N . SER B 1 275 ? 13.273 14.281 6.184 1 95.12 275 SER B N 1
ATOM 4677 C CA . SER B 1 275 ? 13.07 13.594 7.453 1 95.12 275 SER B CA 1
ATOM 4678 C C . SER B 1 275 ? 13.133 12.078 7.273 1 95.12 275 SER B C 1
ATOM 4680 O O . SER B 1 275 ? 12.75 11.555 6.227 1 95.12 275 SER B O 1
ATOM 4682 N N . SER B 1 276 ? 13.547 11.422 8.328 1 95.19 276 SER B N 1
ATOM 4683 C CA . SER B 1 276 ? 13.75 9.977 8.266 1 95.19 276 SER B CA 1
ATOM 4684 C C . SER B 1 276 ? 12.445 9.219 8.477 1 95.19 276 SER B C 1
ATOM 4686 O O . SER B 1 276 ? 11.641 9.586 9.336 1 95.19 276 SER B O 1
ATOM 4688 N N . ILE B 1 277 ? 12.219 8.242 7.695 1 97.5 277 ILE B N 1
ATOM 4689 C CA . ILE B 1 277 ? 11.164 7.246 7.832 1 97.5 277 ILE B CA 1
ATOM 4690 C C . ILE B 1 277 ? 11.766 5.844 7.77 1 97.5 277 ILE B C 1
ATOM 4692 O O . ILE B 1 277 ? 12.344 5.457 6.75 1 97.5 277 ILE B O 1
ATOM 4696 N N . VAL B 1 278 ? 11.656 5.098 8.852 1 98.19 278 VAL B N 1
ATOM 4697 C CA . VAL B 1 278 ? 12.242 3.764 8.914 1 98.19 278 VAL B CA 1
ATOM 4698 C C . VAL B 1 278 ? 11.172 2.742 9.289 1 98.19 278 VAL B C 1
ATOM 4700 O O . VAL B 1 278 ? 10.367 2.979 10.195 1 98.19 278 VAL B O 1
ATOM 4703 N N . MET B 1 279 ? 11.164 1.625 8.594 1 98.06 279 MET B N 1
ATOM 4704 C CA . MET B 1 279 ? 10.148 0.603 8.812 1 98.06 279 MET B CA 1
ATOM 4705 C C . MET B 1 279 ? 10.781 -0.774 8.969 1 98.06 279 MET B C 1
ATOM 4707 O O . MET B 1 279 ? 11.711 -1.12 8.234 1 98.06 279 MET B O 1
ATOM 4711 N N . ASP B 1 280 ? 10.336 -1.537 9.945 1 97.81 280 ASP B N 1
ATOM 4712 C CA . ASP B 1 280 ? 10.594 -2.963 10.125 1 97.81 280 ASP B CA 1
ATOM 4713 C C . ASP B 1 280 ? 9.297 -3.766 10.086 1 97.81 280 ASP B C 1
ATOM 4715 O O . ASP B 1 280 ? 8.297 -3.369 10.695 1 97.81 280 ASP B O 1
ATOM 4719 N N . LEU B 1 281 ? 9.359 -4.895 9.375 1 97.44 281 LEU B N 1
ATOM 4720 C CA . LEU B 1 281 ? 8.125 -5.66 9.258 1 97.44 281 LEU B CA 1
ATOM 4721 C C . LEU B 1 281 ? 8.422 -7.156 9.195 1 97.44 281 LEU B C 1
ATOM 4723 O O . LEU B 1 281 ? 9.406 -7.574 8.578 1 97.44 281 LEU B O 1
ATOM 4727 N N . THR B 1 282 ? 7.531 -7.949 9.805 1 97.75 282 THR B N 1
ATOM 4728 C CA . THR B 1 282 ? 7.473 -9.398 9.641 1 97.75 282 THR B CA 1
ATOM 4729 C C . THR B 1 282 ? 6.133 -9.82 9.047 1 97.75 282 THR B C 1
ATOM 4731 O O . THR B 1 282 ? 5.078 -9.375 9.5 1 97.75 282 THR B O 1
ATOM 4734 N N . LEU B 1 283 ? 6.188 -10.641 8.07 1 98 283 LEU B N 1
ATOM 4735 C CA . LEU B 1 283 ? 5.012 -11.188 7.406 1 98 283 LEU B CA 1
ATOM 4736 C C . LEU B 1 283 ? 5.027 -12.711 7.449 1 98 283 LEU B C 1
ATOM 4738 O O . LEU B 1 283 ? 6 -13.336 7.02 1 98 283 LEU B O 1
ATOM 4742 N N . ARG B 1 284 ? 3.982 -13.297 7.98 1 97.44 284 ARG B N 1
ATOM 4743 C CA . ARG B 1 284 ? 3.83 -14.75 8.031 1 97.44 284 ARG B CA 1
ATOM 4744 C C . ARG B 1 284 ? 2.668 -15.211 7.16 1 97.44 284 ARG B C 1
ATOM 4746 O O . ARG B 1 284 ? 1.544 -14.727 7.305 1 97.44 284 ARG B O 1
ATOM 4753 N N . THR B 1 285 ? 2.98 -16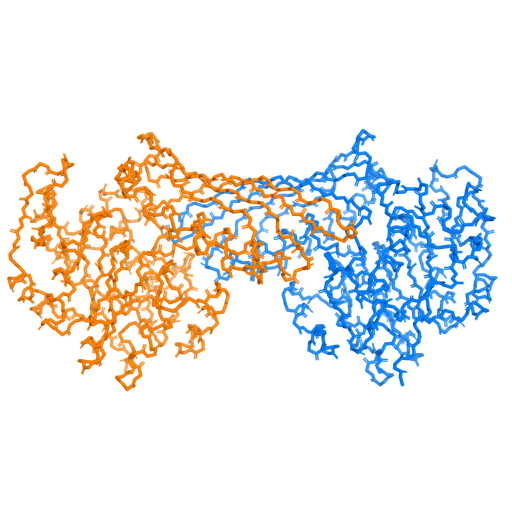.047 6.227 1 96.69 285 THR B N 1
ATOM 4754 C CA . THR B 1 285 ? 1.977 -16.516 5.285 1 96.69 285 THR B CA 1
ATOM 4755 C C . THR B 1 285 ? 2.09 -18.031 5.094 1 96.69 285 THR B C 1
ATOM 4757 O O . THR B 1 285 ? 3.018 -18.656 5.613 1 96.69 285 THR B O 1
ATOM 4760 N N . SER B 1 286 ? 1.044 -18.562 4.371 1 92.38 286 SER B N 1
ATOM 4761 C CA . SER B 1 286 ? 1.079 -19.953 3.895 1 92.38 286 SER B CA 1
ATOM 4762 C C . SER B 1 286 ? 1.534 -20.016 2.441 1 92.38 286 SER B C 1
ATOM 4764 O O . SER B 1 286 ? 0.8 -19.625 1.535 1 92.38 286 SER B O 1
ATOM 4766 N N . ASP B 1 287 ? 2.639 -20.656 2.252 1 87.31 287 ASP B N 1
ATOM 4767 C CA . ASP B 1 287 ? 3.285 -20.625 0.943 1 87.31 287 ASP B CA 1
ATOM 4768 C C . ASP B 1 287 ? 2.422 -21.328 -0.109 1 87.31 287 ASP B C 1
ATOM 4770 O O . ASP B 1 287 ? 2.223 -20.797 -1.204 1 87.31 287 ASP B O 1
ATOM 4774 N N . GLY B 1 288 ? 1.926 -22.453 0.188 1 88 288 GLY B N 1
ATOM 4775 C CA . GLY B 1 288 ? 1.162 -23.25 -0.76 1 88 288 GLY B CA 1
ATOM 4776 C C . GLY B 1 288 ? -0.137 -22.594 -1.183 1 88 288 GLY B C 1
ATOM 4777 O O . GLY B 1 288 ? -0.511 -22.641 -2.357 1 88 288 GLY B O 1
ATOM 4778 N N . ALA B 1 289 ? -0.793 -21.922 -0.256 1 93 289 ALA B N 1
ATOM 4779 C CA . ALA B 1 289 ? -2.094 -21.312 -0.53 1 93 289 ALA B CA 1
ATOM 4780 C C . ALA B 1 289 ? -1.937 -19.938 -1.169 1 93 289 ALA B C 1
ATOM 4782 O O . ALA B 1 289 ? -2.848 -19.453 -1.843 1 93 289 ALA B O 1
ATOM 4783 N N . ASN B 1 290 ? -0.801 -19.375 -1.048 1 94.94 290 ASN B N 1
ATOM 4784 C CA . ASN B 1 290 ? -0.571 -17.984 -1.421 1 94.94 290 ASN B CA 1
ATOM 4785 C C . ASN B 1 290 ? -0.547 -17.797 -2.936 1 94.94 290 ASN B C 1
ATOM 4787 O O . ASN B 1 290 ? -0.633 -16.672 -3.436 1 94.94 290 ASN B O 1
ATOM 4791 N N . ALA B 1 291 ? -0.56 -18.906 -3.639 1 94.88 291 ALA B N 1
ATOM 4792 C CA . ALA B 1 291 ? -0.455 -18.844 -5.094 1 94.88 291 ALA B CA 1
ATOM 4793 C C . ALA B 1 291 ? -1.821 -19.031 -5.75 1 94.88 291 ALA B C 1
ATOM 4795 O O . ALA B 1 291 ? -2.027 -18.609 -6.895 1 94.88 291 ALA B O 1
ATOM 4796 N N . GLY B 1 292 ? -2.742 -19.578 -5.074 1 95.62 292 GLY B N 1
ATOM 4797 C CA . GLY B 1 292 ? -3.955 -20.109 -5.668 1 95.62 292 GLY B CA 1
ATOM 4798 C C . GLY B 1 292 ? -4.863 -19.031 -6.238 1 95.62 292 GLY B C 1
ATOM 4799 O O . GLY B 1 292 ? -5.457 -19.219 -7.305 1 95.62 292 GLY B O 1
ATOM 4800 N N . ASN B 1 293 ? -5.008 -17.922 -5.531 1 95.88 293 ASN B N 1
ATOM 4801 C CA . ASN B 1 293 ? -5.938 -16.906 -5.996 1 95.88 293 ASN B CA 1
ATOM 4802 C C . ASN B 1 293 ? -5.484 -16.297 -7.32 1 95.88 293 ASN B C 1
ATOM 4804 O O . ASN B 1 293 ? -6.309 -16.031 -8.195 1 95.88 293 ASN B O 1
ATOM 4808 N N . VAL B 1 294 ? -4.145 -16.156 -7.477 1 97.56 294 VAL B N 1
ATOM 4809 C CA . VAL B 1 294 ? -3.588 -15.609 -8.711 1 97.56 294 VAL B CA 1
ATOM 4810 C C . VAL B 1 294 ? -3.768 -16.609 -9.844 1 97.56 294 VAL B C 1
ATOM 4812 O O . VAL B 1 294 ? -4.207 -16.25 -10.945 1 97.56 294 VAL B O 1
ATOM 4815 N N . LEU B 1 295 ? -3.475 -17.844 -9.539 1 98.06 295 LEU B N 1
ATOM 4816 C CA . LEU B 1 295 ? -3.553 -18.891 -10.562 1 98.06 295 LEU B CA 1
ATOM 4817 C C . LEU B 1 295 ? -4.984 -19.062 -11.055 1 98.06 295 LEU B C 1
ATOM 4819 O O . LEU B 1 295 ? -5.207 -19.297 -12.25 1 98.06 295 LEU B O 1
ATOM 4823 N N . LEU B 1 296 ? -5.934 -18.953 -10.188 1 97 296 LEU B N 1
ATOM 4824 C CA . LEU B 1 296 ? -7.332 -19.078 -10.578 1 97 296 LEU B CA 1
ATOM 4825 C C . LEU B 1 296 ? -7.738 -17.969 -11.523 1 97 296 LEU B C 1
ATOM 4827 O O . LEU B 1 296 ? -8.5 -18.188 -12.477 1 97 296 LEU B O 1
ATOM 4831 N N . ASP B 1 297 ? -7.281 -16.719 -11.273 1 97.12 297 ASP B N 1
ATOM 4832 C CA . ASP B 1 297 ? -7.527 -15.625 -12.203 1 97.12 297 ASP B CA 1
ATOM 4833 C C . ASP B 1 297 ? -6.824 -15.859 -13.539 1 97.12 297 ASP B C 1
ATOM 4835 O O . ASP B 1 297 ? -7.41 -15.648 -14.602 1 97.12 297 ASP B O 1
ATOM 4839 N N . VAL B 1 298 ? -5.602 -16.359 -13.461 1 97.75 298 VAL B N 1
ATOM 4840 C CA . VAL B 1 298 ? -4.742 -16.5 -14.633 1 97.75 298 VAL B CA 1
ATOM 4841 C C . VAL B 1 298 ? -5.324 -17.547 -15.578 1 97.75 298 VAL B C 1
ATOM 4843 O O . VAL B 1 298 ? -5.41 -17.328 -16.781 1 97.75 298 VAL B O 1
ATOM 4846 N N . VAL B 1 299 ? -5.77 -18.672 -15.078 1 97.25 299 VAL B N 1
ATOM 4847 C CA . VAL B 1 299 ? -6.27 -19.734 -15.938 1 97.25 299 VAL B CA 1
ATOM 4848 C C . VAL B 1 299 ? -7.59 -19.297 -16.578 1 97.25 299 VAL B C 1
ATOM 4850 O O . VAL B 1 299 ? -7.852 -19.609 -17.75 1 97.25 299 VAL B O 1
ATOM 4853 N N . ARG B 1 300 ? -8.438 -18.578 -15.867 1 95.94 300 ARG B N 1
ATOM 4854 C CA . ARG B 1 300 ? -9.688 -18.078 -16.438 1 95.94 300 ARG B CA 1
ATOM 4855 C C . ARG B 1 300 ? -9.422 -17.047 -17.516 1 95.94 300 ARG B C 1
ATOM 4857 O O . ARG B 1 300 ? -10.039 -17.062 -18.578 1 95.94 300 ARG B O 1
ATOM 4864 N N . ALA B 1 301 ? -8.453 -16.188 -17.281 1 96.25 301 ALA B N 1
ATOM 4865 C CA . ALA B 1 301 ? -8.094 -15.18 -18.266 1 96.25 301 ALA B CA 1
ATOM 4866 C C . ALA B 1 301 ? -7.48 -15.828 -19.516 1 96.25 301 ALA B C 1
ATOM 4868 O O . ALA B 1 301 ? -7.805 -15.453 -20.641 1 96.25 301 ALA B O 1
ATOM 4869 N N . ALA B 1 302 ? -6.637 -16.859 -19.297 1 95.5 302 ALA B N 1
ATOM 4870 C CA . ALA B 1 302 ? -5.891 -17.484 -20.391 1 95.5 302 ALA B CA 1
ATOM 4871 C C . ALA B 1 302 ? -6.832 -18.203 -21.344 1 95.5 302 ALA B C 1
ATOM 4873 O O . ALA B 1 302 ? -6.543 -18.312 -22.547 1 95.5 302 ALA B O 1
ATOM 4874 N N . THR B 1 303 ? -7.969 -18.625 -20.938 1 91.38 303 THR B N 1
ATOM 4875 C CA . THR B 1 303 ? -8.883 -19.375 -21.781 1 91.38 303 THR B CA 1
ATOM 4876 C C . THR B 1 303 ? -9.844 -18.453 -22.516 1 91.38 303 THR B C 1
ATOM 4878 O O . THR B 1 303 ? -10.469 -18.859 -23.5 1 91.38 303 THR B O 1
ATOM 4881 N N . THR B 1 304 ? -9.953 -17.219 -22.047 1 86.62 304 THR B N 1
ATOM 4882 C CA . THR B 1 304 ? -10.914 -16.297 -22.641 1 86.62 304 THR B CA 1
ATOM 4883 C C . THR B 1 304 ? -10.219 -15.359 -23.625 1 86.62 304 THR B C 1
ATOM 4885 O O . THR B 1 304 ? -10.875 -14.609 -24.344 1 86.62 304 THR B O 1
ATOM 4888 N N . ALA B 1 305 ? -8.914 -15.406 -23.578 1 82.56 305 ALA B N 1
ATOM 4889 C CA . ALA B 1 305 ? -8.18 -14.508 -24.469 1 82.56 305 ALA B CA 1
ATOM 4890 C C . ALA B 1 305 ? -8.602 -14.703 -25.906 1 82.56 305 ALA B C 1
ATOM 4892 O O . ALA B 1 305 ? -8.641 -15.828 -26.422 1 82.56 305 ALA B O 1
ATOM 4893 N N . LYS B 1 306 ? -8.992 -13.586 -26.438 1 73.44 306 LYS B N 1
ATOM 4894 C CA . LYS B 1 306 ? -9.383 -13.625 -27.828 1 73.44 306 LYS B CA 1
ATOM 4895 C C . LYS B 1 306 ? -8.195 -13.984 -28.719 1 73.44 306 LYS B C 1
ATOM 4897 O O . LYS B 1 306 ? -7.086 -13.492 -28.516 1 73.44 306 LYS B O 1
ATOM 4902 N N . LYS B 1 307 ? -8.516 -14.625 -29.688 1 72.69 307 LYS B N 1
ATOM 4903 C CA . LYS B 1 307 ? -7.484 -15.172 -30.578 1 72.69 307 LYS B CA 1
ATOM 4904 C C . LYS B 1 307 ? -6.699 -14.055 -31.266 1 72.69 307 LYS B C 1
ATOM 4906 O O . LYS B 1 307 ? -5.48 -14.156 -31.422 1 72.69 307 LYS B O 1
ATOM 4911 N N . ALA B 1 308 ? -7.387 -13.062 -31.516 1 69.31 308 ALA B N 1
ATOM 4912 C CA . ALA B 1 308 ? -6.758 -11.969 -32.25 1 69.31 308 ALA B CA 1
ATOM 4913 C C . ALA B 1 308 ? -5.883 -11.117 -31.344 1 69.31 308 ALA B C 1
ATOM 4915 O O . ALA B 1 308 ? -5.035 -10.359 -31.812 1 69.31 308 ALA B O 1
ATOM 4916 N N . LYS B 1 309 ? -5.969 -11.328 -30.125 1 85.62 309 LYS B N 1
ATOM 4917 C CA . LYS B 1 309 ? -5.246 -10.477 -29.203 1 85.62 309 LYS B CA 1
ATOM 4918 C C . LYS B 1 309 ? -4.492 -11.305 -28.156 1 85.62 309 LYS B C 1
ATOM 4920 O O . LYS B 1 309 ? -4.293 -10.859 -27.031 1 85.62 309 LYS B O 1
ATOM 4925 N N . VAL B 1 310 ? -4.051 -12.445 -28.672 1 91.06 310 VAL B N 1
ATOM 4926 C CA . VAL B 1 310 ? -3.496 -13.398 -27.719 1 91.06 310 VAL B CA 1
ATOM 4927 C C . VAL B 1 310 ? -2.141 -12.906 -27.219 1 91.06 310 VAL B C 1
ATOM 4929 O O . VAL B 1 310 ? -1.783 -13.125 -26.062 1 91.06 310 VAL B O 1
ATOM 4932 N N . SER B 1 311 ? -1.462 -12.258 -28.078 1 92.56 311 SER B N 1
ATOM 4933 C CA . SER B 1 311 ? -0.165 -11.727 -27.656 1 92.56 311 SER B CA 1
ATOM 4934 C C . SER B 1 311 ? -0.315 -10.688 -26.562 1 92.56 311 SER B C 1
ATOM 4936 O O . SER B 1 311 ? 0.385 -10.742 -25.547 1 92.56 311 SER B O 1
ATOM 4938 N N . LYS B 1 312 ? -1.214 -9.781 -26.812 1 94.56 312 LYS B N 1
ATOM 4939 C CA . LYS B 1 312 ? -1.472 -8.75 -25.812 1 94.56 312 LYS B CA 1
ATOM 4940 C C . LYS B 1 312 ? -2.039 -9.359 -24.531 1 94.56 312 LYS B C 1
ATOM 4942 O O . LYS B 1 312 ? -1.694 -8.93 -23.438 1 94.56 312 LYS B O 1
ATOM 4947 N N . ALA B 1 313 ? -2.873 -10.305 -24.688 1 95.69 313 ALA B N 1
ATOM 4948 C CA . ALA B 1 313 ? -3.428 -11 -23.516 1 95.69 313 ALA B CA 1
ATOM 4949 C C . ALA B 1 313 ? -2.324 -11.68 -22.719 1 95.69 313 ALA B C 1
ATOM 4951 O O . ALA B 1 313 ? -2.314 -11.602 -21.484 1 95.69 313 ALA B O 1
ATOM 4952 N N . SER B 1 314 ? -1.411 -12.359 -23.422 1 97.94 314 SER B N 1
ATOM 4953 C CA . SER B 1 314 ? -0.285 -13.008 -22.75 1 97.94 314 SER B CA 1
ATOM 4954 C C . SER B 1 314 ? 0.542 -12 -21.953 1 97.94 314 SER B C 1
ATOM 4956 O O . SER B 1 314 ? 0.946 -12.281 -20.828 1 97.94 314 SER B O 1
ATOM 4958 N N . GLU B 1 315 ? 0.715 -10.883 -22.531 1 97.31 315 GLU B N 1
ATOM 4959 C CA . GLU B 1 315 ? 1.477 -9.812 -21.875 1 97.31 315 GLU B CA 1
ATOM 4960 C C . GLU B 1 315 ? 0.776 -9.32 -20.609 1 97.31 315 GLU B C 1
ATOM 4962 O O . GLU B 1 315 ? 1.399 -9.203 -19.562 1 97.31 315 GLU B O 1
ATOM 4967 N N . VAL B 1 316 ? -0.479 -9.023 -20.703 1 97.31 316 VAL B N 1
ATOM 4968 C CA . VAL B 1 316 ? -1.269 -8.469 -19.609 1 97.31 316 VAL B CA 1
ATOM 4969 C C . VAL B 1 316 ? -1.364 -9.492 -18.484 1 97.31 316 VAL B C 1
ATOM 4971 O O . VAL B 1 316 ? -1.164 -9.148 -17.312 1 97.31 316 VAL B O 1
ATOM 4974 N N . ILE B 1 317 ? -1.588 -10.758 -18.828 1 97.94 317 ILE B N 1
ATOM 4975 C CA . ILE B 1 317 ? -1.688 -11.82 -17.844 1 97.94 317 ILE B CA 1
ATOM 4976 C C . ILE B 1 317 ? -0.343 -12.008 -17.141 1 97.94 317 ILE B C 1
ATOM 4978 O O . ILE B 1 317 ? -0.284 -12.148 -15.922 1 97.94 317 ILE B O 1
ATOM 4982 N N . SER B 1 318 ? 0.695 -11.992 -17.938 1 98.5 318 SER B N 1
ATOM 4983 C CA . SER B 1 318 ? 2.035 -12.18 -17.391 1 98.5 318 SER B CA 1
ATOM 4984 C C . SER B 1 318 ? 2.398 -11.07 -16.406 1 98.5 318 SER B C 1
ATOM 4986 O O . SER B 1 318 ? 2.922 -11.328 -15.32 1 98.5 318 SER B O 1
ATOM 4988 N N . ALA B 1 319 ? 2.137 -9.836 -16.734 1 97.44 319 ALA B N 1
ATOM 4989 C CA . ALA B 1 319 ? 2.449 -8.703 -15.867 1 97.44 319 ALA B CA 1
ATOM 4990 C C . ALA B 1 319 ? 1.634 -8.75 -14.578 1 97.44 319 ALA B C 1
ATOM 4992 O O . ALA B 1 319 ? 2.109 -8.336 -13.516 1 97.44 319 ALA B O 1
ATOM 4993 N N . TYR B 1 320 ? 0.477 -9.281 -14.664 1 97.19 320 TYR B N 1
ATOM 4994 C CA . TYR B 1 320 ? -0.473 -9.344 -13.562 1 97.19 320 TYR B CA 1
ATOM 4995 C C . TYR B 1 320 ? -0.06 -10.406 -12.547 1 97.19 320 TYR B C 1
ATOM 4997 O O . TYR B 1 320 ? -0.081 -10.156 -11.336 1 97.19 320 TYR B O 1
ATOM 5005 N N . GLY B 1 321 ? 0.399 -11.461 -13.047 1 97.38 321 GLY B N 1
ATOM 5006 C CA . GLY B 1 321 ? 0.481 -12.609 -12.156 1 97.38 321 GLY B CA 1
ATOM 5007 C C . GLY B 1 321 ? 1.904 -13.078 -11.922 1 97.38 321 GLY B C 1
ATOM 5008 O O . GLY B 1 321 ? 2.137 -13.992 -11.125 1 97.38 321 GLY B O 1
ATOM 5009 N N . PHE B 1 322 ? 2.928 -12.469 -12.523 1 97.5 322 PHE B N 1
ATOM 5010 C CA . PHE B 1 322 ? 4.25 -13.086 -12.469 1 97.5 322 PHE B CA 1
ATOM 5011 C C . PHE B 1 322 ? 5.32 -12.039 -12.18 1 97.5 322 PHE B C 1
ATOM 5013 O O . PHE B 1 322 ? 5.148 -10.859 -12.5 1 97.5 322 PHE B O 1
ATOM 5020 N N . LYS B 1 323 ? 6.426 -12.422 -11.594 1 94.75 323 LYS B N 1
ATOM 5021 C CA . LYS B 1 323 ? 7.508 -11.555 -11.141 1 94.75 323 LYS B CA 1
ATOM 5022 C C . LYS B 1 323 ? 8.406 -11.133 -12.297 1 94.75 323 LYS B C 1
ATOM 5024 O O . LYS B 1 323 ? 9.102 -10.117 -12.219 1 94.75 323 LYS B O 1
ATOM 5029 N N . ASN B 1 324 ? 8.422 -12.086 -13.258 1 95 324 ASN B N 1
ATOM 5030 C CA . ASN B 1 324 ? 9.289 -11.828 -14.398 1 95 324 ASN B CA 1
ATOM 5031 C C . ASN B 1 324 ? 8.539 -12 -15.719 1 95 324 ASN B C 1
ATOM 5033 O O . ASN B 1 324 ? 8.836 -12.914 -16.484 1 95 324 ASN B O 1
ATOM 5037 N N . PRO B 1 325 ? 7.691 -11.047 -16.016 1 97 325 PRO B N 1
ATOM 5038 C CA . PRO B 1 325 ? 6.969 -11.078 -17.297 1 97 325 PRO B CA 1
ATOM 5039 C C . PRO B 1 325 ? 7.809 -10.555 -18.453 1 97 325 PRO B C 1
ATOM 5041 O O . PRO B 1 325 ? 8.844 -9.93 -18.25 1 97 325 PRO B O 1
ATOM 5044 N N . PRO B 1 326 ? 7.426 -10.875 -19.641 1 96.38 326 PRO B N 1
ATOM 5045 C CA . PRO B 1 326 ? 8.141 -10.352 -20.797 1 96.38 326 PRO B CA 1
ATOM 5046 C C . PRO B 1 326 ? 8.211 -8.82 -20.797 1 96.38 326 PRO B C 1
ATOM 5048 O O . PRO B 1 326 ? 9.234 -8.25 -21.203 1 96.38 326 PRO B O 1
ATOM 5051 N N . LYS B 1 327 ? 7.184 -8.195 -20.359 1 95.12 327 LYS B N 1
ATOM 5052 C CA . LYS B 1 327 ? 7.129 -6.75 -20.188 1 95.12 327 LYS B CA 1
ATOM 5053 C C . LYS B 1 327 ? 6.715 -6.387 -18.766 1 95.12 327 LYS B C 1
ATOM 5055 O O . LYS B 1 327 ? 5.648 -6.797 -18.297 1 95.12 327 LYS B O 1
ATOM 5060 N N . GLN B 1 328 ? 7.492 -5.609 -18.188 1 93.06 328 GLN B N 1
ATOM 5061 C CA . GLN B 1 328 ? 7.281 -5.293 -16.766 1 93.06 328 GLN B CA 1
ATOM 5062 C C . GLN B 1 328 ? 6.363 -4.086 -16.609 1 93.06 328 GLN B C 1
ATOM 5064 O O . GLN B 1 328 ? 6.426 -3.141 -17.406 1 93.06 328 GLN B O 1
ATOM 5069 N N . PHE B 1 329 ? 5.527 -4.156 -15.664 1 94.69 329 PHE B N 1
ATOM 5070 C CA . PHE B 1 329 ? 4.676 -3.061 -15.219 1 94.69 329 PHE B CA 1
ATOM 5071 C C . PHE B 1 329 ? 4.73 -2.924 -13.703 1 94.69 329 PHE B C 1
ATOM 5073 O O . PHE B 1 329 ? 5.059 -3.883 -12.992 1 94.69 329 PHE B O 1
ATOM 5080 N N . LYS B 1 330 ? 4.465 -1.736 -13.234 1 95.69 330 LYS B N 1
ATOM 5081 C CA . LYS B 1 330 ? 4.25 -1.589 -11.797 1 95.69 330 LYS B CA 1
ATOM 5082 C C . LYS B 1 330 ? 3.045 -2.404 -11.336 1 95.69 330 LYS B C 1
ATOM 5084 O O . LYS B 1 330 ? 2.115 -2.641 -12.117 1 95.69 330 LYS B O 1
ATOM 5089 N N . ILE B 1 331 ? 3.064 -2.789 -10.125 1 96.38 331 ILE B N 1
ATOM 5090 C CA . ILE B 1 331 ? 2.137 -3.789 -9.609 1 96.38 331 ILE B CA 1
ATOM 5091 C C . ILE B 1 331 ? 0.701 -3.297 -9.781 1 96.38 331 ILE B C 1
ATOM 5093 O O . ILE B 1 331 ? -0.181 -4.062 -10.18 1 96.38 331 ILE B O 1
ATOM 5097 N N . ARG B 1 332 ? 0.425 -2.018 -9.555 1 95.06 332 ARG B N 1
ATOM 5098 C CA . ARG B 1 332 ? -0.945 -1.526 -9.656 1 95.06 332 ARG B CA 1
ATOM 5099 C C . ARG B 1 332 ? -1.335 -1.286 -11.109 1 95.06 332 ARG B C 1
ATOM 5101 O O . ARG B 1 332 ? -2.5 -1.442 -11.484 1 95.06 332 ARG B O 1
ATOM 5108 N N . GLU B 1 333 ? -0.344 -0.908 -11.93 1 95.69 333 GLU B N 1
ATOM 5109 C CA . GLU B 1 333 ? -0.594 -0.792 -13.367 1 95.69 333 GLU B CA 1
ATOM 5110 C C . GLU B 1 333 ? -0.938 -2.146 -13.977 1 95.69 333 GLU B C 1
ATOM 5112 O O . GLU B 1 333 ? -1.842 -2.248 -14.805 1 95.69 333 GLU B O 1
ATOM 5117 N N . ALA B 1 334 ? -0.171 -3.146 -13.594 1 97.19 334 ALA B N 1
ATOM 5118 C CA . ALA B 1 334 ? -0.437 -4.504 -14.062 1 97.19 334 ALA B CA 1
ATOM 5119 C C . ALA B 1 334 ? -1.851 -4.945 -13.695 1 97.19 334 ALA B C 1
ATOM 5121 O O . ALA B 1 334 ? -2.561 -5.523 -14.523 1 97.19 334 ALA B O 1
ATOM 5122 N N . TYR B 1 335 ? -2.254 -4.645 -12.438 1 96.69 335 TYR B N 1
ATOM 5123 C CA . TYR B 1 335 ? -3.594 -4.977 -11.969 1 96.69 335 TYR B CA 1
ATOM 5124 C C . TYR B 1 335 ? -4.656 -4.254 -12.789 1 96.69 335 TYR B C 1
ATOM 5126 O O . TYR B 1 335 ? -5.633 -4.863 -13.234 1 96.69 335 TYR B O 1
ATOM 5134 N N . ALA B 1 336 ? -4.492 -2.943 -13 1 95.44 336 ALA B N 1
ATOM 5135 C CA . ALA B 1 336 ? -5.453 -2.139 -13.75 1 95.44 336 ALA B CA 1
ATOM 5136 C C . ALA B 1 336 ? -5.594 -2.643 -15.188 1 95.44 336 ALA B C 1
ATOM 5138 O O . ALA B 1 336 ? -6.699 -2.693 -15.727 1 95.44 336 ALA B O 1
ATOM 5139 N N . ASN B 1 337 ? -4.469 -2.992 -15.852 1 96.56 337 ASN B N 1
ATOM 5140 C CA . ASN B 1 337 ? -4.484 -3.531 -17.203 1 96.56 337 ASN B CA 1
ATOM 5141 C C . ASN B 1 337 ? -5.258 -4.844 -17.281 1 96.56 337 ASN B C 1
ATOM 5143 O O . ASN B 1 337 ? -6.023 -5.07 -18.219 1 96.56 337 ASN B O 1
ATOM 5147 N N . PHE B 1 338 ? -5.047 -5.695 -16.281 1 96.94 338 PHE B N 1
ATOM 5148 C CA . PHE B 1 338 ? -5.734 -6.98 -16.234 1 96.94 338 PHE B CA 1
ATOM 5149 C C . PHE B 1 338 ? -7.242 -6.785 -16.094 1 96.94 338 PHE B C 1
ATOM 5151 O O . PHE B 1 338 ? -8.023 -7.395 -16.828 1 96.94 338 PHE B O 1
ATOM 5158 N N . VAL B 1 339 ? -7.637 -5.867 -15.195 1 95.62 339 VAL B N 1
ATOM 5159 C CA . VAL B 1 339 ? -9.055 -5.598 -14.953 1 95.62 339 VAL B CA 1
ATOM 5160 C C . VAL B 1 339 ? -9.688 -5 -16.203 1 95.62 339 VAL B C 1
ATOM 5162 O O . VAL B 1 339 ? -10.797 -5.375 -16.578 1 95.62 339 VAL B O 1
ATOM 5165 N N . SER B 1 340 ? -8.992 -4.086 -16.828 1 94.81 340 SER B N 1
ATOM 5166 C CA . SER B 1 340 ? -9.5 -3.432 -18.031 1 94.81 340 SER B CA 1
ATOM 5167 C C . SER B 1 340 ? -9.734 -4.441 -19.156 1 94.81 340 SER B C 1
ATOM 5169 O O . SER B 1 340 ? -10.727 -4.352 -19.875 1 94.81 340 SER B O 1
ATOM 5171 N N . MET B 1 341 ? -8.906 -5.391 -19.344 1 94.75 341 MET B N 1
ATOM 5172 C CA . MET B 1 341 ? -8.969 -6.328 -20.469 1 94.75 341 MET B CA 1
ATOM 5173 C C . MET B 1 341 ? -9.969 -7.445 -20.172 1 94.75 341 MET B C 1
ATOM 5175 O O . MET B 1 341 ? -10.688 -7.891 -21.062 1 94.75 341 MET B O 1
ATOM 5179 N N . PHE B 1 342 ? -10.016 -7.855 -18.938 1 94.62 342 PHE B N 1
ATOM 5180 C CA . PHE B 1 342 ? -10.805 -9.047 -18.641 1 94.62 342 PHE B CA 1
ATOM 5181 C C . PHE B 1 342 ? -12 -8.695 -17.766 1 94.62 342 PHE B C 1
ATOM 5183 O O . PHE B 1 342 ? -12.828 -9.555 -17.469 1 94.62 342 PHE B O 1
ATOM 5190 N N . SER B 1 343 ? -12.281 -7.238 -17.578 1 82.81 343 SER B N 1
ATOM 5191 C CA . SER B 1 343 ? -13.359 -6.637 -16.797 1 82.81 343 SER B CA 1
ATOM 5192 C C . SER B 1 343 ? -13.75 -7.527 -15.617 1 82.81 343 SER B C 1
ATOM 5194 O O . SER B 1 343 ? -14.773 -8.211 -15.656 1 82.81 343 SER B O 1
ATOM 5196 N N . PRO B 1 344 ? -12.945 -7.691 -14.648 1 63.94 344 PRO B N 1
ATOM 5197 C CA . PRO B 1 344 ? -13.336 -8.531 -13.516 1 63.94 344 PRO B CA 1
ATOM 5198 C C . PRO B 1 344 ? -14.664 -8.117 -12.898 1 63.94 344 PRO B C 1
ATOM 5200 O O . PRO B 1 344 ? -14.922 -6.922 -12.727 1 63.94 344 PRO B O 1
ATOM 5203 N N . SER B 1 345 ? -15.938 -8.578 -13.375 1 52.25 345 SER B N 1
ATOM 5204 C CA . SER B 1 345 ? -17.297 -8.289 -12.938 1 52.25 345 SER B CA 1
ATOM 5205 C C . SER B 1 345 ? -17.484 -8.57 -11.445 1 52.25 345 SER B C 1
ATOM 5207 O O . SER B 1 345 ? -16.859 -9.492 -10.906 1 52.25 345 SER B O 1
#

Foldseek 3Di:
DPAAAEEEEEDCALQNLLLVVVLQVPLVVPDCPPFPFQDWLRDGSVSYAYQAYEYFAPVQAQDFSQVSSCVNCVVDDRGDRSVYGYHYDAQDDDDDVPGPPTHHDALQVVLVVCLVSVHQEYEHDHAEPRQVRLQSVLVSCLVSNHAYAEQYLHCQQLPVVSLVSCLVSLAAYADDHWDFQDDDLLVLLVVLLVCVVVVKFWAEKEKEKEAAGPNLVVCVPPVNFVSVFVLSQVLNQVSHPDGHYYTYTYDYYDNVRRQKMKMWMWTWIADDVRDIDIDIDIDIDGNNNRQNSLVSNLSSLRNPDDSVCNSVSNQLSRQATYSDHNDHDRNVVSVVSSCVVRVRD/DPAAAEEEEEDCALQNLLLVVVLQVPLVVPDCPPFPFQDFLRDGSVSYAYQAYEDFAPVQAQDFSQVSSCVNCVVDDRGDRSVYGYHYDAQDDDDDPPGDPTHHDALQVVLVVCLVSVHQEYEADHAEPRQVRLQSVLVSCLVSNHAYAEQYLHCQQLPVVSLVSCLVSLAAYADDHWDFQDDDLLVLLVVLLVCVVVVKFWAEKEKEKEAAGPNLVVCVPPVNFVSVFVLSQVLNQVSHPDGHYYTYTYDYYDNVRRQKMKMWMWTWIADDVRDIDIDIDIDIDGNNNRQNSLVSNLSSLRNPDDSVCNSVSNQLSRQATYSDHNDHDRNVVSVVSSCVVRVSD

Sequence (690 aa):
MAGDIMVAVIGVGNVGATFVQGVDYYSNGKNTIGLWHQKVAGLKPSNVKVVAAFDIDPAKVGKNLSQVAVESTRKYHDIKDLKITISPGILADSSNDKIERPVKTSPDEFAKELKKSGAQVALNLISSGMDKTSLEYAKAALAARVSFVNATPAKIATNPALAKKFASSRLVLAGDDLLSQFGGTAFHKGMIDFMVERGVHIKKSYQLDVGGSAETKNTMDERIRMLKRGMKTGSIGMEAPYKFESVAGTTEYTDFLGDSRNSYYWMSSEGFLGSSIVMDLTLRTSDGANAGNVLLDVVRAATTAKKAKVSKASEVISAYGFKNPPKQFKIREAYANFVSMFSPSMAGDIMVAVIGVGNVGATFVQGVDYYSNGKNTIGLWHQKVAGLKPSNVKVVAAFDIDPAKVGKNLSQVAVESTRKYHDIKDLKITISPGILADSSNDKIERPVKTSPDEFAKELKKSGAQVALNLISSGMDKTSLEYAKAALAARVSFVNATPAKIATNPALAKKFASSRLVLAGDDLLSQFGGTAFHKGMIDFMVERGVHIKKSYQLDVGGSAETKNTMDERIRMLKRGMKTGSIGMEAPYKFESVAGTTEYTDFLGDSRNSYYWMSSEGFLGSSIVMDLTLRTSDGANAGNVLLDVVRAATTAKKAKVSKASEVISAYGFKNPPKQFKIREAYANFVSMFSPS

Radius of gyration: 28.78 Å; Cα contacts (8 Å, |Δi|>4): 1693; chains: 2; bounding box: 46×87×67 Å

Solvent-accessible surface area (backbone atoms only — not comparable to full-atom values): 33594 Å² total; per-residue (Å²): 124,87,68,74,42,33,29,25,40,32,21,73,46,50,46,38,19,37,33,56,38,42,40,54,61,31,36,80,65,78,55,54,65,9,46,56,59,65,19,34,66,80,39,40,48,56,31,50,38,81,55,44,38,23,24,36,48,57,91,46,39,74,32,50,46,48,60,52,25,40,68,67,43,67,87,50,72,85,62,73,81,71,85,38,58,21,35,51,24,67,70,64,44,80,74,60,95,80,60,80,73,60,38,63,44,51,52,68,58,42,20,52,51,46,44,71,49,58,35,48,34,36,38,38,50,51,68,67,80,36,44,56,26,52,49,46,51,50,52,21,32,52,74,41,68,22,21,38,36,37,44,26,72,42,79,49,35,54,28,66,69,57,40,50,54,31,37,74,68,48,25,31,44,26,13,11,19,56,42,38,45,74,40,66,64,46,46,52,30,52,49,45,40,53,36,48,74,46,14,36,40,69,48,38,36,41,38,40,28,35,22,22,34,71,63,40,51,53,36,68,39,64,70,46,32,52,52,51,21,51,46,48,29,51,48,44,51,61,39,46,98,55,87,58,52,65,46,29,38,79,71,48,62,44,72,89,45,34,52,30,30,42,28,39,38,41,37,40,30,26,26,26,84,59,33,56,34,37,38,41,36,39,39,37,36,36,54,28,34,30,38,30,35,40,49,56,51,47,56,43,44,55,71,64,45,48,62,92,42,17,57,61,42,17,45,36,50,6,27,51,37,18,56,44,23,72,52,83,57,43,73,67,56,15,45,51,51,37,37,70,75,34,54,52,90,124,88,68,74,42,32,30,25,40,32,22,73,47,50,46,39,17,36,34,57,38,39,37,55,61,32,36,79,64,79,53,55,66,10,46,56,62,69,16,34,65,80,40,41,49,56,31,50,38,80,53,44,37,23,25,38,47,58,92,46,39,73,34,51,45,49,59,52,26,39,68,68,42,66,90,50,70,84,62,73,80,71,87,40,57,21,34,53,24,66,70,65,44,80,75,60,95,80,59,78,73,61,36,62,44,51,51,68,56,42,20,50,52,46,42,72,49,57,35,49,34,36,39,38,51,50,66,70,81,37,43,58,25,53,49,44,51,50,53,21,31,52,74,42,69,22,20,38,36,38,44,26,72,42,79,47,36,56,27,64,69,56,39,51,53,31,36,74,69,48,27,31,44,26,12,11,20,56,41,39,47,74,40,65,67,45,46,53,31,51,51,44,40,52,38,48,72,47,14,36,42,68,48,38,36,41,36,40,28,35,23,22,33,71,62,42,51,53,36,69,40,64,68,44,32,51,50,51,20,51,45,47,28,52,49,43,52,59,38,46,100,55,88,57,51,65,47,30,38,80,72,46,63,43,70,90,44,36,54,32,31,42,30,40,38,42,37,41,30,26,26,27,83,59,33,56,35,37,39,40,37,40,40,38,35,36,56,28,34,31,38,30,35,40,49,56,51,46,56,44,45,54,72,62,47,47,60,92,42,18,58,60,41,18,46,36,50,6,26,50,37,18,53,44,24,70,51,83,56,42,72,66,57,14,46,51,51,38,36,68,75,34,48,57,95

Nearest PDB structures (foldseek):
  1gr0-assembly1_A  TM=8.459E-01  e=3.908E-29  Mycobacterium tuberculosis
  6k96-assembly1_B-2  TM=7.826E-01  e=1.999E-28  Streptomyces citricolor
  6k96-assembly1_A-2  TM=7.582E-01  e=2.121E-26  Streptomyces citricolor
  3cin-assembly1_A  TM=7.756E-01  e=8.353E-23  Thermotoga maritima MSB8
  1la2-assembly1_C  TM=7.525E-01  e=4.039E-16  Saccharomyces cerevisiae

pLDDT: mean 93.52, std 7.52, range [39.34, 98.88]

Secondary structure (DSSP, 8-state):
----EEEEEE--SHHHHHHHHHHHHTTTSS--TT-S-S-BTTB-GGGEEEEEEEE--TTTTTSBHHHHHHHHTTTS--------BPEEEE--S---TTSSS--EE-HHHHHHHHHHHT-SEEEE---TT-HHHHHHHHHHHHHTT-EEEE-SSSSSTT-HHHHHHHHHTT--EE-SSB--SSSHHHHHHHHHHHHHHTT-EEEEEEEEEEE-SHHHHHHTSHHHHHHHHHHHHHHHHTTSSS--EEEEEEEEE-GGGTTEEEEEEEEEEE-GGG-EEEEEEEEEEETTGGGHHHHHHHHHHHHH--GGGHHHHHHHHHHHHBSS-SS---HHHHHHHHHHHH---/----EEEEEE--SHHHHHHHHHHHHTTTSS--TT-S-S-BTTB-GGGEEEEEEEE--TTTTTSBHHHHHHHHTTTS--------BPEEEE--S---TTSSS--EE-HHHHHHHHHHHT-SEEEE---TT-HHHHHHHHHHHHHTT-EEEE-SSSSSTT-HHHHHHHHHTT--EE-SSB--SSSHHHHHHHHHHHHHHTT-EEEEEEEEEEE-SHHHHHHTSHHHHHHHHHHHHHHHHTTSSS--EEEEEEEEE-GGGTTEEEEEEEEEEE-GGG-EEEEEEEEEEETTGGGHHHHHHHHHHHHH--GGGHHHHHHHHHHHHBSS-SS---HHHHHHHHHHHH---

Organism: Nitrososphaera gargensis (strain Ga9.2) (NCBI:txid1237085)